Protein AF-A0AAW4L154-F1 (afdb_monomer)

Mean predicted aligned error: 5.09 Å

Foldseek 3Di:
DQDLLFDDFDPVLLVVLLVVCCVDPNVVVLVLLVVLQVLLVVLLVCCLPVHCVVRKQADPLQLDFLLLLLLLLLLLLLLLLLVLLLCCCPPPNVLCLLCNLVSLVLSLLSLVLSVLSVCSSDNCNVCPCCCVVPPDPVQLVNQLVVLSVVLSVLSVVQSSCSQQVNRDPVSSVVNNVSSLSNQLSVQVNQCVPPLFLLSPDPLRSVLSNLSSNLLNLLVSLLSQLVVCVVVVHDLVRNSVSSLVSNLVSLVSQQVSLVVSLVVLCVDDDVNSCLSVVCVCVSPVLVNVQLRVVLVVLSVVDRHSVSSNVSSVSNSVSSSVVSRCSSRSRSQAGSDDDPPDDRGDDTDTGPSSVSSSSNSVSSSSNCSSSCVSSCSSPRPPPDPPD

Structure (mmCIF, N/CA/C/O backbone):
data_AF-A0AAW4L154-F1
#
_entry.id   AF-A0AAW4L154-F1
#
loop_
_atom_site.group_PDB
_atom_site.id
_atom_site.type_symbol
_atom_site.label_atom_id
_atom_site.label_alt_id
_atom_site.label_comp_id
_atom_site.label_asym_id
_atom_site.label_entity_id
_atom_site.label_seq_id
_atom_site.pdbx_PDB_ins_code
_atom_site.Cartn_x
_atom_site.Cartn_y
_atom_site.Cartn_z
_atom_site.occupancy
_atom_site.B_iso_or_equiv
_atom_site.auth_seq_id
_atom_site.auth_comp_id
_atom_site.auth_asym_id
_atom_site.auth_atom_id
_atom_site.pdbx_PDB_model_num
ATOM 1 N N . MET A 1 1 ? -26.096 -14.786 10.405 1.00 63.97 1 MET A N 1
ATOM 2 C CA . MET A 1 1 ? -25.602 -16.180 10.359 1.00 63.97 1 MET A CA 1
ATOM 3 C C . MET A 1 1 ? -24.229 -16.214 11.006 1.00 63.97 1 MET A C 1
ATOM 5 O O . MET A 1 1 ? -23.419 -15.352 10.694 1.00 63.97 1 MET A O 1
ATOM 9 N N . GLU A 1 2 ? -23.967 -17.142 11.922 1.00 69.56 2 GLU A N 1
ATOM 10 C CA . GLU A 1 2 ? -22.637 -17.284 12.522 1.00 69.56 2 GLU A CA 1
ATOM 11 C C . GLU A 1 2 ? -21.849 -18.335 11.735 1.00 69.56 2 GLU A C 1
ATOM 13 O O . GLU A 1 2 ? -22.252 -19.493 11.669 1.00 69.56 2 GLU A O 1
ATOM 18 N N . LEU A 1 3 ? -20.755 -17.926 11.088 1.00 72.31 3 LEU A N 1
ATOM 19 C CA . LEU A 1 3 ? -19.876 -18.833 10.353 1.00 72.31 3 LEU A CA 1
ATOM 20 C C . LEU A 1 3 ? -18.519 -18.838 11.043 1.00 72.31 3 LEU A C 1
ATOM 22 O O . LEU A 1 3 ? -17.826 -17.823 11.064 1.00 72.31 3 LEU A O 1
ATOM 26 N N . ILE A 1 4 ? -18.145 -19.975 11.635 1.00 74.56 4 ILE A N 1
ATOM 27 C CA . ILE A 1 4 ? -16.842 -20.146 12.296 1.00 74.56 4 ILE A CA 1
ATOM 28 C C . ILE A 1 4 ? -16.632 -19.049 13.375 1.00 74.56 4 ILE A C 1
ATOM 30 O O . ILE A 1 4 ? -15.514 -18.627 13.637 1.00 74.56 4 ILE A O 1
ATOM 34 N N . GLY A 1 5 ? -17.681 -18.614 14.081 1.00 68.19 5 GLY A N 1
ATOM 35 C CA . GLY A 1 5 ? -17.586 -17.597 15.144 1.00 68.19 5 GLY A CA 1
ATOM 36 C C . GLY A 1 5 ? -17.543 -16.142 14.659 1.00 68.19 5 GLY A C 1
ATOM 37 O O . GLY A 1 5 ? -17.386 -15.234 15.472 1.00 68.19 5 GLY A O 1
ATOM 38 N N . VAL A 1 6 ? -17.686 -15.908 13.350 1.00 76.94 6 VAL A N 1
ATOM 39 C CA . VAL A 1 6 ? -17.841 -14.576 12.754 1.00 76.94 6 VAL A CA 1
ATOM 40 C C . VAL A 1 6 ? -19.325 -14.312 12.508 1.00 76.94 6 VAL A C 1
ATOM 42 O O . VAL A 1 6 ? -20.007 -15.117 11.866 1.00 76.94 6 VAL A O 1
ATOM 45 N N . ILE A 1 7 ? -19.825 -13.165 12.979 1.00 76.44 7 ILE A N 1
ATOM 46 C CA . ILE A 1 7 ? -21.171 -12.695 12.639 1.00 76.44 7 ILE A CA 1
ATOM 47 C C . ILE A 1 7 ? -21.165 -12.237 11.183 1.00 76.44 7 ILE A C 1
ATOM 49 O O . ILE A 1 7 ? -20.707 -11.140 10.861 1.00 76.44 7 ILE A O 1
ATOM 53 N N . LEU A 1 8 ? -21.710 -13.064 10.299 1.00 79.62 8 LEU A N 1
ATOM 54 C CA . LEU A 1 8 ? -22.008 -12.648 8.940 1.00 79.62 8 LEU A CA 1
ATOM 55 C C . LEU A 1 8 ? -23.444 -12.118 8.879 1.00 79.62 8 LEU A C 1
ATOM 57 O O . LEU A 1 8 ? -24.370 -12.759 9.403 1.00 79.62 8 LEU A O 1
ATOM 61 N N . PRO A 1 9 ? -23.659 -10.949 8.255 1.00 79.62 9 PRO A N 1
ATOM 62 C CA . PRO A 1 9 ? -24.995 -10.417 8.090 1.00 79.62 9 PRO A CA 1
ATOM 63 C C . PRO A 1 9 ? -25.770 -11.338 7.150 1.00 79.62 9 PRO A C 1
ATOM 65 O O . PRO A 1 9 ? -25.256 -11.770 6.119 1.00 79.62 9 PRO A O 1
ATOM 68 N N . ASP A 1 10 ? -27.002 -11.674 7.522 1.00 83.00 10 ASP A N 1
ATOM 69 C CA . ASP A 1 10 ? -27.893 -12.359 6.594 1.00 83.00 10 ASP A CA 1
ATOM 70 C C . ASP A 1 10 ? -28.309 -11.420 5.447 1.00 83.00 10 ASP A C 1
ATOM 72 O O . ASP A 1 10 ? -28.053 -10.209 5.451 1.00 83.00 10 ASP A O 1
ATOM 76 N N . LYS A 1 11 ? -28.960 -12.001 4.436 1.00 82.94 11 LYS A N 1
ATOM 77 C CA . LYS A 1 11 ? -29.405 -11.274 3.245 1.00 82.94 11 LYS A CA 1
ATOM 78 C C . LYS A 1 11 ? -30.327 -10.099 3.603 1.00 82.94 11 LYS A C 1
ATOM 80 O O . LYS A 1 11 ? -30.184 -9.030 3.018 1.00 82.94 11 LYS A O 1
ATOM 85 N N . GLN A 1 12 ? -31.232 -10.264 4.571 1.00 83.88 12 GLN A N 1
ATOM 86 C CA . GLN A 1 12 ? -32.176 -9.215 4.976 1.00 83.88 12 GLN A CA 1
ATOM 87 C C . GLN A 1 12 ? -31.456 -8.049 5.663 1.00 83.88 12 GLN A C 1
ATOM 89 O O . GLN A 1 12 ? -31.706 -6.891 5.332 1.00 83.88 12 GLN A O 1
ATOM 94 N N . ARG A 1 13 ? -30.504 -8.349 6.550 1.00 83.88 13 ARG A N 1
ATOM 95 C CA . ARG A 1 13 ? -29.653 -7.370 7.228 1.00 83.88 13 ARG A CA 1
ATOM 96 C C . ARG A 1 13 ? -28.759 -6.615 6.251 1.00 83.88 13 ARG A C 1
ATOM 98 O O . ARG A 1 13 ? -28.552 -5.421 6.422 1.00 83.88 13 ARG A O 1
ATOM 105 N N . LEU A 1 14 ? -28.235 -7.275 5.219 1.00 85.00 14 LEU A N 1
ATOM 106 C CA . LEU A 1 14 ? -27.482 -6.590 4.164 1.00 85.00 14 LEU A CA 1
ATOM 107 C C . LEU A 1 14 ? -28.358 -5.580 3.415 1.00 85.00 14 LEU A C 1
ATOM 109 O O . LEU A 1 14 ? -27.953 -4.429 3.258 1.00 85.00 14 LEU A O 1
ATOM 113 N N . PHE A 1 15 ? -29.566 -5.976 3.003 1.00 86.31 15 PHE A N 1
ATOM 114 C CA . PHE A 1 15 ? -30.490 -5.062 2.327 1.00 86.31 15 PHE A CA 1
ATOM 115 C C . PHE A 1 15 ? -30.916 -3.896 3.216 1.00 86.31 15 PHE A C 1
ATOM 117 O O . PHE A 1 15 ? -30.928 -2.757 2.747 1.00 86.31 15 PHE A O 1
ATOM 124 N N . SER A 1 16 ? -31.218 -4.151 4.492 1.00 85.62 16 SER A N 1
ATOM 125 C CA . SER A 1 16 ? -31.591 -3.084 5.421 1.00 85.62 16 SER A CA 1
ATOM 126 C C . SER A 1 16 ? -30.438 -2.106 5.638 1.00 85.62 16 SER A C 1
ATOM 128 O O . SER A 1 16 ? -30.652 -0.903 5.547 1.00 85.62 16 SER A O 1
ATOM 130 N N . VAL A 1 17 ? -29.206 -2.598 5.806 1.00 85.56 17 VAL A N 1
ATOM 131 C CA . VAL A 1 17 ? -28.001 -1.765 5.932 1.00 85.56 17 VAL A CA 1
ATOM 132 C C . VAL A 1 17 ? -27.782 -0.900 4.694 1.00 85.56 17 VAL A C 1
ATOM 134 O O . VAL A 1 17 ? -27.492 0.287 4.833 1.00 85.56 17 VAL A O 1
ATOM 137 N N . ILE A 1 18 ? -27.930 -1.459 3.490 1.00 85.50 18 ILE A N 1
ATOM 138 C CA . ILE A 1 18 ? -27.798 -0.696 2.242 1.00 85.50 18 ILE A CA 1
ATOM 139 C C . ILE A 1 18 ? -28.872 0.394 2.172 1.00 85.50 18 ILE A C 1
ATOM 141 O O . ILE A 1 18 ? -28.542 1.552 1.915 1.00 85.50 18 ILE A O 1
ATOM 145 N N . ALA A 1 19 ? -30.131 0.063 2.468 1.00 85.31 19 ALA A N 1
ATOM 146 C CA . ALA A 1 19 ? -31.219 1.037 2.499 1.00 85.31 19 ALA A CA 1
ATOM 147 C C . ALA A 1 19 ? -30.961 2.164 3.519 1.00 85.31 19 ALA A C 1
ATOM 149 O O . ALA A 1 19 ? -31.204 3.335 3.227 1.00 85.31 19 ALA A O 1
ATOM 150 N N . ASP A 1 20 ? -30.406 1.835 4.684 1.00 85.19 20 ASP A N 1
ATOM 151 C CA . ASP A 1 20 ? -30.045 2.802 5.724 1.00 85.19 20 ASP A CA 1
ATOM 152 C C . ASP A 1 20 ? -28.867 3.701 5.321 1.00 85.19 20 ASP A C 1
ATOM 154 O O . ASP A 1 20 ? -28.814 4.888 5.654 1.00 85.19 20 ASP A O 1
ATOM 158 N N . ILE A 1 21 ? -27.896 3.156 4.582 1.00 83.44 21 ILE A N 1
ATOM 159 C CA . ILE A 1 21 ? -26.811 3.949 3.996 1.00 83.44 21 ILE A CA 1
ATOM 160 C C . ILE A 1 21 ? -27.380 4.957 3.010 1.00 83.44 21 ILE A C 1
ATOM 162 O O . ILE A 1 21 ? -27.045 6.136 3.120 1.00 83.44 21 ILE A O 1
ATOM 166 N N . LEU A 1 22 ? -28.255 4.503 2.112 1.00 85.50 22 LEU A N 1
ATOM 167 C CA . LEU A 1 22 ? -28.876 5.319 1.073 1.00 85.50 22 LEU A CA 1
ATOM 168 C C . LEU A 1 22 ? -29.713 6.471 1.638 1.00 85.50 22 LEU A C 1
ATOM 170 O O . LEU A 1 22 ? -29.672 7.567 1.089 1.00 85.50 22 LEU A O 1
ATOM 174 N N . LYS A 1 23 ? -30.429 6.249 2.747 1.00 83.69 23 LYS A N 1
ATOM 175 C CA . LYS A 1 23 ? -31.244 7.285 3.407 1.00 83.69 23 LYS A CA 1
ATOM 176 C C . LYS A 1 23 ? -30.419 8.348 4.143 1.00 83.69 23 LYS A C 1
ATOM 178 O O . LYS A 1 23 ? -30.916 9.444 4.385 1.00 83.69 23 LYS A O 1
ATOM 183 N N . GLY A 1 24 ? -29.184 8.038 4.537 1.00 81.44 24 GLY A N 1
ATOM 184 C CA . GLY A 1 24 ? -28.325 8.949 5.298 1.00 81.44 24 GLY A CA 1
ATOM 185 C C . GLY A 1 24 ? -27.279 9.680 4.452 1.00 81.44 24 GLY A C 1
ATOM 186 O O . GLY A 1 24 ? -27.108 9.434 3.262 1.00 81.44 24 GLY A O 1
ATOM 187 N N . LYS A 1 25 ? -26.442 10.501 5.108 1.00 73.94 25 LYS A N 1
ATOM 188 C CA . LYS A 1 25 ? -25.265 11.153 4.480 1.00 73.94 25 LYS A CA 1
ATOM 189 C C . LYS A 1 25 ? -24.244 10.162 3.888 1.00 73.94 25 LYS A C 1
ATOM 191 O O . LYS A 1 25 ? -23.377 10.552 3.117 1.00 73.94 25 LYS A O 1
ATOM 196 N N . GLY A 1 26 ? -24.343 8.877 4.244 1.00 77.19 26 GLY A N 1
ATOM 197 C CA . GLY A 1 26 ? -23.524 7.805 3.673 1.00 77.19 26 GLY A CA 1
ATOM 198 C C . GLY A 1 26 ? -23.898 7.426 2.238 1.00 77.19 26 GLY A C 1
ATOM 199 O O . GLY A 1 26 ? -23.074 6.814 1.564 1.00 77.19 26 GLY A O 1
ATOM 200 N N . GLY A 1 27 ? -25.094 7.798 1.766 1.00 80.56 27 GLY A N 1
ATOM 201 C CA . GLY A 1 27 ? -25.592 7.441 0.439 1.00 80.56 27 GLY A CA 1
ATOM 202 C C . GLY A 1 27 ? -24.721 8.003 -0.677 1.00 80.56 27 GLY A C 1
ATOM 203 O O . GLY A 1 27 ? -24.372 7.274 -1.597 1.00 80.56 27 GLY A O 1
ATOM 204 N N . ILE A 1 28 ? -24.268 9.255 -0.547 1.00 86.38 28 ILE A N 1
ATOM 205 C CA . ILE A 1 28 ? -23.373 9.897 -1.525 1.00 86.38 28 ILE A CA 1
ATOM 206 C C . ILE A 1 28 ? -22.068 9.105 -1.667 1.00 86.38 28 ILE A C 1
ATOM 208 O O . ILE A 1 28 ? -21.640 8.811 -2.780 1.00 86.38 28 ILE A O 1
ATOM 212 N N . HIS A 1 29 ? -21.454 8.713 -0.546 1.00 87.88 29 HIS A N 1
ATOM 213 C CA . HIS A 1 29 ? -20.230 7.911 -0.562 1.00 87.88 29 HIS A CA 1
ATOM 214 C C . HIS A 1 29 ? -20.468 6.524 -1.168 1.00 87.88 29 HIS A C 1
ATOM 216 O O . HIS A 1 29 ? -19.655 6.060 -1.959 1.00 87.88 29 HIS A O 1
ATOM 222 N N . LEU A 1 30 ? -21.594 5.881 -0.843 1.00 88.81 30 LEU A N 1
ATOM 223 C CA . LEU A 1 30 ? -21.961 4.591 -1.423 1.00 88.81 30 LEU A CA 1
ATOM 224 C C . LEU A 1 30 ? -22.112 4.685 -2.946 1.00 88.81 30 LEU A C 1
ATOM 226 O O . LEU A 1 30 ? -21.516 3.880 -3.654 1.00 88.81 30 LEU A O 1
ATOM 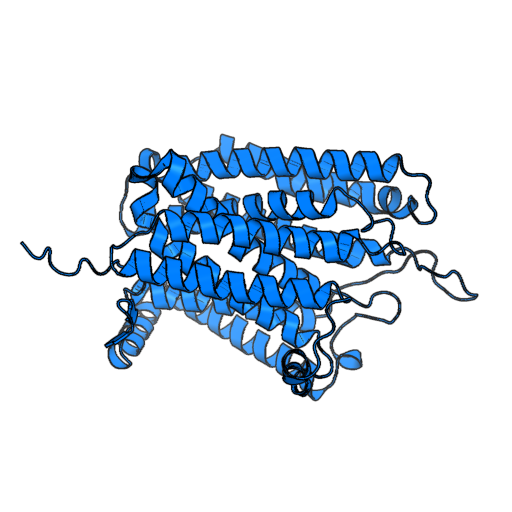230 N N . TYR A 1 31 ? -22.849 5.679 -3.451 1.00 89.69 31 TYR A N 1
ATOM 231 C CA . TYR A 1 31 ? -23.003 5.900 -4.890 1.00 89.69 31 TYR A CA 1
ATOM 232 C C . TYR A 1 31 ? -21.668 6.193 -5.569 1.00 89.69 31 TYR A C 1
ATOM 234 O O . TYR A 1 31 ? -21.379 5.599 -6.601 1.00 89.69 31 TYR A O 1
ATOM 242 N N . LEU A 1 32 ? -20.828 7.046 -4.974 1.00 92.31 32 LEU A N 1
ATOM 243 C CA . LEU A 1 32 ? -19.503 7.358 -5.509 1.00 92.31 32 LEU A CA 1
ATOM 244 C C . LEU A 1 32 ? -18.649 6.095 -5.674 1.00 92.31 32 LEU A C 1
ATOM 246 O O . LEU A 1 32 ? -18.075 5.879 -6.739 1.00 92.31 32 LEU A O 1
ATOM 250 N N . PHE A 1 33 ? -18.584 5.243 -4.647 1.00 93.94 33 PHE A N 1
ATOM 251 C CA . PHE A 1 33 ? -17.797 4.015 -4.733 1.00 93.94 33 PHE A CA 1
ATOM 252 C C . PHE A 1 33 ? -18.456 2.955 -5.624 1.00 93.94 33 PHE A C 1
ATOM 254 O O . PHE A 1 33 ? -17.747 2.209 -6.286 1.00 93.94 33 PHE A O 1
ATOM 261 N N . LEU A 1 34 ? -19.788 2.895 -5.719 1.00 93.75 34 LEU A N 1
ATOM 262 C CA . LEU A 1 34 ? -20.461 2.030 -6.697 1.00 93.75 34 LEU A CA 1
ATOM 263 C C . LEU A 1 34 ? -20.141 2.455 -8.133 1.00 93.75 34 LEU A C 1
ATOM 265 O O . LEU A 1 34 ? -19.800 1.604 -8.949 1.00 93.75 34 LEU A O 1
ATOM 269 N N . ILE A 1 35 ? -20.186 3.755 -8.431 1.00 94.25 35 ILE A N 1
ATOM 270 C CA . ILE A 1 35 ? -19.805 4.300 -9.740 1.00 94.25 35 ILE A CA 1
ATOM 271 C C . ILE A 1 35 ? -18.338 3.979 -10.034 1.00 94.25 35 ILE A C 1
ATOM 273 O O . ILE A 1 35 ? -18.030 3.478 -11.112 1.00 94.25 35 ILE A O 1
ATOM 277 N N . GLY A 1 36 ? -17.442 4.201 -9.067 1.00 94.19 36 GLY A N 1
ATOM 278 C CA . GLY A 1 36 ? -16.024 3.864 -9.199 1.00 94.19 36 GLY A CA 1
ATOM 279 C C . GLY A 1 36 ? -15.784 2.370 -9.433 1.00 94.19 36 GLY A C 1
ATOM 280 O O . GLY A 1 36 ? -14.950 2.006 -10.259 1.00 94.19 36 GLY A O 1
ATOM 281 N N . LEU A 1 37 ? -16.551 1.499 -8.771 1.00 94.38 37 LEU A N 1
ATOM 282 C CA . LEU A 1 37 ? -16.472 0.052 -8.957 1.00 94.38 37 LEU A CA 1
ATOM 283 C C . LEU A 1 37 ? -16.986 -0.372 -10.342 1.00 94.38 37 LEU A C 1
ATOM 285 O O . LEU A 1 37 ? -16.332 -1.169 -11.004 1.00 94.38 37 LEU A O 1
ATOM 289 N N . VAL A 1 38 ? -18.115 0.174 -10.804 1.00 95.44 38 VAL A N 1
ATOM 290 C CA . VAL A 1 38 ? -18.675 -0.114 -12.139 1.00 95.44 38 VAL A CA 1
ATOM 291 C C . VAL A 1 38 ? -17.740 0.376 -13.244 1.00 95.44 38 VAL A C 1
ATOM 293 O O . VAL A 1 38 ? -17.429 -0.384 -14.159 1.00 95.44 38 VAL A O 1
ATOM 296 N N . ALA A 1 39 ? -17.237 1.609 -13.142 1.00 94.81 39 ALA A N 1
ATOM 297 C CA . ALA A 1 39 ? -16.254 2.147 -14.081 1.00 94.81 39 ALA A CA 1
ATOM 298 C C . ALA A 1 39 ? -14.955 1.324 -14.063 1.00 94.81 39 ALA A C 1
ATOM 300 O O . ALA A 1 39 ? -14.381 1.023 -15.108 1.00 94.81 39 ALA A O 1
ATOM 301 N N . GLY A 1 40 ? -14.524 0.901 -12.875 1.00 93.25 40 GLY A N 1
ATOM 302 C CA . GLY A 1 40 ? -13.384 0.017 -12.691 1.00 93.25 40 GLY A CA 1
ATOM 303 C C . GLY A 1 40 ? -13.554 -1.343 -13.368 1.00 93.25 40 GLY A C 1
ATOM 304 O O . GLY A 1 40 ? -12.684 -1.773 -14.122 1.00 93.25 40 GLY A O 1
ATOM 305 N N . PHE A 1 41 ? -14.699 -2.000 -13.165 1.00 92.81 41 PHE A N 1
ATOM 306 C CA . PHE A 1 41 ? -15.024 -3.264 -13.828 1.00 92.81 41 PHE A CA 1
ATOM 307 C C . PHE A 1 41 ? -15.142 -3.122 -15.341 1.00 92.81 41 PHE A C 1
ATOM 309 O O . PHE A 1 41 ? -14.707 -4.022 -16.053 1.00 92.81 41 PHE A O 1
ATOM 316 N N . TYR A 1 42 ? -15.670 -2.001 -15.838 1.00 94.94 42 TYR A N 1
ATOM 317 C CA . TYR A 1 42 ? -15.639 -1.699 -17.266 1.00 94.94 42 TYR A CA 1
ATOM 318 C C . TYR A 1 42 ? -14.197 -1.663 -17.786 1.00 94.94 42 TYR A C 1
ATOM 320 O O . TYR A 1 42 ? -13.893 -2.302 -18.791 1.00 94.94 42 TYR A O 1
ATOM 328 N N . GLY A 1 43 ? -13.292 -0.986 -17.071 1.00 93.62 43 GLY A N 1
ATOM 329 C CA . GLY A 1 43 ? -11.888 -0.926 -17.465 1.00 93.62 43 GLY A CA 1
ATOM 330 C C . GLY A 1 43 ? -11.216 -2.301 -17.485 1.00 93.62 43 GLY A C 1
ATOM 331 O O . GLY A 1 43 ? -10.496 -2.633 -18.421 1.00 93.62 43 GLY A O 1
ATOM 332 N N . ILE A 1 44 ? -11.520 -3.137 -16.496 1.00 92.88 44 ILE A N 1
ATOM 333 C CA . ILE A 1 44 ? -11.005 -4.507 -16.402 1.00 92.88 44 ILE A CA 1
ATOM 334 C C . ILE A 1 44 ? -11.566 -5.401 -17.505 1.00 92.88 44 ILE A C 1
ATOM 336 O O . ILE A 1 44 ? -10.817 -6.151 -18.128 1.00 92.88 44 ILE A O 1
ATOM 340 N N . ALA A 1 45 ? -12.866 -5.307 -17.781 1.00 93.25 45 ALA A N 1
ATOM 341 C CA . ALA A 1 45 ? -13.488 -6.027 -18.883 1.00 93.25 45 ALA A CA 1
ATOM 342 C C . ALA A 1 45 ? -12.859 -5.623 -20.223 1.00 93.25 45 ALA A C 1
ATOM 344 O O . ALA A 1 45 ? -12.552 -6.492 -21.034 1.00 93.25 45 ALA A O 1
ATOM 345 N N . ALA A 1 46 ? -12.593 -4.330 -20.431 1.00 94.75 46 ALA A N 1
ATOM 346 C CA . ALA A 1 46 ? -11.899 -3.858 -21.621 1.00 94.75 46 ALA A CA 1
ATOM 347 C C . ALA A 1 46 ? -10.493 -4.465 -21.743 1.00 94.75 46 ALA A C 1
ATOM 349 O O . ALA A 1 46 ? -10.162 -4.948 -22.820 1.00 94.75 46 ALA A O 1
ATOM 350 N N . ILE A 1 47 ? -9.706 -4.526 -20.659 1.00 94.31 47 ILE A N 1
ATOM 351 C CA . ILE A 1 47 ? -8.368 -5.152 -20.670 1.00 94.31 47 ILE A CA 1
ATOM 352 C C . ILE A 1 47 ? -8.451 -6.621 -21.107 1.00 94.31 47 ILE A C 1
ATOM 354 O O . ILE A 1 47 ? -7.680 -7.052 -21.961 1.00 94.31 47 ILE A O 1
ATOM 358 N N . PHE A 1 48 ? -9.403 -7.394 -20.574 1.00 92.81 48 PHE A N 1
ATOM 359 C CA . PHE A 1 48 ? -9.531 -8.814 -20.923 1.00 92.81 48 PHE A CA 1
ATOM 360 C C . PHE A 1 48 ? -10.115 -9.069 -22.317 1.00 92.81 48 PHE A C 1
ATOM 362 O O . PHE A 1 48 ? -9.786 -10.082 -22.928 1.00 92.81 48 PHE A O 1
ATOM 369 N N . ILE A 1 49 ? -10.983 -8.186 -22.817 1.00 93.94 49 ILE A N 1
ATOM 370 C CA . ILE A 1 49 ? -11.665 -8.365 -24.109 1.00 93.94 49 ILE A CA 1
ATOM 371 C C . ILE A 1 49 ? -10.838 -7.787 -25.263 1.00 93.94 49 ILE A C 1
ATOM 373 O O . ILE A 1 49 ? -10.720 -8.419 -26.308 1.00 93.94 49 ILE A O 1
ATOM 377 N N . GLN A 1 50 ? -10.287 -6.585 -25.090 1.00 94.62 50 GLN A N 1
ATOM 378 C CA . GLN A 1 50 ? -9.535 -5.866 -26.125 1.00 94.62 50 GLN A CA 1
ATOM 379 C C . GLN A 1 50 ? -8.031 -6.165 -26.059 1.00 94.62 50 GLN A C 1
ATOM 381 O O . GLN A 1 50 ? -7.332 -5.995 -27.054 1.00 94.62 50 GLN A O 1
ATOM 386 N N . GLY A 1 51 ? -7.535 -6.645 -24.916 1.00 92.44 51 GLY A N 1
ATOM 387 C CA . GLY A 1 51 ? -6.133 -6.991 -24.705 1.00 92.44 51 GLY A CA 1
ATOM 388 C C . GLY A 1 51 ? -5.252 -5.799 -24.326 1.00 92.44 51 GLY A C 1
ATOM 389 O O . GLY A 1 51 ? -5.542 -4.643 -24.641 1.00 92.44 51 GLY A O 1
ATOM 390 N N . HIS A 1 52 ? -4.120 -6.100 -23.680 1.00 93.19 52 HIS A N 1
ATOM 391 C CA . HIS A 1 52 ? -3.194 -5.111 -23.115 1.00 93.19 52 HIS A CA 1
ATOM 392 C C . HIS A 1 52 ? -2.740 -4.052 -24.131 1.00 93.19 52 HIS A C 1
ATOM 394 O O . HIS A 1 52 ? -2.724 -2.871 -23.801 1.00 93.19 52 HIS A O 1
ATOM 400 N N . ALA A 1 53 ? -2.464 -4.442 -25.380 1.00 90.81 53 ALA A N 1
ATOM 401 C CA . ALA A 1 53 ? -1.962 -3.538 -26.420 1.00 90.81 53 ALA A CA 1
ATOM 402 C C . ALA A 1 53 ? -2.908 -2.371 -26.772 1.00 90.81 53 ALA A C 1
ATOM 404 O O . ALA A 1 53 ? -2.446 -1.343 -27.259 1.00 90.81 53 ALA A O 1
ATOM 405 N N . HIS A 1 54 ? -4.218 -2.520 -26.543 1.00 92.44 54 HIS A N 1
ATOM 406 C CA . HIS A 1 54 ? -5.218 -1.494 -26.858 1.00 92.44 54 HIS A CA 1
ATOM 407 C C . HIS A 1 54 ? -5.681 -0.697 -25.636 1.00 92.44 54 HIS A C 1
ATOM 409 O O . HIS A 1 54 ? -6.292 0.360 -25.788 1.00 92.44 54 HIS A O 1
ATOM 415 N N . THR A 1 55 ? -5.414 -1.198 -24.429 1.00 94.00 55 THR A N 1
ATOM 416 C CA . THR A 1 55 ? -5.973 -0.630 -23.200 1.00 94.00 55 THR A CA 1
ATOM 417 C C . THR A 1 55 ? -4.934 -0.022 -22.281 1.00 94.00 55 THR A C 1
ATOM 419 O O . THR A 1 55 ? -5.246 0.950 -21.606 1.00 94.00 55 THR A O 1
ATOM 422 N N . ILE A 1 56 ? -3.722 -0.571 -22.213 1.00 94.00 56 ILE A N 1
ATOM 423 C CA . ILE A 1 56 ? -2.703 -0.106 -21.269 1.00 94.00 56 ILE A CA 1
ATOM 424 C C . ILE A 1 56 ? -1.486 0.445 -22.002 1.00 94.00 56 ILE A C 1
ATOM 426 O O . ILE A 1 56 ? -1.198 0.054 -23.127 1.00 94.00 56 ILE A O 1
ATOM 430 N N . ASN A 1 57 ? -0.760 1.350 -21.348 1.00 95.06 57 ASN A N 1
ATOM 431 C CA . ASN A 1 57 ? 0.391 2.023 -21.954 1.00 95.06 57 ASN A CA 1
ATOM 432 C C . ASN A 1 57 ? 1.732 1.346 -21.617 1.00 95.06 57 ASN A C 1
ATOM 434 O O . ASN A 1 57 ? 2.791 1.965 -21.747 1.00 95.06 57 ASN A O 1
ATOM 438 N N . THR A 1 58 ? 1.710 0.094 -21.151 1.00 94.00 58 THR A N 1
ATOM 439 C CA . THR A 1 58 ? 2.935 -0.702 -21.014 1.00 94.00 58 THR A CA 1
ATOM 440 C C . THR A 1 58 ? 3.490 -1.065 -22.391 1.00 94.00 58 THR A C 1
ATOM 442 O O . THR A 1 58 ? 2.813 -1.000 -23.416 1.00 94.00 58 THR A O 1
ATOM 445 N N . SER A 1 59 ? 4.774 -1.402 -22.436 1.00 91.44 59 SER A N 1
ATOM 446 C CA . SER A 1 59 ? 5.476 -1.738 -23.674 1.00 91.44 59 SER A CA 1
ATOM 447 C C . SER A 1 59 ? 6.584 -2.748 -23.403 1.00 91.44 59 SER A C 1
ATOM 449 O O . SER A 1 59 ? 6.888 -3.067 -22.255 1.00 91.44 59 SER A O 1
ATOM 451 N N . ASN A 1 60 ? 7.266 -3.198 -24.455 1.00 89.44 60 ASN A N 1
ATOM 452 C CA . ASN A 1 60 ? 8.448 -4.050 -24.305 1.00 89.44 60 ASN A CA 1
ATOM 453 C C . ASN A 1 60 ? 9.569 -3.378 -23.483 1.00 89.44 60 ASN A C 1
ATOM 455 O O . ASN A 1 60 ? 10.371 -4.071 -22.861 1.00 89.44 60 ASN A O 1
ATOM 459 N N . LEU A 1 61 ? 9.625 -2.039 -23.456 1.00 90.81 61 LEU A N 1
ATOM 460 C CA . LEU A 1 61 ? 10.596 -1.287 -22.652 1.00 90.81 61 LEU A CA 1
ATOM 461 C C . LEU A 1 61 ? 10.111 -1.055 -21.214 1.00 90.81 61 LEU A C 1
ATOM 463 O O . LEU A 1 61 ? 10.929 -1.054 -20.292 1.00 90.81 61 LEU A O 1
ATOM 467 N N . VAL A 1 62 ? 8.796 -0.897 -21.026 1.00 93.62 62 VAL A N 1
ATOM 468 C CA . VAL A 1 62 ? 8.135 -0.694 -19.726 1.00 93.62 62 VAL A CA 1
ATOM 469 C C . VAL A 1 62 ? 7.103 -1.805 -19.509 1.00 93.62 62 VAL A C 1
ATOM 471 O O . VAL A 1 62 ? 5.914 -1.581 -19.736 1.00 93.62 62 VAL A O 1
ATOM 474 N N . PRO A 1 63 ? 7.537 -3.013 -19.105 1.00 92.19 63 PRO A N 1
ATOM 475 C CA . PRO A 1 63 ? 6.650 -4.166 -18.985 1.00 92.19 63 PRO A CA 1
ATOM 476 C C . PRO A 1 63 ? 5.730 -4.098 -17.763 1.00 92.19 63 PRO A C 1
ATOM 478 O O . PRO A 1 63 ? 4.718 -4.783 -17.758 1.00 92.19 63 PRO A O 1
ATOM 481 N N . TRP A 1 64 ? 6.071 -3.300 -16.742 1.00 94.19 64 TRP A N 1
ATOM 482 C CA . TRP A 1 64 ? 5.243 -3.106 -15.548 1.00 94.19 64 TRP A CA 1
ATOM 483 C C . TRP A 1 64 ? 4.844 -1.644 -15.395 1.00 94.19 64 TRP A C 1
ATOM 485 O O . TRP A 1 64 ? 5.700 -0.759 -15.317 1.00 94.19 64 TRP A O 1
ATOM 495 N N . GLY A 1 65 ? 3.535 -1.419 -15.310 1.00 94.44 65 GLY A N 1
ATOM 496 C CA . GLY A 1 65 ? 2.935 -0.097 -15.166 1.00 94.44 65 GLY A CA 1
ATOM 497 C C . GLY A 1 65 ? 2.178 0.098 -13.850 1.00 94.44 65 GLY A C 1
ATOM 498 O O . GLY A 1 65 ? 2.545 -0.389 -12.770 1.00 94.44 65 GLY A O 1
ATOM 499 N N . MET A 1 66 ? 1.077 0.835 -13.940 1.00 96.00 66 MET A N 1
ATOM 500 C CA . MET A 1 66 ? 0.244 1.222 -12.807 1.00 96.00 66 MET A CA 1
ATOM 501 C C . MET A 1 66 ? -0.447 0.018 -12.152 1.00 96.00 66 MET A C 1
ATOM 503 O O . MET A 1 66 ? -0.694 0.045 -10.948 1.00 96.00 66 MET A O 1
ATOM 507 N N . GLN A 1 67 ? -0.724 -1.062 -12.887 1.00 95.25 67 GLN A N 1
ATOM 508 C CA . GLN A 1 67 ? -1.368 -2.264 -12.337 1.00 95.25 67 GLN A CA 1
ATOM 509 C C . GLN A 1 67 ? -0.479 -2.968 -11.303 1.00 95.25 67 GLN A C 1
ATOM 511 O O . GLN A 1 67 ? -0.938 -3.274 -10.198 1.00 95.25 67 GLN A O 1
ATOM 516 N N . ILE A 1 68 ? 0.814 -3.148 -11.599 1.00 95.75 68 ILE A N 1
ATOM 517 C CA . ILE A 1 68 ? 1.789 -3.665 -10.624 1.00 95.75 68 ILE A CA 1
ATOM 518 C C . ILE A 1 68 ? 1.972 -2.683 -9.466 1.00 95.75 68 ILE A C 1
ATOM 520 O O . ILE A 1 68 ? 2.009 -3.096 -8.307 1.00 95.75 68 ILE A O 1
ATOM 524 N N . SER A 1 69 ? 2.010 -1.380 -9.750 1.00 97.06 69 SER A N 1
ATOM 525 C CA . SER A 1 69 ? 2.104 -0.335 -8.720 1.00 97.06 69 SER A CA 1
ATOM 526 C C . SER A 1 69 ? 0.929 -0.376 -7.741 1.00 97.06 69 SER A C 1
ATOM 528 O O . SER A 1 69 ? 1.117 -0.255 -6.530 1.00 97.06 69 SER A O 1
ATOM 530 N N . THR A 1 70 ? -0.274 -0.610 -8.262 1.00 97.44 70 THR A N 1
ATOM 531 C CA . THR A 1 70 ? -1.523 -0.739 -7.505 1.00 97.44 70 THR A CA 1
ATOM 532 C C . THR A 1 70 ? -1.540 -2.024 -6.685 1.00 97.44 70 THR A C 1
ATOM 534 O O . THR A 1 70 ? -1.856 -1.985 -5.497 1.00 97.44 70 THR A O 1
ATOM 537 N N . TYR A 1 71 ? -1.122 -3.152 -7.266 1.00 96.88 71 TYR A N 1
ATOM 538 C CA . TYR A 1 71 ? -0.934 -4.407 -6.534 1.00 96.88 71 TYR A CA 1
ATOM 539 C C . TYR A 1 71 ? 0.020 -4.222 -5.347 1.00 96.88 71 TYR A C 1
ATOM 541 O O . TYR A 1 71 ? -0.343 -4.527 -4.210 1.00 96.88 71 TYR A O 1
ATOM 549 N N . VAL A 1 72 ? 1.210 -3.662 -5.592 1.00 96.94 72 VAL A N 1
ATOM 550 C CA . VAL A 1 72 ? 2.207 -3.404 -4.548 1.00 96.94 72 VAL A CA 1
ATOM 551 C C . VAL A 1 72 ? 1.623 -2.494 -3.471 1.00 96.94 72 VAL A C 1
ATOM 553 O O . VAL A 1 72 ? 1.787 -2.760 -2.284 1.00 96.94 72 VAL A O 1
ATOM 556 N N . TYR A 1 73 ? 0.912 -1.441 -3.866 1.00 97.81 73 TYR A N 1
ATOM 557 C CA . TYR A 1 73 ? 0.285 -0.506 -2.941 1.00 97.81 73 TYR A CA 1
ATOM 558 C C . TYR A 1 73 ? -0.727 -1.182 -2.004 1.00 97.81 73 TYR A C 1
ATOM 560 O O . TYR A 1 73 ? -0.627 -1.037 -0.787 1.00 97.81 73 TYR A O 1
ATOM 568 N N . PHE A 1 74 ? -1.665 -1.965 -2.538 1.00 98.06 74 PHE A N 1
ATOM 569 C CA . PHE A 1 74 ? -2.660 -2.664 -1.720 1.00 98.06 74 PHE A CA 1
ATOM 570 C C . PHE A 1 74 ? -2.056 -3.798 -0.881 1.00 98.06 74 PHE A C 1
ATOM 572 O O . PHE A 1 74 ? -2.480 -4.004 0.257 1.00 98.06 74 PHE A O 1
ATOM 579 N N . ALA A 1 75 ? -1.027 -4.483 -1.388 1.00 97.50 75 ALA A N 1
ATOM 580 C CA . ALA A 1 75 ? -0.274 -5.463 -0.612 1.00 97.50 75 ALA A CA 1
ATOM 581 C C . ALA A 1 75 ? 0.387 -4.817 0.620 1.00 97.50 75 ALA A C 1
ATOM 583 O O . ALA A 1 75 ? 0.272 -5.360 1.721 1.00 97.50 75 ALA A O 1
ATOM 584 N N . LEU A 1 76 ? 0.996 -3.636 0.445 1.00 97.19 76 LEU A N 1
ATOM 585 C CA . LEU A 1 76 ? 1.626 -2.860 1.519 1.00 97.19 76 LEU A CA 1
ATOM 586 C C . LEU A 1 76 ? 0.621 -2.388 2.569 1.00 97.19 76 LEU A C 1
ATOM 588 O O . LEU A 1 76 ? 0.909 -2.461 3.761 1.00 97.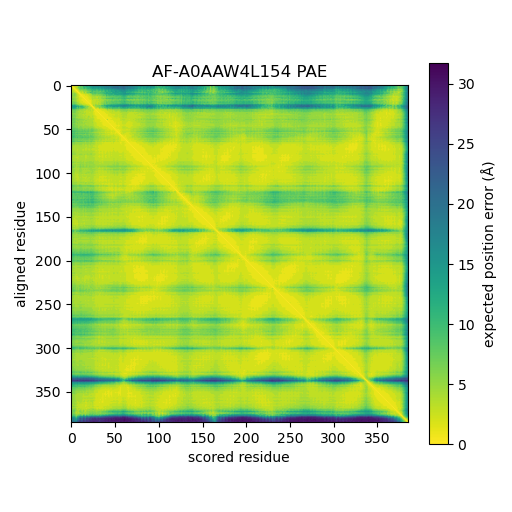19 76 LEU A O 1
ATOM 592 N N . LEU A 1 77 ? -0.565 -1.943 2.143 1.00 97.94 77 LEU A N 1
ATOM 593 C CA . LEU A 1 77 ? -1.633 -1.567 3.073 1.00 97.94 77 LEU A CA 1
ATOM 594 C C . LEU A 1 77 ? -2.052 -2.744 3.952 1.00 97.94 77 LEU A C 1
ATOM 596 O O . LEU A 1 77 ? -2.228 -2.574 5.157 1.00 97.94 77 LEU A O 1
ATOM 600 N N . SER A 1 78 ? -2.168 -3.929 3.354 1.00 98.00 78 SER A N 1
ATOM 601 C CA . SER A 1 78 ? -2.582 -5.137 4.054 1.00 98.00 78 SER A CA 1
ATOM 602 C C . SER A 1 78 ? -1.607 -5.526 5.167 1.00 98.00 78 SER A C 1
ATOM 604 O O . SER A 1 78 ? -1.983 -5.554 6.343 1.00 98.00 78 SER A O 1
ATOM 606 N N . THR A 1 79 ? -0.327 -5.726 4.842 1.00 97.38 79 THR A N 1
ATOM 607 C CA . THR A 1 79 ? 0.681 -6.065 5.865 1.00 97.38 79 THR A CA 1
ATOM 608 C C . THR A 1 79 ? 0.961 -4.927 6.820 1.00 97.38 79 THR A C 1
ATOM 610 O O . THR A 1 79 ? 1.209 -5.171 8.000 1.00 97.38 79 THR A O 1
ATOM 613 N N . GLY A 1 80 ? 0.843 -3.686 6.356 1.00 98.00 80 GLY A N 1
ATOM 614 C CA . GLY A 1 80 ? 0.856 -2.513 7.207 1.00 98.00 80 GLY A CA 1
ATOM 615 C C . GLY A 1 80 ? -0.213 -2.578 8.302 1.00 98.00 80 GLY A C 1
ATOM 616 O O . GLY A 1 80 ? 0.091 -2.298 9.463 1.00 98.00 80 GLY A O 1
ATOM 617 N N . CYS A 1 81 ? -1.442 -3.000 7.979 1.00 98.31 81 CYS A N 1
ATOM 618 C CA . CYS A 1 81 ? -2.484 -3.244 8.980 1.00 98.31 81 CYS A CA 1
ATOM 619 C C . CYS A 1 81 ? -2.072 -4.330 9.986 1.00 98.31 81 CYS A C 1
ATOM 621 O O . CYS A 1 81 ? -2.303 -4.147 11.179 1.00 98.31 81 CYS A O 1
ATOM 623 N N . THR A 1 82 ? -1.416 -5.409 9.546 1.00 98.12 82 THR A N 1
ATOM 624 C CA . THR A 1 82 ? -0.891 -6.455 10.446 1.00 98.12 82 THR A CA 1
ATOM 625 C C . THR A 1 82 ? 0.210 -5.929 11.370 1.00 98.12 82 THR A C 1
ATOM 627 O O . THR A 1 82 ? 0.191 -6.223 12.563 1.00 98.12 82 THR A O 1
ATOM 630 N N . PHE A 1 83 ? 1.136 -5.102 10.875 1.00 98.44 83 PHE A N 1
ATOM 631 C CA . PHE A 1 83 ? 2.163 -4.482 11.720 1.00 98.44 83 PHE A CA 1
ATOM 632 C C . PHE A 1 83 ? 1.557 -3.545 12.762 1.00 98.44 83 PHE A C 1
ATOM 634 O O . PHE A 1 83 ? 1.932 -3.600 13.932 1.00 98.44 83 PHE A O 1
ATOM 641 N N . VAL A 1 84 ? 0.586 -2.716 12.369 1.00 98.19 84 VAL A N 1
ATOM 642 C CA . VAL A 1 84 ? -0.120 -1.849 13.320 1.00 98.19 84 VAL A CA 1
ATOM 643 C C . VAL A 1 84 ? -0.938 -2.667 14.317 1.00 98.19 84 VAL A C 1
ATOM 645 O O . VAL A 1 84 ? -0.979 -2.291 15.483 1.00 98.19 84 VAL A O 1
ATOM 648 N N . ASN A 1 85 ? -1.549 -3.783 13.905 1.00 96.75 85 ASN A N 1
ATOM 649 C CA . ASN A 1 85 ? -2.241 -4.687 14.825 1.00 96.75 85 ASN A CA 1
ATOM 650 C C . ASN A 1 85 ? -1.293 -5.255 15.878 1.00 96.75 85 ASN A C 1
ATOM 652 O O . ASN A 1 85 ? -1.561 -5.135 17.070 1.00 96.75 85 ASN A O 1
ATOM 656 N N . PHE A 1 86 ? -0.150 -5.778 15.440 1.00 97.56 86 PHE A N 1
ATOM 657 C CA . PHE A 1 86 ? 0.873 -6.311 16.327 1.00 97.56 86 PHE A CA 1
ATOM 658 C C . PHE A 1 86 ? 1.375 -5.254 17.323 1.00 97.56 86 PHE A C 1
ATOM 660 O O . PHE A 1 86 ? 1.274 -5.441 18.533 1.00 97.56 86 PHE A O 1
ATOM 667 N N . PHE A 1 87 ? 1.864 -4.106 16.842 1.00 98.12 87 PHE A N 1
ATOM 668 C CA . PHE A 1 87 ? 2.401 -3.063 17.722 1.00 98.12 87 PHE A CA 1
ATOM 669 C C . PHE A 1 87 ? 1.323 -2.385 18.575 1.00 98.12 87 PHE A C 1
ATOM 671 O O . PHE A 1 87 ? 1.593 -1.993 19.709 1.00 98.12 87 PHE A O 1
ATOM 678 N N . GLY A 1 88 ? 0.102 -2.263 18.051 1.00 96.62 88 GLY A N 1
ATOM 679 C CA . GLY A 1 88 ? -1.057 -1.758 18.776 1.00 96.62 88 GLY A CA 1
ATOM 680 C C . GLY A 1 88 ? -1.420 -2.651 19.958 1.00 96.62 88 GLY A C 1
ATOM 681 O O . GLY A 1 88 ? -1.588 -2.143 21.062 1.00 96.62 88 GLY A O 1
ATOM 682 N N . HIS A 1 89 ? -1.464 -3.969 19.761 1.00 94.50 89 HIS A N 1
ATOM 683 C CA . HIS A 1 89 ? -1.703 -4.921 20.844 1.00 94.50 89 HIS A CA 1
ATOM 684 C C . HIS A 1 89 ? -0.539 -5.004 21.833 1.00 94.50 89 HIS A C 1
ATOM 686 O O . HIS A 1 89 ? -0.778 -5.009 23.032 1.00 94.50 89 HIS A O 1
ATOM 692 N N . VAL A 1 90 ? 0.711 -5.036 21.364 1.00 96.25 90 VAL A N 1
ATOM 693 C CA . VAL A 1 90 ? 1.878 -5.227 22.242 1.00 96.25 90 VAL A CA 1
ATOM 694 C C . VAL A 1 90 ? 2.176 -3.996 23.102 1.00 96.25 90 VAL A C 1
ATOM 696 O O . VAL A 1 90 ? 2.515 -4.142 24.272 1.00 96.25 90 VAL A O 1
ATOM 699 N N . PHE A 1 91 ? 2.064 -2.786 22.546 1.00 97.12 91 PHE A N 1
ATOM 700 C CA . PHE A 1 91 ? 2.462 -1.558 23.248 1.00 97.12 91 PHE A CA 1
ATOM 701 C C . PHE A 1 91 ? 1.287 -0.712 23.751 1.00 97.12 91 PHE A C 1
ATOM 703 O O . PHE A 1 91 ? 1.484 0.157 24.599 1.00 97.12 91 PHE A O 1
ATOM 710 N N . PHE A 1 92 ? 0.076 -0.915 23.221 1.00 96.56 92 PHE A N 1
ATOM 711 C CA . PHE A 1 92 ? -1.065 -0.023 23.454 1.00 96.56 92 PHE A CA 1
ATOM 712 C C . PHE A 1 92 ? -2.397 -0.769 23.610 1.00 96.56 92 PHE A C 1
ATOM 714 O O . PHE A 1 92 ? -3.436 -0.236 23.213 1.00 96.56 92 PHE A O 1
ATOM 721 N N . GLU A 1 93 ? -2.379 -1.981 24.173 1.00 92.69 93 GLU A N 1
ATOM 722 C CA . GLU A 1 93 ? -3.509 -2.918 24.165 1.00 92.69 93 GLU A CA 1
ATOM 723 C C . GLU A 1 93 ? -4.860 -2.266 24.503 1.00 92.69 93 GLU A C 1
ATOM 725 O O . GLU A 1 93 ? -5.786 -2.319 23.694 1.00 92.69 93 GLU A O 1
ATOM 730 N N . GLU A 1 94 ? -4.962 -1.580 25.646 1.00 93.38 94 GLU A N 1
ATOM 731 C CA . GLU A 1 94 ? -6.204 -0.944 26.112 1.00 93.38 94 GLU A CA 1
ATOM 732 C C . GLU A 1 94 ? -6.744 0.099 25.124 1.00 93.38 94 GLU A C 1
ATOM 734 O O . GLU A 1 94 ? -7.930 0.115 24.786 1.00 93.38 94 GLU A O 1
ATOM 739 N N . LYS A 1 95 ? -5.852 0.953 24.609 1.00 95.06 95 LYS A N 1
ATOM 740 C CA . LYS A 1 95 ? -6.196 2.023 23.666 1.00 95.06 95 LYS A CA 1
ATOM 741 C C . LYS A 1 95 ? -6.568 1.460 22.297 1.00 95.06 95 LYS A C 1
ATOM 743 O O . LYS A 1 95 ? -7.417 2.043 21.623 1.00 95.06 95 LYS A O 1
ATOM 748 N N . TYR A 1 96 ? -5.933 0.358 21.892 1.00 94.94 96 TYR A N 1
ATOM 749 C CA . TYR A 1 96 ? -6.022 -0.234 20.559 1.00 94.94 96 TYR A CA 1
ATOM 750 C C . TYR A 1 96 ? -7.174 -1.237 20.395 1.00 94.94 96 TYR A C 1
ATOM 752 O O . TYR A 1 96 ? -7.784 -1.308 19.324 1.00 94.94 96 TYR A O 1
ATOM 760 N N . ARG A 1 97 ? -7.516 -1.986 21.451 1.00 91.75 97 ARG A N 1
ATOM 761 C CA . ARG A 1 97 ? -8.506 -3.079 21.438 1.00 91.75 97 ARG A CA 1
ATOM 762 C C . ARG A 1 97 ? -9.819 -2.758 20.700 1.00 91.75 97 ARG A C 1
ATOM 764 O O . ARG A 1 97 ? -10.278 -3.623 19.952 1.00 91.75 97 ARG A O 1
ATOM 771 N N . PRO A 1 98 ? -10.420 -1.551 20.801 1.00 92.19 98 PRO A N 1
ATOM 772 C CA . PRO A 1 98 ? -11.660 -1.230 20.083 1.00 92.19 98 PRO A CA 1
ATOM 773 C C . PRO A 1 98 ? -11.551 -1.232 18.547 1.00 92.19 98 PRO A C 1
ATOM 775 O O . PRO A 1 98 ? -12.580 -1.234 17.859 1.00 92.19 98 PRO A O 1
ATOM 778 N N . PHE A 1 99 ? -10.331 -1.194 18.001 1.00 94.81 99 PHE A N 1
ATOM 779 C CA . PHE A 1 99 ? -10.047 -1.064 16.569 1.00 94.81 99 PHE A CA 1
ATOM 780 C C . PHE A 1 99 ? -9.545 -2.360 15.918 1.00 94.81 99 PHE A C 1
ATOM 782 O O . PHE A 1 99 ? -9.667 -2.482 14.699 1.00 94.81 99 PHE A O 1
ATOM 789 N N . ALA A 1 100 ? -9.050 -3.325 16.701 1.00 93.38 100 ALA A N 1
ATOM 790 C CA . ALA A 1 100 ? -8.381 -4.541 16.221 1.00 93.38 100 ALA A CA 1
ATOM 791 C C . ALA A 1 100 ? -9.166 -5.291 15.125 1.00 93.38 100 ALA A C 1
ATOM 793 O O . ALA A 1 100 ? -8.667 -5.483 14.016 1.00 93.38 100 ALA A O 1
ATOM 794 N N . SER A 1 101 ? -10.442 -5.614 15.386 1.00 93.12 101 SER A N 1
ATOM 795 C CA . SER A 1 101 ? -11.310 -6.323 14.427 1.00 93.12 101 SER A CA 1
ATOM 796 C C . SER A 1 101 ? -11.458 -5.568 13.098 1.00 93.12 101 SER A C 1
ATOM 798 O O . SER A 1 101 ? -11.352 -6.162 12.025 1.00 93.12 101 SER A O 1
ATOM 800 N N . ARG A 1 102 ? -11.613 -4.234 13.147 1.00 94.75 102 ARG A N 1
ATOM 801 C CA . ARG A 1 102 ? -11.718 -3.388 11.942 1.00 94.75 102 ARG A CA 1
ATOM 802 C C . ARG A 1 102 ? -10.423 -3.396 11.142 1.00 94.75 102 ARG A C 1
ATOM 804 O O . ARG A 1 102 ? -10.463 -3.490 9.921 1.00 94.75 102 ARG A O 1
ATOM 811 N N . ILE A 1 103 ? -9.290 -3.258 11.824 1.00 96.12 103 ILE A N 1
ATOM 812 C CA . ILE A 1 103 ? -7.980 -3.103 11.188 1.00 96.12 103 ILE A CA 1
ATOM 813 C C . ILE A 1 103 ? -7.556 -4.394 10.496 1.00 96.12 103 ILE A C 1
ATOM 815 O O . ILE A 1 103 ? -7.192 -4.347 9.323 1.00 96.12 103 ILE A O 1
ATOM 819 N N . ILE A 1 104 ? -7.664 -5.540 11.173 1.00 95.56 104 ILE A N 1
ATOM 820 C CA . ILE A 1 104 ? -7.338 -6.830 10.557 1.00 95.56 104 ILE A CA 1
ATOM 821 C C . ILE A 1 104 ? -8.279 -7.131 9.388 1.00 95.56 104 ILE A C 1
ATOM 823 O O . ILE A 1 104 ? -7.818 -7.554 8.329 1.00 95.56 104 ILE A O 1
ATOM 827 N N . PHE A 1 105 ? -9.579 -6.848 9.522 1.00 95.50 105 PHE A N 1
ATOM 828 C CA . PHE A 1 105 ? -10.512 -7.039 8.414 1.00 95.50 105 PHE A CA 1
ATOM 829 C C . PHE A 1 105 ? -10.167 -6.163 7.202 1.00 95.50 105 PHE A C 1
ATOM 831 O O . PHE A 1 105 ? -10.197 -6.635 6.064 1.00 95.50 105 PHE A O 1
ATOM 838 N N . VAL A 1 106 ? -9.810 -4.892 7.427 1.00 96.69 106 VAL A N 1
ATOM 839 C CA . VAL A 1 106 ? -9.353 -4.015 6.340 1.00 96.69 106 VAL A CA 1
ATOM 840 C C . VAL A 1 106 ? -8.056 -4.543 5.711 1.00 96.69 106 VAL A C 1
ATOM 842 O O . VAL A 1 106 ? -7.897 -4.486 4.490 1.00 96.69 106 VAL A O 1
ATOM 845 N N . GLY A 1 107 ? -7.166 -5.131 6.512 1.00 97.25 107 GLY A N 1
ATOM 846 C CA . GLY A 1 107 ? -6.006 -5.872 6.022 1.00 97.25 107 GLY A CA 1
ATOM 847 C C . GLY A 1 107 ? -6.390 -6.995 5.050 1.00 97.25 107 GLY A C 1
ATOM 848 O O . GLY A 1 107 ? -5.827 -7.088 3.962 1.00 97.25 107 GLY A O 1
ATOM 849 N N . ILE A 1 108 ? -7.408 -7.796 5.371 1.00 96.62 108 ILE A N 1
ATOM 850 C CA . ILE A 1 108 ? -7.887 -8.882 4.498 1.00 96.62 108 ILE A CA 1
ATOM 851 C C . ILE A 1 108 ? -8.433 -8.338 3.170 1.00 96.62 108 ILE A C 1
ATOM 853 O O . ILE A 1 108 ? -8.026 -8.790 2.102 1.00 96.62 108 ILE A O 1
ATOM 857 N N . ILE A 1 109 ? -9.333 -7.350 3.200 1.00 96.25 109 ILE A N 1
ATOM 858 C CA . ILE A 1 109 ? -9.941 -6.831 1.959 1.00 96.25 109 ILE A CA 1
ATOM 859 C C . ILE A 1 109 ? -8.927 -6.088 1.081 1.00 96.25 109 ILE A C 1
ATOM 861 O O . ILE A 1 109 ? -9.033 -6.146 -0.142 1.00 96.25 109 ILE A O 1
ATOM 865 N N . THR A 1 110 ? -7.928 -5.422 1.672 1.00 97.44 110 THR A N 1
ATOM 866 C CA . THR A 1 110 ? -6.835 -4.808 0.902 1.00 97.44 110 THR A CA 1
ATOM 867 C C . THR A 1 110 ? -5.933 -5.870 0.281 1.00 97.44 110 THR A C 1
ATOM 869 O O . THR A 1 110 ? -5.523 -5.692 -0.863 1.00 97.44 110 THR A O 1
ATOM 872 N N . ALA A 1 111 ? -5.716 -7.014 0.943 1.00 96.25 111 ALA A N 1
ATOM 873 C CA . ALA A 1 111 ? -5.002 -8.133 0.330 1.00 96.25 111 ALA A CA 1
ATOM 874 C C . ALA A 1 111 ? -5.725 -8.664 -0.918 1.00 96.25 111 ALA A C 1
ATOM 876 O O . ALA A 1 111 ? -5.128 -8.876 -1.973 1.00 96.25 111 ALA A O 1
ATOM 877 N N . VAL A 1 112 ? -7.046 -8.823 -0.821 1.00 93.38 112 VAL A N 1
ATOM 878 C CA . VAL A 1 112 ? -7.885 -9.249 -1.950 1.00 93.38 112 VAL A CA 1
ATOM 879 C C . VAL A 1 112 ? -7.857 -8.212 -3.080 1.00 93.38 112 VAL A C 1
ATOM 881 O O . VAL A 1 112 ? -7.716 -8.572 -4.248 1.00 93.38 112 VAL A O 1
ATOM 884 N N . ALA A 1 113 ? -7.923 -6.918 -2.753 1.00 95.25 113 ALA A N 1
ATOM 885 C CA . ALA A 1 113 ? -7.839 -5.840 -3.738 1.00 95.25 113 ALA A CA 1
ATOM 886 C C . ALA A 1 113 ? -6.475 -5.778 -4.457 1.00 95.25 113 ALA A C 1
ATOM 888 O O . ALA A 1 113 ? -6.419 -5.388 -5.627 1.00 95.25 113 ALA A O 1
ATOM 889 N N . ALA A 1 114 ? -5.391 -6.195 -3.791 1.00 95.25 114 ALA A N 1
ATOM 890 C CA . ALA A 1 114 ? -4.073 -6.331 -4.406 1.00 95.25 114 ALA A CA 1
ATOM 891 C C . ALA A 1 114 ? -4.075 -7.411 -5.497 1.00 95.25 114 ALA A C 1
ATOM 893 O O . ALA A 1 114 ? -3.617 -7.159 -6.613 1.00 95.25 114 ALA A O 1
ATOM 894 N N . PHE A 1 115 ? -4.643 -8.586 -5.204 1.00 88.12 115 PHE A N 1
ATOM 895 C CA . PHE A 1 115 ? -4.788 -9.665 -6.187 1.00 88.12 115 PHE A CA 1
ATOM 896 C C . PHE A 1 115 ? -5.671 -9.278 -7.362 1.00 88.12 115 PHE A C 1
ATOM 898 O O . PHE A 1 115 ? -5.380 -9.657 -8.492 1.00 88.12 115 PHE A O 1
ATOM 905 N N . PHE A 1 116 ? -6.723 -8.505 -7.105 1.00 85.88 116 PHE A N 1
ATOM 906 C CA . PHE A 1 116 ? -7.602 -8.022 -8.158 1.00 85.88 116 PHE A CA 1
ATOM 907 C C . PHE A 1 116 ? -6.836 -7.180 -9.187 1.00 85.88 116 PHE A C 1
ATOM 909 O O . PHE A 1 116 ? -6.951 -7.423 -10.383 1.00 85.88 116 PHE A O 1
ATOM 916 N N . SER A 1 117 ? -5.966 -6.276 -8.726 1.00 92.56 117 SER A N 1
ATOM 917 C CA . SER A 1 117 ? -5.078 -5.511 -9.609 1.00 92.56 117 SER A CA 1
ATOM 918 C C . SER A 1 117 ? -4.058 -6.404 -10.322 1.00 92.56 117 SER A C 1
ATOM 920 O O . SER A 1 117 ? -3.871 -6.279 -11.531 1.00 92.56 117 SER A O 1
ATOM 922 N N . LEU A 1 118 ? -3.429 -7.341 -9.603 1.00 92.56 118 LEU A N 1
ATOM 923 C CA . LEU A 1 118 ? -2.451 -8.272 -10.178 1.00 92.56 118 LEU A CA 1
ATOM 924 C C . LEU A 1 118 ? -3.061 -9.151 -11.282 1.00 92.56 118 LEU A C 1
ATOM 926 O O . LEU A 1 118 ? -2.404 -9.424 -12.283 1.00 92.56 118 LEU A O 1
ATOM 930 N N . ALA A 1 119 ? -4.322 -9.561 -11.129 1.00 90.94 119 ALA A N 1
ATOM 931 C CA . ALA A 1 119 ? -5.038 -10.349 -12.126 1.00 90.94 119 ALA A CA 1
ATOM 932 C C . ALA A 1 119 ? -5.130 -9.637 -13.478 1.00 90.94 119 ALA A C 1
ATOM 934 O O . ALA A 1 119 ? -4.989 -10.280 -14.511 1.00 90.94 119 ALA A O 1
ATOM 935 N N . THR A 1 120 ? -5.296 -8.313 -13.478 1.00 92.31 120 THR A N 1
ATOM 936 C CA . THR A 1 120 ? -5.393 -7.519 -14.714 1.00 92.31 120 THR A CA 1
ATOM 937 C C . THR A 1 120 ? -4.066 -7.401 -15.463 1.00 92.31 120 THR A C 1
ATOM 939 O O . THR A 1 120 ? -4.061 -7.118 -16.657 1.00 92.31 120 THR A O 1
ATOM 942 N N . GLU A 1 121 ? -2.936 -7.633 -14.791 1.00 91.88 121 GLU A N 1
ATOM 943 C CA . GLU A 1 121 ? -1.619 -7.626 -15.438 1.00 91.88 121 GLU A CA 1
ATOM 944 C C . GLU A 1 121 ? -1.340 -8.941 -16.175 1.00 91.88 121 GLU A C 1
ATOM 946 O O . GLU A 1 121 ? -0.594 -8.988 -17.150 1.00 91.88 121 GLU A O 1
ATOM 951 N N . MET A 1 122 ? -1.952 -10.040 -15.734 1.00 88.00 122 MET A N 1
ATOM 952 C CA . MET A 1 122 ? -1.706 -11.349 -16.324 1.00 88.00 122 MET A CA 1
ATOM 953 C C . MET A 1 122 ? -2.409 -11.485 -17.677 1.00 88.00 122 MET A C 1
ATOM 955 O O . MET A 1 122 ? -3.632 -11.450 -17.762 1.00 88.00 122 MET A O 1
ATOM 959 N N . GLY A 1 123 ? -1.638 -11.751 -18.734 1.00 84.12 123 GLY A N 1
ATOM 960 C CA . GLY A 1 123 ? -2.194 -11.992 -20.072 1.00 84.12 123 GLY A CA 1
ATOM 961 C C . GLY A 1 123 ? -3.051 -13.262 -20.182 1.00 84.12 123 GLY A C 1
ATOM 962 O O . GLY A 1 123 ? -3.902 -13.348 -21.059 1.00 84.12 123 GLY A O 1
ATOM 963 N N . ARG A 1 124 ? -2.845 -14.255 -19.302 1.00 86.88 124 ARG A N 1
ATOM 964 C CA . ARG A 1 124 ? -3.623 -15.509 -19.254 1.00 86.88 124 ARG A CA 1
ATOM 965 C C . ARG A 1 124 ? -3.936 -15.947 -17.829 1.00 86.88 124 ARG A C 1
ATOM 967 O O . ARG A 1 124 ? -3.308 -16.855 -17.281 1.00 86.88 124 ARG A O 1
ATOM 974 N N . VAL A 1 125 ? -4.917 -15.271 -17.233 1.00 87.19 125 VAL A N 1
ATOM 975 C CA . VAL A 1 125 ? -5.446 -15.569 -15.889 1.00 87.19 125 VAL A CA 1
ATOM 976 C C . VAL A 1 125 ? -6.048 -16.976 -15.814 1.00 87.19 125 VAL A C 1
ATOM 978 O O . VAL A 1 125 ? -5.951 -17.638 -14.784 1.00 87.19 125 VAL A O 1
ATOM 981 N N . ASP A 1 126 ? -6.588 -17.486 -16.923 1.00 88.12 126 ASP A N 1
ATOM 982 C CA . ASP A 1 126 ? -7.127 -18.844 -17.047 1.00 88.12 126 ASP A CA 1
ATOM 983 C C . ASP A 1 126 ? -6.107 -19.931 -16.674 1.00 88.12 126 ASP A C 1
ATOM 985 O O . ASP A 1 126 ? -6.494 -21.005 -16.222 1.00 88.12 126 ASP A O 1
ATOM 989 N N . ARG A 1 127 ? -4.802 -19.653 -16.800 1.00 90.75 127 ARG A N 1
ATOM 990 C CA . ARG A 1 127 ? -3.721 -20.606 -16.504 1.00 90.75 127 ARG A CA 1
ATOM 991 C C . ARG A 1 127 ? -3.147 -20.495 -15.099 1.00 90.75 127 ARG A C 1
ATOM 993 O O . ARG A 1 127 ? -2.187 -21.199 -14.793 1.00 90.75 127 ARG A O 1
ATOM 1000 N N . MET A 1 128 ? -3.719 -19.670 -14.222 1.00 86.69 128 MET A N 1
ATOM 1001 C CA . MET A 1 128 ? -3.218 -19.517 -12.849 1.00 86.69 128 MET A CA 1
ATOM 1002 C C . MET A 1 128 ? -3.164 -20.840 -12.076 1.00 86.69 128 MET A C 1
ATOM 1004 O O . MET A 1 128 ? -2.275 -21.023 -11.250 1.00 86.69 128 MET A O 1
ATOM 1008 N N . TYR A 1 129 ? -4.052 -21.794 -12.374 1.00 88.06 129 TYR A N 1
ATOM 1009 C CA . TYR A 1 129 ? -4.039 -23.116 -11.740 1.00 88.06 129 TYR A CA 1
ATOM 1010 C C . TYR A 1 129 ? -2.736 -23.897 -11.993 1.00 88.06 129 TYR A C 1
ATOM 1012 O O . TYR A 1 129 ? -2.379 -24.758 -11.190 1.00 88.06 129 TYR A O 1
ATOM 1020 N N . MET A 1 130 ? -1.985 -23.583 -13.060 1.00 89.81 130 MET A N 1
ATOM 1021 C CA . MET A 1 130 ? -0.685 -24.209 -13.342 1.00 89.81 130 MET A CA 1
ATOM 1022 C C . MET A 1 130 ? 0.329 -23.952 -12.229 1.00 89.81 130 MET A C 1
ATOM 1024 O O . MET A 1 130 ? 1.211 -24.777 -12.016 1.00 89.81 130 MET A O 1
ATOM 1028 N N . PHE A 1 131 ? 0.162 -22.863 -11.474 1.00 86.19 131 PHE A N 1
ATOM 1029 C CA . PHE A 1 131 ? 0.958 -22.582 -10.286 1.00 86.19 131 PHE A CA 1
ATOM 1030 C C . PHE A 1 131 ? 0.909 -23.721 -9.255 1.00 86.19 131 PHE A C 1
ATOM 1032 O O . PHE A 1 131 ? 1.906 -23.995 -8.591 1.00 86.19 131 PHE A O 1
ATOM 1039 N N . LEU A 1 132 ? -0.242 -24.392 -9.138 1.00 87.56 132 LEU A N 1
ATOM 1040 C CA . LEU A 1 132 ? -0.463 -25.486 -8.191 1.00 87.56 132 LEU A CA 1
ATOM 1041 C C . LEU A 1 132 ? 0.015 -26.838 -8.736 1.00 87.56 132 LEU A C 1
ATOM 1043 O O . LEU A 1 132 ? 0.447 -27.685 -7.962 1.00 87.56 132 LEU A O 1
ATOM 1047 N N . ILE A 1 133 ? -0.071 -27.045 -10.053 1.00 93.31 133 ILE A N 1
ATOM 1048 C CA . ILE A 1 133 ? 0.197 -28.347 -10.689 1.00 93.31 133 ILE A CA 1
ATOM 1049 C C . ILE A 1 133 ? 1.663 -28.485 -11.128 1.00 93.31 133 ILE A C 1
ATOM 1051 O O . ILE A 1 133 ? 2.216 -29.579 -11.088 1.00 93.31 133 ILE A O 1
ATOM 1055 N N . SER A 1 134 ? 2.307 -27.389 -11.534 1.00 93.06 134 SER A N 1
ATOM 1056 C CA . SER A 1 134 ? 3.692 -27.371 -12.018 1.00 93.06 134 SER A CA 1
ATOM 1057 C C . SER A 1 134 ? 4.487 -26.225 -11.370 1.00 93.06 134 SER A C 1
ATOM 1059 O O . SER A 1 134 ? 4.864 -25.268 -12.058 1.00 93.06 134 SER A O 1
ATOM 1061 N N . PRO A 1 135 ? 4.734 -26.278 -10.047 1.00 92.94 135 PRO A N 1
ATOM 1062 C CA . PRO A 1 135 ? 5.440 -25.219 -9.334 1.00 92.94 135 PRO A CA 1
ATOM 1063 C C . PRO A 1 135 ? 6.914 -25.128 -9.756 1.00 92.94 135 PRO A C 1
ATOM 1065 O O . PRO A 1 135 ? 7.568 -26.141 -9.994 1.00 92.94 135 PRO A O 1
ATOM 1068 N N . ASN A 1 136 ? 7.465 -23.908 -9.780 1.00 93.94 136 ASN A N 1
ATOM 1069 C CA . ASN A 1 136 ? 8.897 -23.674 -9.981 1.00 93.94 136 ASN A CA 1
ATOM 1070 C C . ASN A 1 136 ? 9.515 -22.933 -8.776 1.00 93.94 136 ASN A C 1
ATOM 1072 O O . ASN A 1 136 ? 9.517 -21.697 -8.762 1.00 93.94 136 ASN A O 1
ATOM 1076 N N . PRO A 1 137 ? 10.095 -23.655 -7.797 1.00 93.62 137 PRO A N 1
ATOM 1077 C CA . PRO A 1 137 ? 10.711 -23.060 -6.608 1.00 93.62 137 PRO A CA 1
ATOM 1078 C C . PRO A 1 137 ? 11.948 -22.192 -6.871 1.00 93.62 137 PRO A C 1
ATOM 1080 O O . PRO A 1 137 ? 12.380 -21.470 -5.977 1.00 93.62 137 PRO A O 1
ATOM 1083 N N . THR A 1 138 ? 12.528 -22.233 -8.074 1.00 92.00 138 THR A N 1
ATOM 1084 C CA . THR A 1 138 ? 13.648 -21.342 -8.432 1.00 92.00 138 THR A CA 1
ATOM 1085 C C . THR A 1 138 ? 13.184 -19.917 -8.746 1.00 92.00 138 THR A C 1
ATOM 1087 O O . THR A 1 138 ? 13.984 -18.987 -8.714 1.00 92.00 138 THR A O 1
ATOM 1090 N N . SER A 1 139 ? 11.887 -19.720 -9.016 1.00 89.81 139 SER A N 1
ATOM 1091 C CA . SER A 1 139 ? 11.320 -18.407 -9.320 1.00 89.81 139 SER A CA 1
ATOM 1092 C C . SER A 1 139 ? 11.024 -17.605 -8.044 1.00 89.81 139 SER A C 1
ATOM 1094 O O . SER A 1 139 ? 10.274 -18.081 -7.187 1.00 89.81 139 SER A O 1
ATOM 1096 N N . PRO A 1 140 ? 11.485 -16.345 -7.923 1.00 89.06 140 PRO A N 1
ATOM 1097 C CA . PRO A 1 140 ? 11.087 -15.462 -6.823 1.00 89.06 140 PRO A CA 1
ATOM 1098 C C . PRO A 1 140 ? 9.568 -15.244 -6.729 1.00 89.06 140 PRO A C 1
ATOM 1100 O O . PRO A 1 140 ? 9.023 -15.098 -5.634 1.00 89.06 140 PRO A O 1
ATOM 1103 N N . MET A 1 141 ? 8.857 -15.275 -7.865 1.00 89.94 141 MET A N 1
ATOM 1104 C CA . MET A 1 141 ? 7.393 -15.154 -7.892 1.00 89.94 141 MET A CA 1
ATOM 1105 C C . MET A 1 141 ? 6.697 -16.328 -7.197 1.00 89.94 141 MET A C 1
ATOM 1107 O O . MET A 1 141 ? 5.633 -16.134 -6.609 1.00 89.94 141 MET A O 1
ATOM 1111 N N . PHE A 1 142 ? 7.295 -17.525 -7.222 1.00 92.44 142 PHE A N 1
ATOM 1112 C CA . PHE A 1 142 ? 6.745 -18.688 -6.530 1.00 92.44 142 PHE A CA 1
ATOM 1113 C C . PHE A 1 142 ? 6.702 -18.479 -5.021 1.00 92.44 142 PHE A C 1
ATOM 1115 O O . PHE A 1 142 ? 5.650 -18.629 -4.399 1.00 92.44 142 PHE A O 1
ATOM 1122 N N . TRP A 1 143 ? 7.822 -18.046 -4.446 1.00 93.31 143 TRP A N 1
ATOM 1123 C CA . TRP A 1 143 ? 7.907 -17.751 -3.020 1.00 93.31 143 TRP A CA 1
ATOM 1124 C C . TRP A 1 143 ? 6.980 -16.614 -2.612 1.00 93.31 143 TRP A C 1
ATOM 1126 O O . TRP A 1 143 ? 6.338 -16.703 -1.569 1.00 93.31 143 TRP A O 1
ATOM 1136 N N . MET A 1 144 ? 6.856 -15.580 -3.448 1.00 92.88 144 MET A N 1
ATOM 1137 C CA . MET A 1 144 ? 5.921 -14.489 -3.184 1.00 92.88 144 MET A CA 1
ATOM 1138 C C .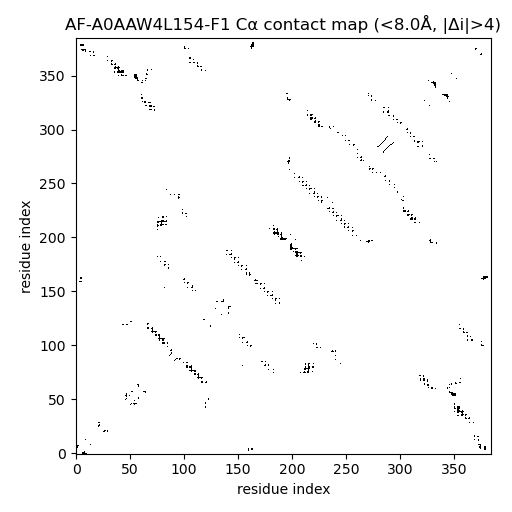 MET A 1 144 ? 4.477 -14.998 -3.084 1.00 92.88 144 MET A C 1
ATOM 1140 O O . MET A 1 144 ? 3.793 -14.707 -2.106 1.00 92.88 144 MET A O 1
ATOM 1144 N N . ALA A 1 145 ? 4.019 -15.795 -4.053 1.00 91.12 145 ALA A N 1
ATOM 1145 C CA . ALA A 1 145 ? 2.665 -16.345 -4.047 1.00 91.12 145 ALA A CA 1
ATOM 1146 C C . ALA A 1 145 ? 2.417 -17.296 -2.860 1.00 91.12 145 ALA A C 1
ATOM 1148 O O . ALA A 1 145 ? 1.355 -17.226 -2.234 1.00 91.12 145 ALA A O 1
ATOM 1149 N N . LEU A 1 146 ? 3.399 -18.133 -2.503 1.00 94.00 146 LEU A N 1
ATOM 1150 C CA . LEU A 1 146 ? 3.325 -19.018 -1.337 1.00 94.00 146 LEU A CA 1
ATOM 1151 C C . LEU A 1 146 ? 3.183 -18.219 -0.034 1.00 94.00 146 LEU A C 1
ATOM 1153 O O . LEU A 1 146 ? 2.221 -18.416 0.710 1.00 94.00 146 LEU A O 1
ATOM 1157 N N . TRP A 1 147 ? 4.108 -17.292 0.229 1.00 95.69 147 TRP A N 1
ATOM 1158 C CA . TRP A 1 147 ? 4.104 -16.510 1.465 1.00 95.69 147 TRP A CA 1
ATOM 1159 C C . TRP A 1 147 ? 2.876 -15.619 1.578 1.00 95.69 147 TRP A C 1
ATOM 1161 O O . TRP A 1 147 ? 2.277 -15.549 2.648 1.00 95.69 147 TRP A O 1
ATOM 1171 N N . TYR A 1 148 ? 2.435 -15.024 0.471 1.00 93.94 148 TYR A N 1
ATOM 1172 C CA . TYR A 1 148 ? 1.220 -14.221 0.459 1.00 93.94 148 TYR A CA 1
ATOM 1173 C C . TYR A 1 148 ? -0.037 -15.055 0.743 1.00 93.94 148 TYR A C 1
ATOM 1175 O O . TYR A 1 148 ? -0.922 -14.610 1.472 1.00 93.94 148 TYR A O 1
ATOM 1183 N N . SER A 1 149 ? -0.108 -16.288 0.235 1.00 93.81 149 SER A N 1
ATOM 1184 C CA . SER A 1 149 ? -1.215 -17.205 0.540 1.00 93.81 149 SER A CA 1
ATOM 1185 C C . SER A 1 149 ? -1.226 -17.591 2.022 1.00 93.81 149 SER A C 1
ATOM 1187 O O . SER A 1 149 ? -2.267 -17.501 2.677 1.00 93.81 149 SER A O 1
ATOM 1189 N N . CYS A 1 150 ? -0.061 -17.940 2.581 1.00 96.44 150 CYS A N 1
ATOM 119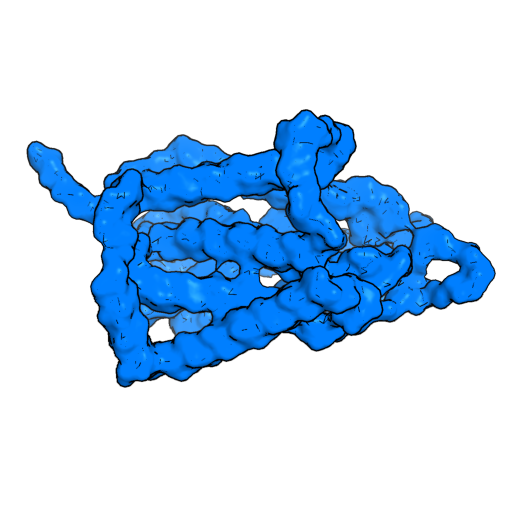0 C CA . CYS A 1 150 ? 0.104 -18.186 4.016 1.00 96.44 150 CYS A CA 1
ATOM 1191 C C . CYS A 1 150 ? -0.293 -16.959 4.849 1.00 96.44 150 CYS A C 1
ATOM 1193 O O . CYS A 1 150 ? -0.971 -17.097 5.867 1.00 96.44 150 CYS A O 1
ATOM 1195 N N . TYR A 1 151 ? 0.090 -15.764 4.396 1.00 97.44 151 TYR A N 1
ATOM 1196 C CA . TYR A 1 151 ? -0.238 -14.493 5.027 1.00 97.44 151 TYR A CA 1
ATOM 1197 C C . TYR A 1 151 ? -1.748 -14.252 5.083 1.00 97.44 151 TYR A C 1
ATOM 1199 O O . TYR A 1 151 ? -2.282 -14.046 6.170 1.00 97.44 151 TYR A O 1
ATOM 1207 N N . VAL A 1 152 ? -2.457 -14.360 3.955 1.00 96.50 152 VAL A N 1
ATOM 1208 C CA . VAL A 1 152 ? -3.920 -14.196 3.914 1.00 96.50 152 VAL A CA 1
ATOM 1209 C C . VAL A 1 152 ? -4.619 -15.222 4.813 1.00 96.50 152 VAL A C 1
ATOM 1211 O O . VAL A 1 152 ? -5.560 -14.877 5.533 1.00 96.50 152 VAL A O 1
ATOM 1214 N N . CYS A 1 153 ? -4.139 -16.469 4.833 1.00 96.50 153 CYS A N 1
ATOM 1215 C CA . CYS A 1 153 ? -4.686 -17.501 5.711 1.00 96.50 153 CYS A CA 1
ATOM 1216 C C . CYS A 1 153 ? -4.515 -17.133 7.191 1.00 96.50 153 CYS A C 1
ATOM 1218 O O . CYS A 1 153 ? -5.488 -17.173 7.945 1.00 96.50 153 CYS A O 1
ATOM 1220 N N . ILE A 1 154 ? -3.309 -16.741 7.618 1.00 96.56 154 ILE A N 1
ATOM 1221 C CA . ILE A 1 154 ? -3.055 -16.480 9.038 1.00 96.56 154 ILE A CA 1
ATOM 1222 C C . ILE A 1 154 ? -3.763 -15.222 9.546 1.00 96.56 154 ILE A C 1
ATOM 1224 O O . ILE A 1 154 ? -4.310 -15.266 10.645 1.00 96.56 154 ILE A O 1
ATOM 1228 N N . ILE A 1 155 ? -3.861 -14.150 8.750 1.00 95.88 155 ILE A N 1
ATOM 1229 C CA . ILE A 1 155 ? -4.637 -12.962 9.154 1.00 95.88 155 ILE A CA 1
ATOM 1230 C C . ILE A 1 155 ? -6.141 -13.258 9.206 1.00 95.88 155 ILE A C 1
ATOM 1232 O O . ILE A 1 155 ? -6.858 -12.678 10.016 1.00 95.88 155 ILE A O 1
ATOM 1236 N N . THR A 1 156 ? -6.630 -14.198 8.389 1.00 95.38 156 THR A N 1
ATOM 1237 C CA . THR A 1 156 ? -8.025 -14.659 8.456 1.00 95.38 156 THR A CA 1
ATOM 1238 C C . THR A 1 156 ? -8.269 -15.451 9.740 1.00 95.38 156 THR A C 1
ATOM 1240 O O . THR A 1 156 ? -9.274 -15.238 10.418 1.00 95.38 156 THR A O 1
ATOM 1243 N N . VAL A 1 157 ? -7.333 -16.322 10.129 1.00 94.12 157 VAL A N 1
ATOM 1244 C CA . VAL A 1 157 ? -7.381 -17.032 11.418 1.00 94.12 157 VAL A CA 1
ATOM 1245 C C . VAL A 1 157 ? -7.295 -16.050 12.592 1.00 94.12 157 VAL A C 1
ATOM 1247 O O . VAL A 1 157 ? -8.048 -16.180 13.557 1.00 94.12 157 VAL A O 1
ATOM 1250 N N . GLU A 1 158 ? -6.419 -15.048 12.515 1.00 93.31 158 GLU A N 1
ATOM 1251 C CA . GLU A 1 158 ? -6.298 -13.982 13.514 1.00 93.31 158 GLU A CA 1
ATOM 1252 C C . GLU A 1 158 ? -7.610 -13.203 13.660 1.00 93.31 158 GLU A C 1
ATOM 1254 O O . GLU A 1 158 ? -8.109 -13.046 14.775 1.00 93.31 158 GLU A O 1
ATOM 1259 N N . TYR A 1 159 ? -8.230 -12.810 12.545 1.00 93.44 159 TYR A N 1
ATOM 1260 C CA . TYR A 1 159 ? -9.539 -12.161 12.532 1.00 93.44 159 TYR A CA 1
ATOM 1261 C C . TYR A 1 159 ? -10.611 -13.010 13.223 1.00 93.44 159 TYR A C 1
ATOM 1263 O O . TYR A 1 159 ? -11.329 -12.519 14.093 1.00 93.44 159 TYR A O 1
ATOM 1271 N N . ILE A 1 160 ? -10.694 -14.301 12.887 1.00 91.50 160 ILE A N 1
ATOM 1272 C CA . ILE A 1 160 ? -11.637 -15.240 13.509 1.00 91.50 160 ILE A CA 1
ATOM 1273 C C . ILE A 1 160 ? -11.401 -15.332 15.025 1.00 91.50 160 ILE A C 1
ATOM 1275 O O . ILE A 1 160 ? -12.356 -15.330 15.803 1.00 91.50 160 ILE A O 1
ATOM 1279 N N . ASN A 1 161 ? -10.142 -15.384 15.466 1.00 90.50 161 ASN A N 1
ATOM 1280 C CA . ASN A 1 161 ? -9.792 -15.434 16.886 1.00 90.50 161 ASN A CA 1
ATOM 1281 C C . ASN A 1 161 ? -10.189 -14.154 17.630 1.00 90.50 161 ASN A C 1
ATOM 1283 O O . ASN A 1 161 ? -10.740 -14.247 18.729 1.00 90.50 161 ASN A O 1
ATOM 1287 N N . ILE A 1 162 ? -9.965 -12.982 17.024 1.00 89.50 162 ILE A N 1
ATOM 1288 C CA . ILE A 1 162 ? -10.429 -11.691 17.552 1.00 89.50 162 ILE A CA 1
ATOM 1289 C C . ILE A 1 162 ? -11.953 -11.707 17.696 1.00 89.50 162 ILE A C 1
ATOM 1291 O O . ILE A 1 162 ? -12.467 -11.365 18.758 1.00 89.50 162 ILE A O 1
ATOM 1295 N N . GLN A 1 163 ? -12.673 -12.159 16.665 1.00 87.00 163 GLN A N 1
ATOM 1296 C CA . GLN A 1 163 ? -14.137 -12.196 16.667 1.00 87.00 163 GLN A CA 1
ATOM 1297 C C . GLN A 1 163 ? -14.710 -13.132 17.731 1.00 87.00 163 GLN A C 1
ATOM 1299 O O . GLN A 1 163 ? -15.738 -12.811 18.315 1.00 87.00 163 GLN A O 1
ATOM 1304 N N . ARG A 1 164 ? -14.028 -14.239 18.035 1.00 85.06 164 ARG A N 1
ATOM 1305 C CA . ARG A 1 164 ? -14.412 -15.191 19.091 1.00 85.06 164 ARG A CA 1
ATOM 1306 C C . ARG A 1 164 ? -14.014 -14.755 20.506 1.00 85.06 164 ARG A C 1
ATOM 1308 O O . ARG A 1 164 ? -14.198 -15.536 21.436 1.00 85.06 164 ARG A O 1
ATOM 1315 N N . GLY A 1 165 ? -13.368 -13.598 20.670 1.00 82.75 165 GLY A N 1
ATOM 1316 C CA . GLY A 1 165 ? -12.777 -13.182 21.947 1.00 82.75 165 GLY A CA 1
ATOM 1317 C C . GLY A 1 165 ? -11.605 -14.060 22.414 1.00 82.75 165 GLY A C 1
ATOM 1318 O O . GLY A 1 165 ? -11.140 -13.915 23.539 1.00 82.75 165 GLY A O 1
ATOM 1319 N N . LYS A 1 166 ? -11.099 -14.959 21.559 1.00 82.25 166 LYS A N 1
ATOM 1320 C CA . LYS A 1 166 ? -10.006 -15.903 21.847 1.00 82.25 166 LYS A CA 1
ATOM 1321 C C . LYS A 1 166 ? -8.708 -15.418 21.212 1.00 82.25 166 LYS A C 1
ATOM 1323 O O . LYS A 1 166 ? -8.078 -16.143 20.442 1.00 82.25 166 LYS A O 1
ATOM 1328 N N . HIS A 1 167 ? -8.336 -14.167 21.485 1.00 80.00 167 HIS A N 1
ATOM 1329 C CA . HIS A 1 167 ? -7.130 -13.580 20.911 1.00 80.00 167 HIS A CA 1
ATOM 1330 C C . HIS A 1 167 ? -5.900 -14.413 21.301 1.00 80.00 167 HIS A C 1
ATOM 1332 O O . HIS A 1 167 ? -5.572 -14.559 22.477 1.00 80.00 167 HIS A O 1
ATOM 1338 N N . SER A 1 168 ? -5.241 -15.001 20.304 1.00 86.56 168 SER A N 1
ATOM 1339 C CA . SER A 1 168 ? -4.106 -15.894 20.517 1.00 86.56 168 SER A CA 1
ATOM 1340 C C . SER A 1 168 ? -2.813 -15.153 20.235 1.00 86.56 168 SER A C 1
ATOM 1342 O O . SER A 1 168 ? -2.502 -14.852 19.082 1.00 86.56 168 SER A O 1
ATOM 1344 N N . VAL A 1 169 ? -2.021 -14.935 21.286 1.00 89.12 169 VAL A N 1
ATOM 1345 C CA . VAL A 1 169 ? -0.684 -14.330 21.188 1.00 89.12 169 VAL A CA 1
ATOM 1346 C C . VAL A 1 169 ? 0.182 -15.084 20.171 1.00 89.12 169 VAL A C 1
ATOM 1348 O O . VAL A 1 169 ? 0.874 -14.462 19.373 1.00 89.12 169 VAL A O 1
ATOM 1351 N N . ARG A 1 170 ? 0.087 -16.421 20.118 1.00 92.75 170 ARG A N 1
ATOM 1352 C CA . ARG A 1 170 ? 0.838 -17.245 19.153 1.00 92.75 170 ARG A CA 1
ATOM 1353 C C . ARG A 1 170 ? 0.461 -16.938 17.703 1.00 92.75 170 ARG A C 1
ATOM 1355 O O . ARG A 1 170 ? 1.344 -16.843 16.857 1.00 92.75 170 ARG A O 1
ATOM 1362 N N . VAL A 1 171 ? -0.833 -16.779 17.420 1.00 93.44 171 VAL A N 1
ATOM 1363 C CA . VAL A 1 171 ? -1.316 -16.464 16.066 1.00 93.44 171 VAL A CA 1
ATOM 1364 C C . VAL A 1 171 ? -0.926 -15.043 15.677 1.00 93.44 171 VAL A C 1
ATOM 1366 O O . VAL A 1 171 ? -0.456 -14.853 14.563 1.00 93.44 171 VAL A O 1
ATOM 1369 N N . MET A 1 172 ? -1.029 -14.082 16.598 1.00 93.31 172 MET A N 1
ATOM 1370 C CA . MET A 1 172 ? -0.599 -12.697 16.374 1.00 93.31 172 MET A CA 1
ATOM 1371 C C . MET A 1 172 ? 0.897 -12.616 16.018 1.00 93.31 172 MET A C 1
ATOM 1373 O O . MET A 1 172 ? 1.274 -11.988 15.030 1.00 93.31 172 MET A O 1
ATOM 1377 N N . TRP A 1 173 ? 1.765 -13.300 16.774 1.00 96.44 173 TRP A N 1
ATOM 1378 C CA . TRP A 1 173 ? 3.195 -13.382 16.448 1.00 96.44 173 TRP A CA 1
ATOM 1379 C C . TRP A 1 173 ? 3.452 -14.100 15.121 1.00 96.44 173 TRP A C 1
ATOM 1381 O O . TRP A 1 173 ? 4.270 -13.644 14.324 1.00 96.44 173 TRP A O 1
ATOM 1391 N N . GLY A 1 174 ? 2.738 -15.196 14.852 1.00 96.88 174 GLY A N 1
ATOM 1392 C CA . GLY A 1 174 ? 2.816 -15.889 13.567 1.00 96.88 174 GLY A CA 1
ATOM 1393 C C . GLY A 1 174 ? 2.445 -14.975 12.397 1.00 96.88 174 GLY A C 1
ATOM 1394 O O . GLY A 1 174 ? 3.170 -14.931 11.405 1.00 96.88 174 GLY A O 1
ATOM 1395 N N . ALA A 1 175 ? 1.358 -14.207 12.526 1.00 96.62 175 ALA A N 1
ATOM 1396 C CA . ALA A 1 175 ? 0.905 -13.258 11.515 1.00 96.62 175 ALA A CA 1
ATOM 1397 C C . ALA A 1 175 ? 1.942 -12.155 11.285 1.00 96.62 175 ALA A C 1
ATOM 1399 O O . ALA A 1 175 ? 2.248 -11.831 10.138 1.00 96.62 175 ALA A O 1
ATOM 1400 N N . PHE A 1 176 ? 2.545 -11.640 12.359 1.00 97.62 176 PHE A N 1
ATOM 1401 C CA . PHE A 1 176 ? 3.616 -10.650 12.289 1.00 97.62 176 PHE A CA 1
ATOM 1402 C C . PHE A 1 176 ? 4.847 -11.166 11.527 1.00 97.62 176 PHE A C 1
ATOM 1404 O O . PHE A 1 176 ? 5.300 -10.519 10.581 1.00 97.62 176 PHE A O 1
ATOM 1411 N N . PHE A 1 177 ? 5.363 -12.351 11.867 1.00 97.94 177 PHE A N 1
ATOM 1412 C CA . PHE A 1 177 ? 6.531 -12.913 11.180 1.00 97.94 177 PHE A CA 1
ATOM 1413 C C . PHE A 1 177 ? 6.232 -13.308 9.733 1.00 97.94 177 PHE A C 1
ATOM 1415 O O . PHE A 1 177 ? 7.041 -13.031 8.847 1.00 97.94 177 PHE A O 1
ATOM 1422 N N . ILE A 1 178 ? 5.062 -13.889 9.459 1.00 97.88 178 ILE A N 1
ATOM 1423 C CA . ILE A 1 178 ? 4.653 -14.193 8.084 1.00 97.88 178 ILE A CA 1
ATOM 1424 C C . ILE A 1 178 ? 4.491 -12.902 7.271 1.00 97.88 178 ILE A C 1
ATOM 1426 O O . ILE A 1 178 ? 4.899 -12.873 6.110 1.00 97.88 178 ILE A O 1
ATOM 1430 N N . ALA A 1 179 ? 3.976 -11.815 7.856 1.00 97.69 179 ALA A N 1
ATOM 1431 C CA . ALA A 1 179 ? 3.919 -10.512 7.193 1.00 97.69 179 ALA A CA 1
ATOM 1432 C C . ALA A 1 179 ? 5.325 -9.983 6.852 1.00 97.69 179 ALA A C 1
ATOM 1434 O O . ALA A 1 179 ? 5.540 -9.537 5.722 1.00 97.69 179 ALA A O 1
ATOM 1435 N N . ILE A 1 180 ? 6.298 -10.104 7.770 1.00 98.19 180 ILE A N 1
ATOM 1436 C CA . ILE A 1 180 ? 7.707 -9.752 7.516 1.00 98.19 180 ILE A CA 1
ATOM 1437 C C . ILE A 1 180 ? 8.271 -10.568 6.351 1.00 98.19 180 ILE A C 1
ATOM 1439 O O . ILE A 1 180 ? 8.852 -9.999 5.426 1.00 98.19 180 ILE A O 1
ATOM 1443 N N . ILE A 1 181 ? 8.095 -11.890 6.358 1.00 97.50 181 ILE A N 1
ATOM 1444 C CA . ILE A 1 181 ? 8.623 -12.764 5.302 1.00 97.50 181 ILE A CA 1
ATOM 1445 C C . ILE A 1 181 ? 7.961 -12.437 3.960 1.00 97.50 181 ILE A C 1
ATOM 1447 O O . ILE A 1 181 ? 8.650 -12.246 2.960 1.00 97.50 181 ILE A O 1
ATOM 1451 N N . THR A 1 182 ? 6.638 -12.287 3.938 1.00 96.44 182 THR A N 1
ATOM 1452 C CA . THR A 1 182 ? 5.870 -11.986 2.721 1.00 96.44 182 THR A CA 1
ATOM 1453 C C . THR A 1 182 ? 6.334 -10.684 2.080 1.00 96.44 182 THR A C 1
ATOM 1455 O O . THR A 1 182 ? 6.592 -10.629 0.880 1.00 96.44 182 THR A O 1
ATOM 1458 N N . HIS A 1 183 ? 6.480 -9.621 2.870 1.00 94.56 183 HIS A N 1
ATOM 1459 C CA . HIS A 1 183 ? 6.827 -8.311 2.324 1.00 94.56 183 HIS A CA 1
ATOM 1460 C C . HIS A 1 183 ? 8.312 -8.114 2.064 1.00 94.56 183 HIS A C 1
ATOM 1462 O O . HIS A 1 183 ? 8.671 -7.442 1.096 1.00 94.56 183 HIS A O 1
ATOM 1468 N N . SER A 1 184 ? 9.179 -8.737 2.858 1.00 95.69 184 SER A N 1
ATOM 1469 C CA . SER A 1 184 ? 10.599 -8.792 2.517 1.00 95.69 184 SER A CA 1
ATOM 1470 C C . SER A 1 184 ? 10.821 -9.598 1.230 1.00 95.69 184 SER A C 1
ATOM 1472 O O . SER A 1 184 ? 11.633 -9.183 0.407 1.00 95.69 184 SER A O 1
ATOM 1474 N N . THR A 1 185 ? 10.032 -10.654 0.977 1.00 96.19 185 THR A N 1
ATOM 1475 C CA . THR A 1 185 ? 10.026 -11.391 -0.301 1.00 96.19 185 THR A CA 1
ATOM 1476 C C . THR A 1 185 ? 9.561 -10.511 -1.461 1.00 96.19 185 THR A C 1
ATOM 1478 O O . THR A 1 185 ? 10.221 -10.500 -2.496 1.00 96.19 185 THR A O 1
ATOM 1481 N N . LEU A 1 186 ? 8.496 -9.713 -1.296 1.00 94.69 186 LEU A N 1
ATOM 1482 C CA . LEU A 1 186 ? 8.064 -8.750 -2.321 1.00 94.69 186 LEU A CA 1
ATOM 1483 C C . LEU A 1 186 ? 9.163 -7.729 -2.653 1.00 94.69 186 LEU A C 1
ATOM 1485 O O . LEU A 1 186 ? 9.434 -7.467 -3.823 1.00 94.69 186 LEU A O 1
ATOM 1489 N N . GLY A 1 187 ? 9.823 -7.175 -1.632 1.00 95.38 187 GLY A N 1
ATOM 1490 C CA . GLY A 1 187 ? 10.955 -6.272 -1.837 1.00 95.38 187 GLY A CA 1
ATOM 1491 C C . GLY A 1 187 ? 12.149 -6.972 -2.490 1.00 95.38 187 GLY A C 1
ATOM 1492 O O . GLY A 1 187 ? 12.774 -6.408 -3.382 1.00 95.38 187 GLY A O 1
ATOM 1493 N N . SER A 1 188 ? 12.435 -8.218 -2.107 1.00 94.62 188 SER A N 1
ATOM 1494 C CA . SER A 1 188 ? 13.497 -9.047 -2.694 1.00 94.62 188 SER A CA 1
ATOM 1495 C C . SER A 1 188 ? 13.234 -9.383 -4.164 1.00 94.62 188 SER A C 1
ATOM 1497 O O . SER A 1 188 ? 14.156 -9.374 -4.976 1.00 94.62 188 SER A O 1
ATOM 1499 N N . LEU A 1 189 ? 11.971 -9.599 -4.542 1.00 93.88 189 LEU A N 1
ATOM 1500 C CA . LEU A 1 189 ? 11.572 -9.855 -5.926 1.00 93.88 189 LEU A CA 1
ATOM 1501 C C . LEU A 1 189 ? 11.994 -8.715 -6.859 1.00 93.88 189 LEU A C 1
ATOM 1503 O O . LEU A 1 189 ? 12.441 -8.987 -7.966 1.00 93.88 189 LEU A O 1
ATOM 1507 N N . LEU A 1 190 ? 11.921 -7.459 -6.406 1.00 92.50 190 LEU A N 1
ATOM 1508 C CA . LEU A 1 190 ? 12.523 -6.335 -7.130 1.00 92.50 190 LEU A CA 1
ATOM 1509 C C . LEU A 1 190 ? 14.041 -6.274 -6.896 1.00 92.50 190 LEU A C 1
ATOM 1511 O O . LEU A 1 190 ? 14.814 -6.172 -7.842 1.00 92.50 190 LEU A O 1
ATOM 1515 N N . GLY A 1 191 ? 14.482 -6.386 -5.641 1.00 93.38 191 GLY A N 1
ATOM 1516 C CA . GLY A 1 191 ? 15.881 -6.247 -5.223 1.00 93.38 191 GLY A CA 1
ATOM 1517 C C . GLY A 1 191 ? 16.874 -7.218 -5.867 1.00 93.38 191 GLY A C 1
ATOM 1518 O O . GLY A 1 191 ? 18.067 -6.934 -5.881 1.00 93.38 191 GLY A O 1
ATOM 1519 N N . THR A 1 192 ? 16.396 -8.335 -6.412 1.00 91.62 192 THR A N 1
ATOM 1520 C CA . THR A 1 192 ? 17.198 -9.367 -7.089 1.00 91.62 192 THR A CA 1
ATOM 1521 C C . THR A 1 192 ? 17.321 -9.159 -8.600 1.00 91.62 192 THR A C 1
ATOM 1523 O O . THR A 1 192 ? 18.094 -9.865 -9.246 1.00 91.62 192 THR A O 1
ATOM 1526 N N . VAL A 1 193 ? 16.620 -8.175 -9.178 1.00 91.06 193 VAL A N 1
ATOM 1527 C CA . VAL A 1 193 ? 16.669 -7.871 -10.617 1.00 91.06 193 VAL A CA 1
ATOM 1528 C C . VAL A 1 193 ? 17.972 -7.142 -10.955 1.00 91.06 193 VAL A C 1
ATOM 1530 O O . VAL A 1 193 ? 18.008 -5.919 -11.082 1.00 91.06 193 VAL A O 1
ATOM 1533 N N . SER A 1 194 ? 19.059 -7.900 -11.104 1.00 88.44 194 SER A N 1
ATOM 1534 C CA . SER A 1 194 ? 20.415 -7.381 -11.348 1.00 88.44 194 SER A CA 1
ATOM 1535 C C . SER A 1 194 ? 20.556 -6.560 -12.629 1.00 88.44 194 SER A C 1
ATOM 1537 O O . SER A 1 194 ? 21.396 -5.669 -12.692 1.00 88.44 194 SER A O 1
ATOM 1539 N N . SER A 1 195 ? 19.697 -6.794 -13.623 1.00 88.50 195 SER A N 1
ATOM 1540 C CA . SER A 1 195 ? 19.658 -6.020 -14.868 1.00 88.50 195 SER A CA 1
ATOM 1541 C C . SER A 1 195 ? 19.094 -4.604 -14.704 1.00 88.50 195 SER A C 1
ATOM 1543 O O . SER A 1 195 ? 19.138 -3.816 -15.646 1.00 88.50 195 SER A O 1
ATOM 1545 N N . ARG A 1 196 ? 18.534 -4.261 -13.535 1.00 92.00 196 ARG A N 1
ATOM 1546 C CA . ARG A 1 196 ? 17.905 -2.963 -13.262 1.00 92.00 196 ARG A CA 1
ATOM 1547 C C . ARG A 1 196 ? 18.472 -2.357 -11.981 1.00 92.00 196 ARG A C 1
ATOM 1549 O O . ARG A 1 196 ? 17.958 -2.595 -10.891 1.00 92.00 196 ARG A O 1
ATOM 1556 N N . VAL A 1 197 ? 19.482 -1.495 -12.114 1.00 92.00 197 VAL A N 1
ATOM 1557 C CA . VAL A 1 197 ? 20.188 -0.862 -10.976 1.00 92.00 197 VAL A CA 1
ATOM 1558 C C . VAL A 1 197 ? 19.256 -0.092 -10.029 1.00 92.00 197 VAL A C 1
ATOM 1560 O O . VAL A 1 197 ? 19.489 -0.063 -8.825 1.00 92.00 197 VAL A O 1
ATOM 1563 N N . TYR A 1 198 ? 18.152 0.480 -10.525 1.00 93.69 198 TYR A N 1
ATOM 1564 C CA . TYR A 1 198 ? 17.168 1.160 -9.666 1.00 93.69 198 TYR A CA 1
ATOM 1565 C C . TYR A 1 198 ? 16.469 0.229 -8.660 1.00 93.69 198 TYR A C 1
ATOM 1567 O O . TYR A 1 198 ? 16.003 0.682 -7.603 1.00 93.69 198 TYR A O 1
ATOM 1575 N N . TYR A 1 199 ? 16.372 -1.059 -9.007 1.00 94.12 199 TYR A N 1
ATOM 1576 C CA . TYR A 1 199 ? 15.834 -2.105 -8.151 1.00 94.12 199 TYR A CA 1
ATOM 1577 C C . TYR A 1 199 ? 16.921 -2.843 -7.381 1.00 94.12 199 TYR A C 1
ATOM 1579 O O . TYR A 1 199 ? 16.756 -3.047 -6.180 1.00 94.12 199 TYR A O 1
ATOM 1587 N N . TYR A 1 200 ? 18.006 -3.227 -8.054 1.00 93.25 200 TYR A N 1
ATOM 1588 C CA . TYR A 1 200 ? 19.028 -4.114 -7.513 1.00 93.25 200 TYR A CA 1
ATOM 1589 C C . TYR A 1 200 ? 19.690 -3.545 -6.252 1.00 93.25 200 TYR A C 1
ATOM 1591 O O . TYR A 1 200 ? 20.547 -2.663 -6.312 1.00 93.25 200 TYR A O 1
ATOM 1599 N N . SER A 1 201 ? 19.262 -4.024 -5.083 1.00 92.25 201 SER A N 1
ATOM 1600 C CA . SER A 1 201 ? 19.749 -3.533 -3.798 1.00 92.25 201 SER A CA 1
ATOM 1601 C C . SER A 1 201 ? 19.342 -4.447 -2.648 1.00 92.25 201 SER A C 1
ATOM 1603 O O . SER A 1 201 ? 18.170 -4.797 -2.496 1.00 92.25 201 SER A O 1
ATOM 1605 N N . ALA A 1 202 ? 20.290 -4.712 -1.747 1.00 93.12 202 ALA A N 1
ATOM 1606 C CA . ALA A 1 202 ? 20.020 -5.362 -0.465 1.00 93.12 202 ALA A CA 1
ATOM 1607 C C . ALA A 1 202 ? 19.091 -4.532 0.449 1.00 93.12 202 ALA A C 1
ATOM 1609 O O . ALA A 1 202 ? 18.503 -5.071 1.383 1.00 93.12 202 ALA A O 1
ATOM 1610 N N . LEU A 1 203 ? 18.917 -3.231 0.174 1.00 95.50 203 LEU A N 1
ATOM 1611 C CA . LEU A 1 203 ? 17.995 -2.372 0.919 1.00 95.50 203 LEU A CA 1
ATOM 1612 C C . LEU A 1 203 ? 16.528 -2.575 0.513 1.00 95.50 203 LEU A C 1
ATOM 1614 O O . LEU A 1 203 ? 15.652 -2.165 1.269 1.00 95.50 203 LEU A O 1
ATOM 1618 N N . MET A 1 204 ? 16.224 -3.192 -0.638 1.00 95.75 204 MET A N 1
ATOM 1619 C CA . MET A 1 204 ? 14.838 -3.300 -1.119 1.00 95.75 204 MET A CA 1
ATOM 1620 C C . MET A 1 204 ? 13.905 -4.104 -0.202 1.00 95.75 204 MET A C 1
ATOM 1622 O O . MET A 1 204 ? 12.818 -3.604 0.093 1.00 95.75 204 MET A O 1
ATOM 1626 N N . PRO A 1 205 ? 14.283 -5.288 0.318 1.00 96.62 205 PRO A N 1
ATOM 1627 C CA . PRO A 1 205 ? 13.461 -5.997 1.299 1.00 96.62 205 PRO A CA 1
ATOM 1628 C C . PRO A 1 205 ? 13.114 -5.132 2.520 1.00 96.62 205 PRO A C 1
ATOM 1630 O O . PRO A 1 205 ? 11.964 -5.095 2.951 1.00 96.62 205 PRO A O 1
ATOM 1633 N N . ILE A 1 206 ? 14.088 -4.375 3.036 1.00 97.00 206 ILE A N 1
ATOM 1634 C CA . ILE A 1 206 ? 13.928 -3.503 4.211 1.00 97.00 206 ILE A CA 1
ATOM 1635 C C . ILE A 1 206 ? 13.064 -2.281 3.871 1.00 97.00 206 ILE A C 1
ATOM 1637 O O . ILE A 1 206 ? 12.174 -1.904 4.633 1.00 97.00 206 ILE A O 1
ATOM 1641 N N . TYR A 1 207 ? 13.282 -1.691 2.695 1.00 96.94 207 TYR A N 1
ATOM 1642 C CA . TYR A 1 207 ? 12.488 -0.587 2.166 1.00 96.94 207 TYR A CA 1
ATOM 1643 C C . TYR A 1 207 ? 11.005 -0.941 2.119 1.00 96.94 207 TYR A C 1
ATOM 1645 O O . TYR A 1 207 ? 10.176 -0.184 2.622 1.00 96.94 207 TYR A O 1
ATOM 1653 N N . PHE A 1 208 ? 10.660 -2.115 1.591 1.00 97.50 208 PHE A N 1
ATOM 1654 C CA . PHE A 1 208 ? 9.268 -2.554 1.534 1.00 97.50 208 PHE A CA 1
ATOM 1655 C C . PHE A 1 208 ? 8.650 -2.737 2.921 1.00 97.50 208 PHE A C 1
ATOM 1657 O O . PHE A 1 208 ? 7.506 -2.336 3.105 1.00 97.50 208 PHE A O 1
ATOM 1664 N N . LEU A 1 209 ? 9.391 -3.244 3.913 1.00 97.69 209 LEU A N 1
ATOM 1665 C CA . LEU A 1 209 ? 8.888 -3.372 5.287 1.00 97.69 209 LEU A CA 1
ATOM 1666 C C . LEU A 1 209 ? 8.552 -2.014 5.917 1.00 97.69 209 LEU A C 1
ATOM 1668 O O . LEU A 1 209 ? 7.481 -1.846 6.499 1.00 97.69 209 LEU A O 1
ATOM 1672 N N . PHE A 1 210 ? 9.436 -1.023 5.782 1.00 98.00 210 PHE A N 1
ATOM 1673 C CA . PHE A 1 210 ? 9.215 0.296 6.386 1.00 98.00 210 PHE A CA 1
ATOM 1674 C C . PHE A 1 210 ? 8.110 1.080 5.677 1.00 98.00 210 PHE A C 1
ATOM 1676 O O . PHE A 1 210 ? 7.307 1.744 6.334 1.00 98.00 210 PHE A O 1
ATOM 1683 N N . ILE A 1 211 ? 8.014 0.969 4.349 1.00 97.69 211 ILE A N 1
ATOM 1684 C CA . ILE A 1 211 ? 6.918 1.589 3.599 1.00 97.69 211 ILE A CA 1
ATOM 1685 C C . ILE A 1 211 ? 5.583 0.873 3.864 1.00 97.69 211 ILE A C 1
ATOM 1687 O O . ILE A 1 211 ? 4.556 1.547 3.978 1.00 97.69 211 ILE A O 1
ATOM 1691 N N . ALA A 1 212 ? 5.574 -0.455 4.035 1.00 98.06 212 ALA A N 1
ATOM 1692 C CA . ALA A 1 212 ? 4.386 -1.200 4.467 1.00 98.06 212 ALA A CA 1
ATOM 1693 C C . ALA A 1 212 ? 3.888 -0.667 5.810 1.00 98.06 212 ALA A C 1
ATOM 1695 O O . ALA A 1 212 ? 2.720 -0.321 5.963 1.00 98.06 212 ALA A O 1
ATOM 1696 N N . PHE A 1 213 ? 4.800 -0.511 6.771 1.00 98.56 213 PHE A N 1
ATOM 1697 C CA . PHE A 1 213 ? 4.456 0.022 8.080 1.00 98.56 213 PHE A CA 1
ATOM 1698 C C . PHE A 1 213 ? 3.893 1.449 7.995 1.00 98.56 213 PHE A C 1
ATOM 1700 O O . PHE A 1 213 ? 2.835 1.711 8.559 1.00 98.56 213 PHE A O 1
ATOM 1707 N N . LEU A 1 214 ? 4.520 2.356 7.235 1.00 98.50 214 LEU A N 1
ATOM 1708 C CA . LEU A 1 214 ? 4.011 3.722 7.044 1.00 98.50 214 LEU A CA 1
ATOM 1709 C C . LEU A 1 214 ? 2.611 3.750 6.404 1.00 98.50 214 LEU A C 1
ATOM 1711 O O . LEU A 1 214 ? 1.719 4.445 6.893 1.00 98.50 214 LEU A O 1
ATOM 1715 N N . THR A 1 215 ? 2.408 3.005 5.316 1.00 97.81 215 THR A N 1
ATOM 1716 C CA . THR A 1 215 ? 1.111 2.950 4.615 1.00 97.81 215 THR A CA 1
ATOM 1717 C C . THR A 1 215 ? 0.020 2.328 5.491 1.00 97.81 215 THR A C 1
ATOM 1719 O O . THR A 1 215 ? -1.087 2.866 5.563 1.00 97.81 215 THR A O 1
ATOM 1722 N N . GLY A 1 216 ? 0.353 1.284 6.254 1.00 97.69 216 GLY A N 1
ATOM 1723 C CA . GLY A 1 216 ? -0.496 0.713 7.297 1.00 97.69 216 GLY A CA 1
ATOM 1724 C C . GLY A 1 216 ? -0.870 1.710 8.386 1.00 97.69 216 GLY A C 1
ATOM 1725 O O . GLY A 1 216 ? -2.049 1.864 8.704 1.00 97.69 216 GLY A O 1
ATOM 1726 N N . CYS A 1 217 ? 0.104 2.438 8.936 1.00 98.50 217 CYS A N 1
ATOM 1727 C CA . CYS A 1 217 ? -0.142 3.488 9.924 1.00 98.50 217 CYS A CA 1
ATOM 1728 C C . CYS A 1 217 ? -1.091 4.561 9.382 1.00 98.50 217 CYS A C 1
ATOM 1730 O O . CYS A 1 217 ? -1.994 4.992 10.096 1.00 98.50 217 CYS A O 1
ATOM 1732 N N . ALA A 1 218 ? -0.933 4.977 8.122 1.00 98.44 218 ALA A N 1
ATOM 1733 C CA . ALA A 1 218 ? -1.809 5.971 7.508 1.00 98.44 218 ALA A CA 1
ATOM 1734 C C . ALA A 1 218 ? -3.256 5.464 7.401 1.00 98.44 218 ALA A C 1
ATOM 1736 O O . ALA A 1 218 ? -4.173 6.122 7.893 1.00 98.44 218 ALA A O 1
ATOM 1737 N N . LEU A 1 219 ? -3.462 4.268 6.840 1.00 98.44 219 LEU A N 1
ATOM 1738 C CA . LEU A 1 219 ? -4.795 3.680 6.677 1.00 98.44 219 LEU A CA 1
ATOM 1739 C C . LEU A 1 219 ? -5.480 3.413 8.023 1.00 98.44 219 LEU A C 1
ATOM 1741 O O . LEU A 1 219 ? -6.641 3.767 8.228 1.00 98.44 219 LEU A O 1
ATOM 1745 N N . THR A 1 220 ? -4.756 2.830 8.974 1.00 98.31 220 THR A N 1
ATOM 1746 C CA . THR A 1 220 ? -5.293 2.542 10.310 1.00 98.31 220 THR A CA 1
ATOM 1747 C C . THR A 1 220 ? -5.591 3.807 11.109 1.00 98.31 220 THR A C 1
ATOM 1749 O O . THR A 1 220 ? -6.582 3.825 11.833 1.00 98.31 220 THR A O 1
ATOM 1752 N N . THR A 1 221 ? -4.833 4.892 10.915 1.00 98.44 221 THR A N 1
ATOM 1753 C CA . THR A 1 221 ? -5.151 6.210 11.492 1.00 98.44 221 THR A CA 1
ATOM 1754 C C . THR A 1 221 ? -6.485 6.742 10.965 1.00 98.44 221 THR A C 1
ATOM 1756 O O . THR A 1 221 ? -7.296 7.228 11.753 1.00 98.44 221 THR A O 1
ATOM 1759 N N . ILE A 1 222 ? -6.764 6.602 9.661 1.00 97.88 222 ILE A N 1
ATOM 1760 C CA . ILE A 1 222 ? -8.063 6.986 9.075 1.00 97.88 222 ILE A CA 1
ATOM 1761 C C . ILE A 1 222 ? -9.194 6.172 9.716 1.00 97.88 222 ILE A C 1
ATOM 1763 O O . ILE A 1 222 ? -10.208 6.734 10.135 1.00 97.88 222 ILE A O 1
ATOM 1767 N N . ILE A 1 223 ? -9.016 4.850 9.822 1.00 96.69 223 ILE A N 1
ATOM 1768 C CA . ILE A 1 223 ? -10.008 3.938 10.413 1.00 96.69 223 ILE A CA 1
ATOM 1769 C C . ILE A 1 223 ? -10.251 4.278 11.885 1.00 96.69 223 ILE A C 1
ATOM 1771 O O . ILE A 1 223 ? -11.406 4.339 12.318 1.00 96.69 223 ILE A O 1
ATOM 1775 N N . ALA A 1 224 ? -9.186 4.514 12.651 1.00 97.38 224 ALA A N 1
ATOM 1776 C CA . ALA A 1 224 ? -9.256 4.860 14.063 1.00 97.38 224 ALA A CA 1
ATOM 1777 C C . ALA A 1 224 ? -9.974 6.194 14.269 1.00 97.38 224 ALA A C 1
ATOM 1779 O O . ALA A 1 224 ? -10.955 6.244 15.005 1.00 97.38 224 ALA A O 1
ATOM 1780 N N . ALA A 1 225 ? -9.574 7.243 13.547 1.00 97.25 225 ALA A N 1
ATOM 1781 C CA . ALA A 1 225 ? -10.202 8.559 13.609 1.00 97.25 225 ALA A CA 1
ATOM 1782 C C . ALA A 1 225 ? -11.694 8.511 13.247 1.00 97.25 225 ALA A C 1
ATOM 1784 O O . ALA A 1 225 ? -12.535 9.034 13.981 1.00 97.25 225 ALA A O 1
ATOM 1785 N N . HIS A 1 226 ? -12.052 7.803 12.173 1.00 94.62 226 HIS A N 1
ATOM 1786 C CA . HIS A 1 226 ? -13.453 7.589 11.814 1.00 94.62 226 HIS A CA 1
ATOM 1787 C C . HIS A 1 226 ? -14.216 6.833 12.918 1.00 94.62 226 HIS A C 1
ATOM 1789 O O . HIS A 1 226 ? -15.360 7.160 13.240 1.00 94.62 226 HIS A O 1
ATOM 1795 N N . THR A 1 227 ? -13.606 5.796 13.494 1.00 93.62 227 THR A N 1
ATOM 1796 C CA . THR A 1 227 ? -14.232 4.962 14.529 1.00 93.62 227 THR A CA 1
ATOM 1797 C C . THR A 1 227 ? -14.443 5.735 15.825 1.00 93.62 227 THR A C 1
ATOM 1799 O O . THR A 1 227 ? -15.527 5.641 16.395 1.00 93.62 227 THR A O 1
ATOM 1802 N N . VAL A 1 228 ? -13.460 6.530 16.253 1.00 95.50 228 VAL A N 1
ATOM 1803 C CA . VAL A 1 228 ? -13.551 7.391 17.437 1.00 95.50 228 VAL A CA 1
ATOM 1804 C C . VAL A 1 228 ? -14.718 8.363 17.306 1.00 95.50 228 VAL A C 1
ATOM 1806 O O . VAL A 1 228 ? -15.555 8.414 18.200 1.00 95.50 228 VAL A O 1
ATOM 1809 N N . LYS A 1 229 ? -14.865 9.034 16.156 1.00 93.19 229 LYS A N 1
ATOM 1810 C CA . LYS A 1 229 ? -16.014 9.923 15.920 1.00 93.19 229 LYS A CA 1
ATOM 1811 C C . LYS A 1 229 ? -17.347 9.186 15.929 1.00 93.19 229 LYS A C 1
ATOM 1813 O O . LYS A 1 229 ? -18.312 9.667 16.512 1.00 93.19 229 LYS A O 1
ATOM 1818 N N . LYS A 1 230 ? -17.420 8.028 15.265 1.00 89.00 230 LYS A N 1
ATOM 1819 C CA . LYS A 1 230 ? -18.667 7.257 15.154 1.00 89.00 230 LYS A CA 1
ATOM 1820 C C . LYS A 1 230 ? -19.115 6.696 16.505 1.00 89.00 230 LYS A C 1
ATOM 1822 O O . LYS A 1 230 ? -20.309 6.680 16.775 1.00 89.00 230 LYS A O 1
ATOM 1827 N N . LYS A 1 231 ? -18.174 6.216 17.320 1.00 89.69 231 LYS A N 1
ATOM 1828 C CA . LYS A 1 231 ? -18.438 5.648 18.649 1.00 89.69 231 LYS A CA 1
ATOM 1829 C C . LYS A 1 231 ? -18.361 6.678 19.784 1.00 89.69 231 LYS A C 1
ATOM 1831 O O . LYS A 1 231 ? -18.538 6.284 20.926 1.00 89.69 231 LYS A O 1
ATOM 1836 N N . GLN A 1 232 ? -18.104 7.953 19.472 1.00 92.12 232 GLN A N 1
ATOM 1837 C CA . GLN A 1 232 ? -17.921 9.037 20.448 1.00 92.12 232 GLN A CA 1
ATOM 1838 C C . GLN A 1 232 ? -16.894 8.690 21.541 1.00 92.12 232 GLN A C 1
ATOM 1840 O O . GLN A 1 232 ? -17.111 8.931 22.723 1.00 92.12 232 GLN A O 1
ATOM 1845 N N . LEU A 1 233 ? -15.779 8.078 21.133 1.00 93.38 233 LEU A N 1
ATOM 1846 C CA . LEU A 1 233 ? -14.676 7.757 22.039 1.00 93.38 233 LEU A CA 1
ATOM 1847 C C . LEU A 1 233 ? -13.813 9.002 22.298 1.00 93.38 233 LEU A C 1
ATOM 1849 O O . LEU A 1 233 ? -13.851 9.964 21.532 1.00 93.38 233 LEU A O 1
ATOM 1853 N N . ASP A 1 234 ? -12.982 8.957 23.337 1.00 95.00 234 ASP A N 1
ATOM 1854 C CA . ASP A 1 234 ? -11.997 10.007 23.609 1.00 95.00 234 ASP A CA 1
ATOM 1855 C C . ASP A 1 234 ? -10.912 10.042 22.510 1.00 95.00 234 ASP A C 1
ATOM 1857 O O . ASP A 1 234 ? -10.110 9.112 22.364 1.00 95.00 234 ASP A O 1
ATOM 1861 N N . GLU A 1 235 ? -10.889 11.133 21.732 1.00 94.88 235 GLU A N 1
ATOM 1862 C CA . GLU A 1 235 ? -9.902 11.381 20.675 1.00 94.88 235 GLU A CA 1
ATOM 1863 C C . GLU A 1 235 ? -8.465 11.412 21.203 1.00 94.88 235 GLU A C 1
ATOM 1865 O O . GLU A 1 235 ? -7.579 10.796 20.604 1.00 94.88 235 GLU A O 1
ATOM 1870 N N . ALA A 1 236 ? -8.218 12.091 22.324 1.00 93.88 236 ALA A N 1
ATOM 1871 C CA . ALA A 1 236 ? -6.879 12.246 22.877 1.00 93.88 236 ALA A CA 1
ATOM 1872 C C . ALA A 1 236 ? -6.340 10.906 23.392 1.00 93.88 236 ALA A C 1
ATOM 1874 O O . ALA A 1 236 ? -5.173 10.573 23.163 1.00 93.88 236 ALA A O 1
ATOM 1875 N N . TYR A 1 237 ? -7.192 10.104 24.029 1.00 95.69 237 TYR A N 1
ATOM 1876 C CA . TYR A 1 237 ? -6.797 8.799 24.547 1.00 95.69 237 TYR A CA 1
ATOM 1877 C C . TYR A 1 237 ? -6.598 7.765 23.425 1.00 95.69 237 TYR A C 1
ATOM 1879 O O . TYR A 1 237 ? -5.517 7.175 23.314 1.00 95.69 237 TYR A O 1
ATOM 1887 N N . HIS A 1 238 ? -7.594 7.573 22.552 1.00 96.44 238 HIS A N 1
ATOM 1888 C CA . HIS A 1 238 ? -7.600 6.464 21.591 1.00 96.44 238 HIS A CA 1
ATOM 1889 C C . HIS A 1 238 ? -6.797 6.707 20.308 1.00 96.44 238 HIS A C 1
ATOM 1891 O O . HIS A 1 238 ? -6.373 5.737 19.680 1.00 96.44 238 HIS A O 1
ATOM 1897 N N . LEU A 1 239 ? -6.551 7.958 19.898 1.00 97.19 239 LEU A N 1
ATOM 1898 C CA . LEU A 1 239 ? -5.760 8.242 18.687 1.00 97.19 239 LEU A CA 1
ATOM 1899 C C . LEU A 1 239 ? -4.255 8.299 18.959 1.00 97.19 239 LEU A C 1
ATOM 1901 O O . LEU A 1 239 ? -3.457 8.226 18.023 1.00 97.19 239 LEU A O 1
ATOM 1905 N N . THR A 1 240 ? -3.850 8.366 20.230 1.00 96.56 240 THR A N 1
ATOM 1906 C CA . THR A 1 240 ? -2.439 8.426 20.632 1.00 96.56 240 THR A CA 1
ATOM 1907 C C . THR A 1 240 ? -1.579 7.299 20.031 1.00 96.56 240 THR A C 1
ATOM 1909 O O . THR A 1 240 ? -0.546 7.630 19.443 1.00 96.56 240 THR A O 1
ATOM 1912 N N . PRO A 1 241 ? -1.967 6.004 20.086 1.00 97.62 241 PRO A N 1
ATOM 1913 C CA . PRO A 1 241 ? -1.171 4.921 19.498 1.00 97.62 241 PRO A CA 1
ATOM 1914 C C . PRO A 1 241 ? -0.926 5.116 18.000 1.00 97.62 241 PRO A C 1
ATOM 1916 O O . PRO A 1 241 ? 0.202 5.005 17.531 1.00 97.62 241 PRO A O 1
ATOM 1919 N N . PHE A 1 242 ? -1.969 5.484 17.254 1.00 98.25 242 PHE A N 1
ATOM 1920 C CA . PHE A 1 242 ? -1.902 5.668 15.804 1.00 98.25 242 PHE A CA 1
ATOM 1921 C C . PHE A 1 242 ? -1.002 6.842 15.418 1.00 98.25 242 PHE A C 1
ATOM 1923 O O . PHE A 1 242 ? -0.176 6.713 14.519 1.00 98.25 242 PHE A O 1
ATOM 1930 N N . VAL A 1 243 ? -1.078 7.960 16.148 1.00 98.06 243 VAL A N 1
ATOM 1931 C CA . VAL A 1 243 ? -0.188 9.112 15.930 1.00 98.06 243 VAL A CA 1
ATOM 1932 C C . VAL A 1 243 ? 1.271 8.759 16.232 1.00 98.06 243 VAL A C 1
ATOM 1934 O O . VAL A 1 243 ? 2.160 9.188 15.495 1.00 98.06 243 VAL A O 1
ATOM 1937 N N . ILE A 1 244 ? 1.539 7.991 17.295 1.00 98.19 244 ILE A N 1
ATOM 1938 C CA . ILE A 1 244 ? 2.900 7.550 17.640 1.00 98.19 244 ILE A CA 1
ATOM 1939 C C . ILE A 1 244 ? 3.446 6.625 16.548 1.00 98.19 244 ILE A C 1
ATOM 1941 O O . ILE A 1 244 ? 4.506 6.909 15.989 1.00 98.19 244 ILE A O 1
ATOM 1945 N N . LEU A 1 245 ? 2.712 5.566 16.200 1.00 98.44 245 LEU A N 1
ATOM 1946 C CA . LEU A 1 245 ? 3.130 4.599 15.183 1.00 98.44 245 LEU A CA 1
ATOM 1947 C C . LEU A 1 245 ? 3.304 5.258 13.808 1.00 98.44 245 LEU A C 1
ATOM 1949 O O . LEU A 1 245 ? 4.259 4.946 13.100 1.00 98.44 245 LEU A O 1
ATOM 1953 N N . LEU A 1 246 ? 2.453 6.223 13.444 1.00 98.44 246 LEU A N 1
ATOM 1954 C CA . LEU A 1 246 ? 2.585 6.976 12.196 1.00 98.44 246 LEU A CA 1
ATOM 1955 C C . LEU A 1 246 ? 3.854 7.836 12.164 1.00 98.44 246 LEU A C 1
ATOM 1957 O O . LEU A 1 246 ? 4.545 7.858 11.148 1.00 98.44 246 LEU A O 1
ATOM 1961 N N . LYS A 1 247 ? 4.214 8.499 13.273 1.00 98.31 247 LYS A N 1
ATOM 1962 C CA . LYS A 1 247 ? 5.483 9.244 13.377 1.00 98.31 247 LYS A CA 1
ATOM 1963 C C . LYS A 1 247 ? 6.697 8.326 13.262 1.00 98.31 247 LYS A C 1
ATOM 1965 O O . LYS A 1 247 ? 7.642 8.674 12.559 1.00 98.31 247 LYS A O 1
ATOM 1970 N N . VAL A 1 248 ? 6.660 7.162 13.914 1.00 98.56 248 VAL A N 1
ATOM 1971 C CA . VAL A 1 248 ? 7.717 6.147 13.785 1.00 98.56 248 VAL A CA 1
ATOM 1972 C C . VAL A 1 248 ? 7.811 5.667 12.335 1.00 98.56 248 VAL A C 1
ATOM 1974 O O . VAL A 1 248 ? 8.901 5.656 11.773 1.00 98.56 248 VAL A O 1
ATOM 1977 N N . GLY A 1 249 ? 6.679 5.361 11.695 1.00 98.31 249 GLY A N 1
ATOM 1978 C CA . GLY A 1 249 ? 6.625 4.961 10.288 1.00 98.31 249 GLY A CA 1
ATOM 1979 C C . GLY A 1 249 ? 7.204 6.013 9.342 1.00 98.31 249 GLY A C 1
ATOM 1980 O O . GLY A 1 249 ? 7.984 5.670 8.458 1.00 98.31 249 GLY A O 1
ATOM 1981 N N . LEU A 1 250 ? 6.901 7.297 9.561 1.00 98.44 250 LEU A N 1
ATOM 1982 C CA . LEU A 1 250 ? 7.487 8.406 8.799 1.00 98.44 250 LEU A CA 1
ATOM 1983 C C . LEU A 1 250 ? 9.007 8.497 9.003 1.00 98.44 250 LEU A C 1
ATOM 1985 O O . LEU A 1 250 ? 9.740 8.676 8.034 1.00 98.44 250 LEU A O 1
ATOM 1989 N N . GLY A 1 251 ? 9.492 8.334 10.238 1.00 98.44 251 GLY A N 1
ATOM 1990 C CA . GLY A 1 251 ? 10.926 8.334 10.543 1.00 98.44 251 GLY A CA 1
ATOM 1991 C C . GLY A 1 251 ? 11.680 7.174 9.885 1.00 98.44 251 GLY A C 1
ATOM 1992 O O . GLY A 1 251 ? 12.724 7.384 9.269 1.00 98.44 251 GLY A O 1
ATOM 1993 N N . LEU A 1 252 ? 11.125 5.961 9.947 1.00 98.25 252 LEU A N 1
ATOM 1994 C CA . LEU A 1 252 ? 11.692 4.782 9.287 1.00 98.25 252 LEU A CA 1
ATOM 1995 C C . LEU A 1 252 ? 11.688 4.936 7.760 1.00 98.25 252 LEU A C 1
ATOM 1997 O O . LEU A 1 252 ? 12.700 4.666 7.112 1.00 98.25 252 LEU A O 1
ATOM 2001 N N . ALA A 1 253 ? 10.586 5.430 7.188 1.00 97.62 253 ALA A N 1
ATOM 2002 C CA . ALA A 1 253 ? 10.486 5.719 5.761 1.00 97.62 253 ALA A CA 1
ATOM 2003 C C . ALA A 1 253 ? 11.503 6.780 5.315 1.00 97.62 253 ALA A C 1
ATOM 2005 O O . ALA A 1 253 ? 12.095 6.630 4.244 1.00 97.62 253 ALA A O 1
ATOM 2006 N N . LEU A 1 254 ? 11.741 7.817 6.131 1.00 97.69 254 LEU A N 1
ATOM 2007 C CA . LEU A 1 254 ? 12.750 8.841 5.854 1.00 97.69 254 LEU A CA 1
ATOM 2008 C C . LEU A 1 254 ? 14.133 8.213 5.771 1.00 97.69 254 LEU A C 1
ATOM 2010 O O . LEU A 1 254 ? 14.824 8.396 4.773 1.00 97.69 254 LEU A O 1
ATOM 2014 N N . LEU A 1 255 ? 14.502 7.449 6.802 1.00 97.12 255 LEU A N 1
ATOM 2015 C CA . LEU A 1 255 ? 15.809 6.815 6.910 1.00 97.12 255 LEU A CA 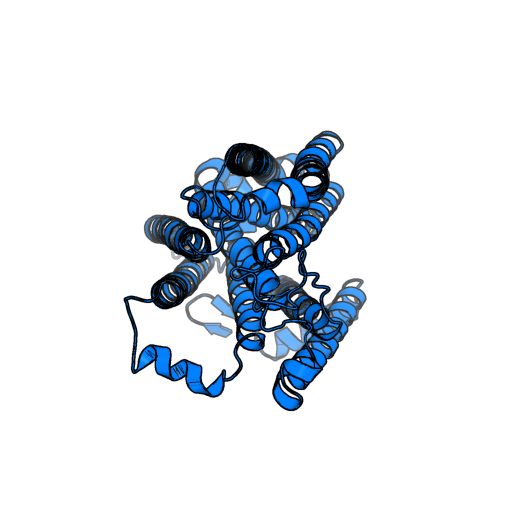1
ATOM 2016 C C . LEU A 1 255 ? 16.101 5.943 5.685 1.00 97.12 255 LEU A C 1
ATOM 2018 O O . LEU A 1 255 ? 17.134 6.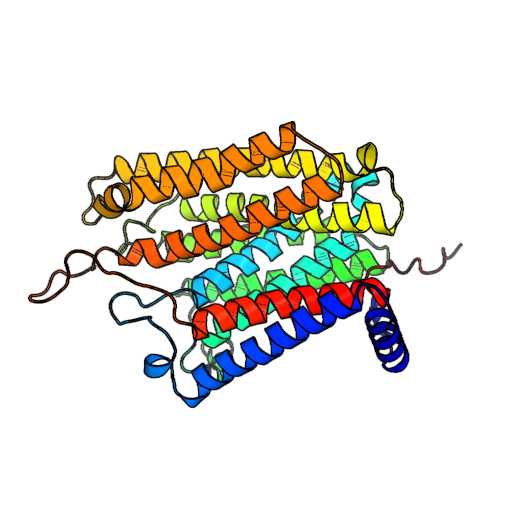108 5.039 1.00 97.12 255 LEU A O 1
ATOM 2022 N N . ILE A 1 256 ? 15.180 5.041 5.334 1.00 96.50 256 ILE A N 1
ATOM 2023 C CA . ILE A 1 256 ? 15.418 4.095 4.241 1.00 96.50 256 ILE A CA 1
ATOM 2024 C C . ILE A 1 256 ? 15.337 4.754 2.862 1.00 96.50 256 ILE A C 1
ATOM 2026 O O . ILE A 1 256 ? 16.095 4.384 1.968 1.00 96.50 256 ILE A O 1
ATOM 2030 N N . THR A 1 257 ? 14.471 5.757 2.678 1.00 95.12 257 THR A N 1
ATOM 2031 C CA . THR A 1 257 ? 14.369 6.500 1.409 1.00 95.12 257 THR A CA 1
ATOM 2032 C C . THR A 1 257 ? 15.601 7.370 1.187 1.00 95.12 257 THR A C 1
ATOM 2034 O O . THR A 1 257 ? 16.126 7.414 0.072 1.00 95.12 257 THR A O 1
ATOM 2037 N N . PHE A 1 258 ? 16.099 8.010 2.248 1.00 94.88 258 PHE A N 1
ATOM 2038 C CA . PHE A 1 258 ? 17.333 8.783 2.220 1.00 94.88 258 PHE A CA 1
ATOM 2039 C C . PHE A 1 258 ? 18.521 7.895 1.849 1.00 94.88 258 PHE A C 1
ATOM 2041 O O . PHE A 1 258 ? 19.165 8.145 0.833 1.00 94.88 258 PHE A O 1
ATOM 2048 N N . TRP A 1 259 ? 18.762 6.812 2.597 1.00 95.06 259 TRP A N 1
ATOM 2049 C CA . TRP A 1 259 ? 19.904 5.933 2.335 1.00 95.06 259 TRP A CA 1
ATOM 2050 C C . TRP A 1 259 ? 19.833 5.260 0.972 1.00 95.06 259 TRP A C 1
ATOM 2052 O O . TRP A 1 259 ? 20.832 5.238 0.263 1.00 95.06 259 TRP A O 1
ATOM 2062 N N . ARG A 1 260 ? 18.651 4.806 0.540 1.00 93.38 260 ARG A N 1
ATOM 2063 C CA . ARG A 1 260 ? 18.474 4.283 -0.819 1.00 93.38 260 ARG A CA 1
ATOM 2064 C C . ARG A 1 260 ? 18.880 5.310 -1.881 1.00 93.38 260 ARG A C 1
ATOM 2066 O O . ARG A 1 260 ? 19.560 4.952 -2.837 1.00 93.38 260 ARG A O 1
ATOM 2073 N N . THR A 1 261 ? 18.465 6.567 -1.720 1.00 92.62 261 THR A N 1
ATOM 2074 C CA . THR A 1 261 ? 18.788 7.640 -2.673 1.00 92.62 261 THR A CA 1
ATOM 2075 C C . THR A 1 261 ? 20.285 7.941 -2.664 1.00 92.62 261 THR A C 1
ATOM 2077 O O . THR A 1 261 ? 20.898 7.982 -3.724 1.00 92.62 261 THR A O 1
ATOM 2080 N N . MET A 1 262 ? 20.894 8.073 -1.483 1.00 93.31 262 MET A N 1
ATOM 2081 C CA . MET A 1 262 ? 22.326 8.358 -1.349 1.00 93.31 262 MET A CA 1
ATOM 2082 C C . MET A 1 262 ? 23.200 7.233 -1.908 1.00 93.31 262 MET A C 1
ATOM 2084 O O . MET A 1 262 ? 24.123 7.499 -2.673 1.00 93.31 262 MET A O 1
ATOM 2088 N N . THR A 1 263 ? 22.893 5.975 -1.583 1.00 92.94 263 THR A N 1
ATOM 2089 C CA . THR A 1 263 ? 23.619 4.815 -2.118 1.00 92.94 263 THR A CA 1
ATOM 2090 C C . THR A 1 263 ? 23.453 4.705 -3.632 1.00 92.94 263 THR A C 1
ATOM 2092 O O . THR A 1 263 ? 24.424 4.417 -4.325 1.00 92.94 263 THR A O 1
ATOM 2095 N N . GLY A 1 264 ? 22.254 4.975 -4.157 1.00 92.81 264 GLY A N 1
ATOM 2096 C CA . GLY A 1 264 ? 21.996 4.986 -5.596 1.00 92.81 264 GLY A CA 1
ATOM 2097 C C . GLY A 1 264 ? 22.796 6.058 -6.342 1.00 92.81 264 GLY A C 1
ATOM 2098 O O . GLY A 1 264 ? 23.422 5.751 -7.350 1.00 92.81 264 GLY A O 1
ATOM 2099 N N . LEU A 1 265 ? 22.838 7.289 -5.815 1.00 93.44 265 LEU A N 1
ATOM 2100 C CA . LEU A 1 265 ? 23.622 8.399 -6.381 1.00 93.44 265 LEU A CA 1
ATOM 2101 C C . LEU A 1 265 ? 25.137 8.175 -6.297 1.00 93.44 265 LEU A C 1
ATOM 2103 O O . LEU A 1 265 ? 25.875 8.622 -7.169 1.00 93.44 265 LEU A O 1
ATOM 2107 N N . ALA A 1 266 ? 25.609 7.500 -5.248 1.00 93.69 266 ALA A N 1
ATOM 2108 C CA . ALA A 1 266 ? 27.017 7.139 -5.104 1.00 93.69 266 ALA A CA 1
ATOM 2109 C C . ALA A 1 266 ? 27.426 5.958 -6.009 1.00 93.69 266 ALA A C 1
ATOM 2111 O O . ALA A 1 266 ? 28.618 5.741 -6.240 1.00 93.69 266 ALA A O 1
ATOM 2112 N N . GLY A 1 267 ? 26.453 5.185 -6.502 1.00 89.25 267 GLY A N 1
ATOM 2113 C CA . GLY A 1 267 ? 26.671 4.021 -7.349 1.00 89.25 267 GLY A CA 1
ATOM 2114 C C . GLY A 1 267 ? 27.242 4.387 -8.720 1.00 89.25 267 GLY A C 1
ATOM 2115 O O . GLY A 1 267 ? 26.782 5.316 -9.380 1.00 89.25 267 GLY A O 1
ATOM 2116 N N . ARG A 1 268 ? 28.228 3.609 -9.181 1.00 87.94 268 ARG A N 1
ATOM 2117 C CA . ARG A 1 268 ? 28.904 3.788 -10.483 1.00 87.94 268 ARG A CA 1
ATOM 2118 C C . ARG A 1 268 ? 28.674 2.623 -11.455 1.00 87.94 268 ARG A C 1
ATOM 2120 O O . ARG A 1 268 ? 29.508 2.362 -12.313 1.00 87.94 268 ARG A O 1
ATOM 2127 N N . LEU A 1 269 ? 27.585 1.882 -11.265 1.00 87.75 269 LEU A N 1
ATOM 2128 C CA . LEU A 1 269 ? 27.187 0.793 -12.159 1.00 87.75 269 LEU A CA 1
ATOM 2129 C C . LEU A 1 269 ? 26.517 1.360 -13.415 1.00 87.75 269 LEU A C 1
ATOM 2131 O O . LEU A 1 269 ? 25.912 2.428 -13.359 1.00 87.75 269 LEU A O 1
ATOM 2135 N N . GLU A 1 270 ? 26.578 0.633 -14.527 1.00 87.00 270 GLU A N 1
ATOM 2136 C CA . GLU A 1 270 ? 25.849 1.002 -15.743 1.00 87.00 270 GLU A CA 1
ATOM 2137 C C . GLU A 1 270 ? 24.340 1.106 -15.459 1.00 87.00 270 GLU A C 1
ATOM 2139 O O . GLU A 1 270 ? 23.744 0.194 -14.885 1.00 87.00 270 GLU A O 1
ATOM 2144 N N . GLY A 1 271 ? 23.723 2.237 -15.814 1.00 87.19 271 GLY A N 1
ATOM 2145 C CA . GLY A 1 271 ? 22.326 2.530 -15.496 1.00 87.19 271 GLY A CA 1
ATOM 2146 C C . GLY A 1 271 ? 22.111 3.186 -14.127 1.00 87.19 271 GLY A C 1
ATOM 2147 O O . GLY A 1 271 ? 20.961 3.438 -13.760 1.00 87.19 271 GLY A O 1
ATOM 2148 N N . SER A 1 272 ? 23.166 3.499 -13.359 1.00 90.81 272 SER A N 1
ATOM 2149 C CA . SER A 1 272 ? 23.032 4.274 -12.116 1.00 90.81 272 SER A CA 1
ATOM 2150 C C . SER A 1 272 ? 22.588 5.719 -12.360 1.00 90.81 272 SER A C 1
ATOM 2152 O O . SER A 1 272 ? 22.025 6.338 -11.451 1.00 90.81 272 SER A O 1
ATOM 2154 N N . GLU A 1 273 ? 22.709 6.236 -13.592 1.00 91.31 273 GLU A N 1
ATOM 2155 C CA . GLU A 1 273 ? 22.235 7.575 -13.943 1.00 91.31 273 GLU A CA 1
ATOM 2156 C C . GLU A 1 273 ? 20.719 7.756 -13.728 1.00 91.31 273 GLU A C 1
ATOM 2158 O O . GLU A 1 273 ? 20.241 8.880 -13.570 1.00 91.31 273 GLU A O 1
ATOM 2163 N N . VAL A 1 274 ? 19.964 6.660 -13.570 1.00 93.44 274 VAL A N 1
ATOM 2164 C CA . VAL A 1 274 ? 18.542 6.673 -13.191 1.00 93.44 274 VAL A CA 1
ATOM 2165 C C . VAL A 1 274 ? 18.296 7.404 -11.869 1.00 93.44 274 VAL A C 1
ATOM 2167 O O . VAL A 1 274 ? 17.269 8.069 -11.715 1.00 93.44 274 VAL A O 1
ATOM 2170 N N . PHE A 1 275 ? 19.225 7.329 -10.910 1.00 93.88 275 PHE A N 1
ATOM 2171 C CA . PHE A 1 275 ? 19.094 8.019 -9.625 1.00 93.88 275 PHE A CA 1
ATOM 2172 C C . PHE A 1 275 ? 19.249 9.532 -9.783 1.00 93.88 275 PHE A C 1
ATOM 2174 O O . PHE A 1 275 ? 18.502 10.281 -9.157 1.00 93.88 275 PHE A O 1
ATOM 2181 N N . SER A 1 276 ? 20.122 9.982 -10.687 1.00 93.69 276 SER A N 1
ATOM 2182 C CA . SER A 1 276 ? 20.246 11.396 -11.058 1.00 93.69 276 SER A CA 1
ATOM 2183 C C . SER A 1 276 ? 19.010 11.879 -11.825 1.00 93.69 276 SER A C 1
ATOM 2185 O O . SER A 1 276 ? 18.418 12.896 -11.466 1.00 93.69 276 SER A O 1
ATOM 2187 N N . LEU A 1 277 ? 18.536 11.102 -12.808 1.00 92.94 277 LEU A N 1
ATOM 2188 C CA . LEU A 1 277 ? 17.323 11.398 -13.589 1.00 92.94 277 LEU A CA 1
ATOM 2189 C C . LEU A 1 277 ? 16.050 11.453 -12.732 1.00 92.94 277 LEU A C 1
ATOM 2191 O O . LEU A 1 277 ? 15.068 12.107 -13.087 1.00 92.94 277 LEU A O 1
ATOM 2195 N N . THR A 1 278 ? 16.027 10.730 -11.613 1.00 92.75 278 THR A N 1
ATOM 2196 C CA . THR A 1 278 ? 14.889 10.693 -10.688 1.00 92.75 278 THR A CA 1
ATOM 2197 C C . THR A 1 278 ? 15.112 11.526 -9.432 1.00 92.75 278 THR A C 1
ATOM 2199 O O . THR A 1 278 ? 14.241 11.507 -8.565 1.00 92.75 278 THR A O 1
ATOM 2202 N N . LEU A 1 279 ? 16.208 12.286 -9.321 1.00 92.50 279 LEU A N 1
ATOM 2203 C CA . LEU A 1 279 ? 16.593 12.968 -8.083 1.00 92.50 279 LEU A CA 1
ATOM 2204 C C . LEU A 1 279 ? 15.552 13.985 -7.622 1.00 92.50 279 LEU A C 1
ATOM 2206 O O . LEU A 1 279 ? 15.090 13.911 -6.486 1.00 92.50 279 LEU A O 1
ATOM 2210 N N . ILE A 1 280 ? 15.132 14.893 -8.510 1.00 90.81 280 ILE A N 1
ATOM 2211 C CA . ILE A 1 280 ? 14.118 15.908 -8.184 1.00 90.81 280 ILE A CA 1
ATOM 2212 C C . ILE A 1 280 ? 12.826 15.224 -7.730 1.00 90.81 280 ILE A C 1
ATOM 2214 O O . ILE A 1 280 ? 12.252 15.593 -6.708 1.00 90.81 280 ILE A O 1
ATOM 2218 N N . ASN A 1 281 ? 12.401 14.177 -8.442 1.00 89.50 281 ASN A N 1
ATOM 2219 C CA . ASN A 1 281 ? 11.196 13.432 -8.092 1.00 89.50 281 ASN A CA 1
ATOM 2220 C C . ASN A 1 281 ? 11.343 12.712 -6.737 1.00 89.50 281 ASN A C 1
ATOM 2222 O O . ASN A 1 281 ? 10.465 12.799 -5.885 1.00 89.50 281 ASN A O 1
ATOM 2226 N N . SER A 1 282 ? 12.475 12.048 -6.506 1.00 89.19 282 SER A N 1
ATOM 2227 C CA . SER A 1 282 ? 12.752 11.288 -5.282 1.00 89.19 282 SER A CA 1
ATOM 2228 C C . SER A 1 282 ? 12.908 12.199 -4.065 1.00 89.19 282 SER A C 1
ATOM 2230 O O . SER A 1 282 ? 12.442 11.860 -2.982 1.00 89.19 282 SER A O 1
ATOM 2232 N N . PHE A 1 283 ? 13.505 13.378 -4.232 1.00 91.50 283 PHE A N 1
ATOM 2233 C CA . PHE A 1 283 ? 13.671 14.344 -3.154 1.00 91.50 283 PHE A CA 1
ATOM 2234 C C . PHE A 1 283 ? 12.368 15.096 -2.868 1.00 91.50 283 PHE A C 1
ATOM 2236 O O . PHE A 1 283 ? 11.849 15.034 -1.754 1.00 91.50 283 PHE A O 1
ATOM 2243 N N . VAL A 1 284 ? 11.790 15.762 -3.872 1.00 92.56 284 VAL A N 1
ATOM 2244 C CA . VAL A 1 284 ? 10.580 16.575 -3.688 1.00 92.56 284 VAL A CA 1
ATOM 2245 C C . VAL A 1 284 ? 9.388 15.683 -3.381 1.00 92.56 284 VAL A C 1
ATOM 2247 O O . VAL A 1 284 ? 8.768 15.823 -2.331 1.00 92.56 284 VAL A O 1
ATOM 2250 N N . PHE A 1 285 ? 9.069 14.737 -4.260 1.00 88.88 285 PHE A N 1
ATOM 2251 C CA . PHE A 1 285 ? 7.886 13.909 -4.065 1.00 88.88 285 PHE A CA 1
ATOM 2252 C C . PHE A 1 285 ? 8.147 12.754 -3.103 1.00 88.88 285 PHE A C 1
ATOM 2254 O O . PHE A 1 285 ? 7.280 12.475 -2.288 1.00 88.88 285 PHE A O 1
ATOM 2261 N N . GLY A 1 286 ? 9.327 12.132 -3.114 1.00 87.50 286 GLY A N 1
ATOM 2262 C CA . GLY A 1 286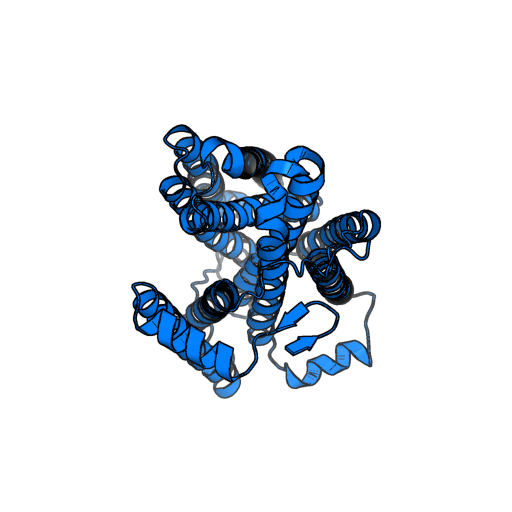 ? 9.627 10.993 -2.236 1.00 87.50 286 GLY A CA 1
ATOM 2263 C C . GLY A 1 286 ? 9.976 11.344 -0.783 1.00 87.50 286 GLY A C 1
ATOM 2264 O O . GLY A 1 286 ? 9.638 10.566 0.107 1.00 87.50 286 GLY A O 1
ATOM 2265 N N . ILE A 1 287 ? 10.610 12.492 -0.513 1.00 93.69 287 ILE A N 1
ATOM 2266 C CA . ILE A 1 287 ? 11.003 12.899 0.851 1.00 93.69 287 ILE A CA 1
ATOM 2267 C C . ILE A 1 287 ? 10.147 14.068 1.343 1.00 93.69 287 ILE A C 1
ATOM 2269 O O . ILE A 1 287 ? 9.493 13.957 2.381 1.00 93.69 287 ILE A O 1
ATOM 2273 N N . VAL A 1 288 ? 10.119 15.190 0.620 1.00 95.94 288 VAL A N 1
ATOM 2274 C CA . VAL A 1 288 ? 9.447 16.405 1.106 1.00 95.94 288 VAL A CA 1
ATOM 2275 C C . VAL A 1 288 ? 7.937 16.187 1.200 1.00 95.94 288 VAL A C 1
ATOM 2277 O O . VAL A 1 288 ? 7.366 16.292 2.284 1.00 95.94 288 VAL A O 1
ATOM 2280 N N . VAL A 1 289 ? 7.291 15.834 0.091 1.00 95.69 289 VAL A N 1
ATOM 2281 C CA . VAL A 1 289 ? 5.832 15.683 0.015 1.00 95.69 289 VAL A CA 1
ATOM 2282 C C . VAL A 1 289 ? 5.363 14.422 0.734 1.00 95.69 289 VAL A C 1
ATOM 2284 O O . VAL A 1 289 ? 4.399 14.487 1.483 1.00 95.69 289 VAL A O 1
ATOM 2287 N N . VAL A 1 290 ? 6.025 13.279 0.544 1.00 93.12 290 VAL A N 1
ATOM 2288 C CA . VAL A 1 290 ? 5.578 12.002 1.130 1.00 93.12 290 VAL A CA 1
ATOM 2289 C C . VAL A 1 290 ? 5.885 11.879 2.629 1.00 93.12 290 VAL A C 1
ATOM 2291 O O . VAL A 1 290 ? 5.200 11.120 3.313 1.00 93.12 290 VAL A O 1
ATOM 2294 N N . ILE A 1 291 ? 6.889 12.590 3.163 1.00 95.62 291 ILE A N 1
ATOM 2295 C CA . ILE A 1 291 ? 7.373 12.357 4.537 1.00 95.62 291 ILE A CA 1
ATOM 2296 C C . ILE A 1 291 ? 7.391 13.629 5.385 1.00 95.62 291 ILE A C 1
ATOM 2298 O O . ILE A 1 291 ? 6.763 13.669 6.447 1.00 95.62 291 ILE A O 1
ATOM 2302 N N . ILE A 1 292 ? 8.080 14.680 4.931 1.00 97.06 292 ILE A N 1
ATOM 2303 C CA . ILE A 1 292 ? 8.253 15.909 5.722 1.00 97.06 292 ILE A CA 1
ATOM 2304 C C . ILE A 1 292 ? 6.917 16.635 5.895 1.00 97.06 292 ILE A C 1
ATOM 2306 O O . ILE A 1 292 ? 6.553 16.981 7.018 1.00 97.06 292 ILE A O 1
ATOM 2310 N N . VAL A 1 293 ? 6.161 16.830 4.812 1.00 97.81 293 VAL A N 1
ATOM 2311 C CA . VAL A 1 293 ? 4.859 17.510 4.853 1.00 97.81 293 VAL A CA 1
ATOM 2312 C C . VAL A 1 293 ? 3.890 16.799 5.811 1.00 97.81 293 VAL A C 1
ATOM 2314 O O . VAL A 1 293 ? 3.408 17.463 6.727 1.00 97.81 293 VAL A O 1
ATOM 2317 N N . PRO A 1 294 ? 3.652 15.473 5.733 1.00 97.25 294 PRO A N 1
ATOM 2318 C CA . PRO A 1 294 ? 2.806 14.777 6.701 1.00 97.25 294 PRO A CA 1
ATOM 2319 C C . PRO A 1 294 ? 3.283 14.912 8.143 1.00 97.25 294 PRO A C 1
ATOM 2321 O O . PRO A 1 294 ? 2.467 15.100 9.043 1.00 97.25 294 PRO A O 1
ATOM 2324 N N . TYR A 1 295 ? 4.597 14.864 8.380 1.00 97.31 295 TYR A N 1
ATOM 2325 C CA . TYR A 1 295 ? 5.146 15.057 9.718 1.00 97.31 295 TYR A CA 1
ATOM 2326 C C . TYR A 1 295 ? 4.841 16.455 10.278 1.00 97.31 295 TYR A C 1
ATOM 2328 O O . TYR A 1 295 ? 4.478 16.584 11.450 1.00 97.31 295 TYR A O 1
ATOM 2336 N N . LEU A 1 296 ? 4.940 17.498 9.446 1.00 97.62 296 LEU A N 1
ATOM 2337 C CA . LEU A 1 296 ? 4.548 18.859 9.819 1.00 97.62 296 LEU A CA 1
ATOM 2338 C C . LEU A 1 296 ? 3.039 18.956 10.068 1.00 97.62 296 LEU A C 1
ATOM 2340 O O . LEU A 1 296 ? 2.633 19.509 11.090 1.00 97.62 296 LEU A O 1
ATOM 2344 N N . LEU A 1 297 ? 2.211 18.345 9.216 1.00 97.56 297 LEU A N 1
ATOM 2345 C CA . LEU A 1 297 ? 0.761 18.316 9.414 1.00 97.56 297 LEU A CA 1
ATOM 2346 C C . LEU A 1 297 ? 0.388 17.660 10.757 1.00 97.56 297 LEU A C 1
ATOM 2348 O O . LEU A 1 297 ? -0.465 18.182 11.470 1.00 97.56 297 LEU A O 1
ATOM 2352 N N . LEU A 1 298 ? 1.069 16.588 11.178 1.00 96.31 298 LEU A N 1
ATOM 2353 C CA . LEU A 1 298 ? 0.851 15.957 12.493 1.00 96.31 298 LEU A CA 1
ATOM 2354 C C . LEU A 1 298 ? 1.226 16.844 13.693 1.00 96.31 298 LEU A C 1
ATOM 2356 O O . LEU A 1 298 ? 0.809 16.559 14.819 1.00 96.31 298 LEU A O 1
ATOM 2360 N N . LYS A 1 299 ? 2.037 17.890 13.494 1.00 94.44 299 LYS A N 1
ATOM 2361 C CA . LYS A 1 299 ? 2.325 18.892 14.533 1.00 94.44 299 LYS A CA 1
ATOM 2362 C C . LYS A 1 299 ? 1.241 19.964 14.618 1.00 94.44 299 LYS A C 1
ATOM 2364 O O . LYS A 1 299 ? 1.018 20.488 15.702 1.00 94.44 299 LYS A O 1
ATOM 2369 N N . MET A 1 300 ? 0.573 20.265 13.505 1.00 94.88 300 MET A N 1
ATOM 2370 C CA . MET A 1 300 ? -0.435 21.327 13.414 1.00 94.88 300 MET A CA 1
ATOM 2371 C C . MET A 1 300 ? -1.775 20.945 14.050 1.00 94.88 300 MET A C 1
ATOM 2373 O O . MET A 1 300 ? -2.496 21.816 14.525 1.00 94.88 300 MET A O 1
ATOM 2377 N N . GLY A 1 301 ? -2.121 19.657 14.073 1.00 91.19 301 GLY A N 1
ATOM 2378 C CA . GLY A 1 301 ? -3.404 19.208 14.600 1.00 91.19 301 GLY A CA 1
ATOM 2379 C C . GLY A 1 301 ? -3.420 17.727 14.953 1.00 91.19 301 GLY A C 1
ATOM 2380 O O . GLY A 1 301 ? -2.653 16.928 14.418 1.00 91.19 301 GLY A O 1
ATOM 2381 N N . LYS A 1 302 ? -4.316 17.364 15.875 1.00 90.56 302 LYS A N 1
ATOM 2382 C CA . LYS A 1 302 ? -4.524 15.977 16.331 1.00 90.56 302 LYS A CA 1
ATOM 2383 C C . LYS A 1 302 ? -5.995 15.561 16.378 1.00 90.56 302 LYS A C 1
ATOM 2385 O O . LYS A 1 302 ? -6.285 14.455 16.816 1.00 90.56 302 LYS A O 1
ATOM 2390 N N . SER A 1 303 ? -6.909 16.432 15.946 1.00 95.81 303 SER A N 1
ATOM 2391 C CA . SER A 1 303 ? -8.330 16.088 15.890 1.00 95.81 303 SER A CA 1
ATOM 2392 C C . SER A 1 303 ? -8.565 14.951 14.901 1.00 95.81 303 SER A C 1
ATOM 2394 O O . SER A 1 303 ? -7.834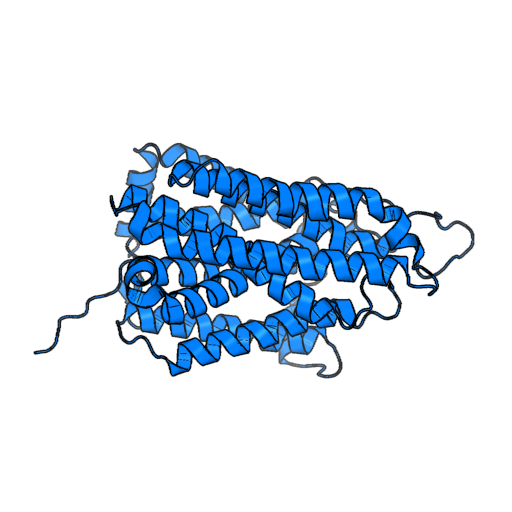 14.809 13.915 1.00 95.81 303 SER A O 1
ATOM 2396 N N . ALA A 1 304 ? -9.612 14.159 15.121 1.00 96.56 304 ALA A N 1
ATOM 2397 C CA . ALA A 1 304 ? -9.923 13.021 14.263 1.00 96.56 304 ALA A CA 1
ATOM 2398 C C . ALA A 1 304 ? -10.050 13.417 12.778 1.00 96.56 304 ALA A C 1
ATOM 2400 O O . ALA A 1 304 ? -9.458 12.775 11.913 1.00 96.56 304 ALA A O 1
ATOM 2401 N N . ASN A 1 305 ? -10.747 14.518 12.467 1.00 96.06 305 ASN A N 1
ATOM 2402 C CA . ASN A 1 305 ? -10.874 15.010 11.087 1.00 96.06 305 ASN A CA 1
ATOM 2403 C C . ASN A 1 305 ? -9.513 15.348 10.460 1.00 96.06 305 ASN A C 1
ATOM 2405 O O . ASN A 1 305 ? -9.275 15.051 9.290 1.00 96.06 305 ASN A O 1
ATOM 2409 N N . TRP A 1 306 ? -8.623 15.966 11.240 1.00 97.50 306 TRP A N 1
ATOM 2410 C CA . TRP A 1 306 ? -7.298 16.341 10.765 1.00 97.50 306 TRP A CA 1
ATOM 2411 C C . TRP A 1 306 ? -6.430 15.111 10.507 1.00 97.50 306 TRP A C 1
ATOM 2413 O O . TRP A 1 306 ? -5.792 15.008 9.464 1.00 97.50 306 TRP A O 1
ATOM 2423 N N . LEU A 1 307 ? -6.463 14.127 11.406 1.00 97.94 307 LEU A N 1
ATOM 2424 C CA . LEU A 1 307 ? -5.736 12.872 11.219 1.00 97.94 307 LEU A CA 1
ATOM 2425 C C . LEU A 1 307 ? -6.262 12.058 10.030 1.00 97.94 307 LEU A C 1
ATOM 2427 O O . LEU A 1 307 ? -5.464 11.441 9.328 1.00 97.94 307 LEU A O 1
ATOM 2431 N N . MET A 1 308 ? -7.571 12.097 9.749 1.00 97.62 308 MET A N 1
ATOM 2432 C CA . MET A 1 308 ? -8.121 11.520 8.516 1.00 97.62 308 MET A CA 1
ATOM 2433 C C . MET A 1 308 ? -7.548 12.207 7.274 1.00 97.62 308 MET A C 1
ATOM 2435 O O . MET A 1 308 ? -7.124 11.518 6.350 1.00 97.62 308 MET A O 1
ATOM 2439 N N . PHE A 1 309 ? -7.495 13.543 7.258 1.00 98.12 309 PHE A N 1
ATOM 2440 C CA . PHE A 1 309 ? -6.897 14.300 6.155 1.00 98.12 309 PHE A CA 1
ATOM 2441 C C . PHE A 1 309 ? -5.422 13.931 5.944 1.00 98.12 309 PHE A C 1
ATOM 2443 O O . PHE A 1 309 ? -5.029 13.604 4.826 1.00 98.12 309 PHE A O 1
ATOM 2450 N N . VAL A 1 310 ? -4.622 13.902 7.017 1.00 98.25 310 VAL A N 1
ATOM 2451 C CA . VAL A 1 310 ? -3.204 13.511 6.948 1.00 98.25 310 VAL A CA 1
ATOM 2452 C C . VAL A 1 310 ? -3.046 12.077 6.444 1.00 98.25 310 VAL A C 1
ATOM 2454 O O . VAL A 1 310 ? -2.210 11.822 5.580 1.00 98.25 310 VAL A O 1
ATOM 2457 N N . GLY A 1 311 ? -3.862 11.144 6.939 1.00 98.00 311 GLY A N 1
ATOM 2458 C CA . GLY A 1 311 ? -3.849 9.759 6.478 1.00 98.00 311 GLY A CA 1
ATOM 2459 C C . GLY A 1 311 ? -4.153 9.643 4.983 1.00 98.00 311 GLY A C 1
ATOM 2460 O O . GLY A 1 311 ? -3.398 8.995 4.262 1.00 98.00 311 GLY A O 1
ATOM 2461 N N . VAL A 1 312 ? -5.205 10.314 4.494 1.00 97.56 312 VAL A N 1
ATOM 2462 C CA . VAL A 1 312 ? -5.564 10.331 3.062 1.00 97.56 312 VAL A CA 1
ATOM 2463 C C . VAL A 1 312 ? -4.437 10.932 2.224 1.00 97.56 312 VAL A C 1
ATOM 2465 O O . VAL A 1 312 ? -4.083 10.382 1.182 1.00 97.56 312 VAL A O 1
ATOM 2468 N N . PHE A 1 313 ? -3.825 12.018 2.695 1.00 98.06 313 PHE A N 1
ATOM 2469 C CA . PHE A 1 313 ? -2.697 12.649 2.020 1.00 98.06 313 PHE A CA 1
ATOM 2470 C C . PHE A 1 313 ? -1.492 11.697 1.893 1.00 98.06 313 PHE A C 1
ATOM 2472 O O . PHE A 1 313 ? -0.934 11.548 0.803 1.00 98.06 313 PHE A O 1
ATOM 2479 N N . ILE A 1 314 ? -1.122 10.985 2.966 1.00 97.94 314 ILE A N 1
ATOM 2480 C CA . ILE A 1 314 ? -0.063 9.961 2.911 1.00 97.94 314 ILE A CA 1
ATOM 2481 C C . ILE A 1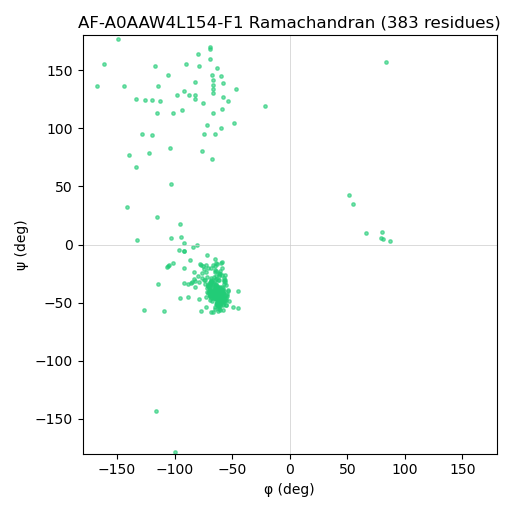 314 ? -0.456 8.840 1.944 1.00 97.94 314 ILE A C 1
ATOM 2483 O O . ILE A 1 314 ? 0.363 8.406 1.142 1.00 97.94 314 ILE A O 1
ATOM 2487 N N . MET A 1 315 ? -1.710 8.388 1.968 1.00 96.94 315 MET A N 1
ATOM 2488 C CA . MET A 1 315 ? -2.176 7.328 1.077 1.00 96.94 315 MET A CA 1
ATOM 2489 C C . MET A 1 315 ? -2.053 7.708 -0.406 1.00 96.94 315 MET A C 1
ATOM 2491 O O . MET A 1 315 ? -1.502 6.921 -1.178 1.00 96.94 315 MET A O 1
ATOM 2495 N N . VAL A 1 316 ? -2.495 8.904 -0.801 1.00 96.44 316 VAL A N 1
ATOM 2496 C CA . VAL A 1 316 ? -2.401 9.388 -2.192 1.00 96.44 316 VAL A CA 1
ATOM 2497 C C . VAL A 1 316 ? -0.944 9.533 -2.631 1.00 96.44 316 VAL A C 1
ATOM 2499 O O . VAL A 1 316 ? -0.556 9.078 -3.708 1.00 96.44 316 VAL A O 1
ATOM 2502 N N . THR A 1 317 ? -0.109 10.132 -1.784 1.00 96.00 317 THR A N 1
ATOM 2503 C CA . THR A 1 317 ? 1.305 10.361 -2.108 1.00 96.00 317 THR A CA 1
ATOM 2504 C C . THR A 1 317 ? 2.101 9.052 -2.167 1.00 96.00 317 THR A C 1
ATOM 2506 O O . THR A 1 317 ? 2.977 8.904 -3.018 1.00 96.00 317 THR A O 1
ATOM 2509 N N . GLN A 1 318 ? 1.748 8.054 -1.352 1.00 96.56 318 GLN A N 1
ATOM 2510 C CA . GLN A 1 318 ? 2.354 6.723 -1.405 1.00 96.56 318 GLN A CA 1
ATOM 2511 C C . GLN A 1 318 ? 1.982 5.943 -2.668 1.00 96.56 318 GLN A C 1
ATOM 2513 O O . GLN A 1 318 ? 2.841 5.242 -3.201 1.00 96.56 318 GLN A O 1
ATOM 2518 N N . LEU A 1 319 ? 0.763 6.097 -3.198 1.00 95.88 319 LEU A N 1
ATOM 2519 C CA . LEU A 1 319 ? 0.393 5.495 -4.483 1.00 95.88 319 LEU A CA 1
ATOM 2520 C C . LEU A 1 319 ? 1.276 6.040 -5.616 1.00 95.88 319 LEU A C 1
ATOM 2522 O O . LEU A 1 319 ? 1.852 5.262 -6.378 1.00 95.88 319 LEU A O 1
ATOM 2526 N N . LYS A 1 320 ? 1.474 7.366 -5.667 1.00 94.81 320 LYS A N 1
ATOM 2527 C CA . LYS A 1 320 ? 2.426 7.990 -6.601 1.00 94.81 320 LYS A CA 1
ATOM 2528 C C . LYS A 1 320 ? 3.838 7.433 -6.403 1.00 94.81 320 LYS A C 1
ATOM 2530 O O . LYS A 1 320 ? 4.469 7.037 -7.377 1.00 94.81 320 LYS A O 1
ATOM 2535 N N . ALA A 1 321 ? 4.313 7.341 -5.159 1.00 95.31 321 ALA A N 1
ATOM 2536 C CA . ALA A 1 321 ? 5.644 6.814 -4.861 1.00 95.31 321 ALA A CA 1
ATOM 2537 C C . ALA A 1 321 ? 5.818 5.343 -5.289 1.00 95.31 321 ALA A C 1
ATOM 2539 O O . ALA A 1 321 ? 6.925 4.941 -5.640 1.00 95.31 321 ALA A O 1
ATOM 2540 N N . ARG A 1 322 ? 4.752 4.525 -5.273 1.00 95.00 322 ARG A N 1
ATOM 2541 C CA . ARG A 1 322 ? 4.787 3.157 -5.823 1.00 95.00 322 ARG A CA 1
ATOM 2542 C C . ARG A 1 322 ? 4.897 3.163 -7.338 1.00 95.00 322 ARG A C 1
ATOM 2544 O O . ARG A 1 322 ? 5.725 2.429 -7.867 1.00 95.00 322 ARG A O 1
ATOM 2551 N N . ASN A 1 323 ? 4.132 4.021 -8.007 1.00 95.00 323 ASN A N 1
ATOM 2552 C CA . ASN A 1 323 ? 4.228 4.175 -9.453 1.00 95.00 323 ASN A CA 1
ATOM 2553 C C . ASN A 1 323 ? 5.618 4.666 -9.883 1.00 95.00 323 ASN A C 1
ATOM 2555 O O . ASN A 1 323 ? 6.217 4.096 -10.788 1.00 95.00 323 ASN A O 1
ATOM 2559 N N . ASP A 1 324 ? 6.183 5.653 -9.180 1.00 94.06 324 ASP A N 1
ATOM 2560 C CA . ASP A 1 324 ? 7.552 6.124 -9.420 1.00 94.06 324 ASP A CA 1
ATOM 2561 C C . ASP A 1 324 ? 8.590 5.015 -9.205 1.00 94.06 324 ASP A C 1
ATOM 2563 O O . ASP A 1 324 ? 9.539 4.908 -9.977 1.00 94.06 324 ASP A O 1
ATOM 2567 N N . LEU A 1 325 ? 8.421 4.195 -8.159 1.00 94.19 325 LEU A N 1
ATOM 2568 C CA . LEU A 1 325 ? 9.319 3.080 -7.880 1.00 94.19 325 LEU A CA 1
ATOM 2569 C C . LEU A 1 325 ? 9.288 2.061 -9.020 1.00 94.19 325 LEU A C 1
ATOM 2571 O O . LEU A 1 325 ? 10.343 1.704 -9.538 1.00 94.19 325 LEU A O 1
ATOM 2575 N N . VAL A 1 326 ? 8.091 1.598 -9.394 1.00 95.00 326 VAL A N 1
ATOM 2576 C CA . VAL A 1 326 ? 7.911 0.554 -10.407 1.00 95.00 326 VAL A CA 1
ATOM 2577 C C . VAL A 1 326 ? 8.394 1.059 -11.764 1.00 95.00 326 VAL A C 1
ATOM 2579 O O . VAL A 1 326 ? 9.310 0.483 -12.341 1.00 95.00 326 VAL A O 1
ATOM 2582 N N . VAL A 1 327 ? 7.868 2.186 -12.236 1.00 94.50 327 VAL A N 1
ATOM 2583 C CA . VAL A 1 327 ? 8.196 2.720 -13.564 1.00 94.50 327 VAL A CA 1
ATOM 2584 C C . VAL A 1 327 ? 9.637 3.233 -13.631 1.00 94.50 327 VAL A C 1
ATOM 2586 O O . VAL A 1 327 ? 10.290 3.134 -14.669 1.00 94.50 327 VAL A O 1
ATOM 2589 N N . GLY A 1 328 ? 10.168 3.759 -12.523 1.00 93.19 328 GLY A N 1
ATOM 2590 C CA . GLY A 1 328 ? 11.494 4.372 -12.461 1.00 93.19 328 GLY A CA 1
ATOM 2591 C C . GLY A 1 328 ? 12.622 3.452 -12.923 1.00 93.19 328 GLY A C 1
ATOM 2592 O O . GLY A 1 328 ? 13.563 3.928 -13.553 1.00 93.19 328 GLY A O 1
ATOM 2593 N N . ALA A 1 329 ? 12.501 2.141 -12.699 1.00 92.56 329 ALA A N 1
ATOM 2594 C CA . ALA A 1 329 ? 13.501 1.167 -13.133 1.00 92.56 329 ALA A CA 1
ATOM 2595 C C . ALA A 1 329 ? 13.591 0.992 -14.653 1.00 92.56 329 ALA A C 1
ATOM 2597 O O . ALA A 1 329 ? 14.611 0.516 -15.150 1.00 92.56 329 ALA A O 1
ATOM 2598 N N . PHE A 1 330 ? 12.550 1.378 -15.390 1.00 93.62 330 PHE A N 1
ATOM 2599 C CA . PHE A 1 330 ? 12.481 1.216 -16.839 1.00 93.62 330 PHE A CA 1
ATOM 2600 C C . PHE A 1 330 ? 12.896 2.466 -17.611 1.00 93.62 330 PHE A C 1
ATOM 2602 O O . PHE A 1 330 ? 13.002 2.399 -18.830 1.00 93.62 330 PHE A O 1
ATOM 2609 N N . LYS A 1 331 ? 13.180 3.584 -16.923 1.00 93.00 331 LYS A N 1
ATOM 2610 C CA . LYS A 1 331 ? 13.590 4.848 -17.559 1.00 93.00 331 LYS A CA 1
ATOM 2611 C C . LYS A 1 331 ? 14.833 4.716 -18.434 1.00 93.00 331 LYS A C 1
ATOM 2613 O O . LYS A 1 331 ? 14.971 5.479 -19.380 1.00 93.00 331 LYS A O 1
ATOM 2618 N N . ILE A 1 332 ? 15.715 3.775 -18.109 1.00 91.44 332 ILE A N 1
ATOM 2619 C CA . ILE A 1 332 ? 16.919 3.476 -18.883 1.00 91.44 332 ILE A CA 1
ATOM 2620 C C . ILE A 1 332 ? 16.748 2.082 -19.485 1.00 91.44 332 ILE A C 1
ATOM 2622 O O . ILE A 1 332 ? 16.510 1.138 -18.725 1.00 91.44 332 ILE A O 1
ATOM 2626 N N . PRO A 1 333 ? 16.839 1.911 -20.814 1.00 88.31 333 PRO A N 1
ATOM 2627 C CA . PRO A 1 333 ? 16.832 0.591 -21.441 1.00 88.31 333 PRO A CA 1
ATOM 2628 C C . PRO A 1 333 ? 17.995 -0.286 -20.948 1.00 88.31 333 PRO A C 1
ATOM 2630 O O . PRO A 1 333 ? 19.088 0.218 -20.712 1.00 88.31 333 PRO A O 1
ATOM 2633 N N . VAL A 1 334 ? 17.782 -1.604 -20.822 1.00 85.25 334 VAL A N 1
ATOM 2634 C CA . VAL A 1 334 ? 18.875 -2.548 -20.469 1.00 85.25 334 VAL A CA 1
ATOM 2635 C C . VAL A 1 334 ? 19.877 -2.675 -21.611 1.00 85.25 334 VAL A C 1
ATOM 2637 O O . VAL A 1 334 ? 21.072 -2.787 -21.380 1.00 85.25 334 VAL A O 1
ATOM 2640 N N . PHE A 1 335 ? 19.377 -2.671 -22.845 1.00 80.62 335 PHE A N 1
ATOM 2641 C CA . PHE A 1 335 ? 20.187 -2.770 -24.048 1.00 80.62 335 PHE A CA 1
ATOM 2642 C C . PHE A 1 335 ? 20.068 -1.467 -24.822 1.00 80.62 335 PHE A C 1
ATOM 2644 O O . PHE A 1 335 ? 18.969 -0.939 -24.972 1.00 80.62 335 PHE A O 1
ATOM 2651 N N . ARG A 1 336 ? 21.191 -0.963 -25.331 1.00 71.44 336 ARG A N 1
ATOM 2652 C CA . ARG A 1 336 ? 21.234 0.188 -26.235 1.00 71.44 336 ARG A CA 1
ATOM 2653 C C . ARG A 1 336 ? 21.494 -0.330 -27.644 1.00 71.44 336 ARG A C 1
ATOM 2655 O O . ARG A 1 336 ? 22.636 -0.415 -28.080 1.00 71.44 336 ARG A O 1
ATOM 2662 N N . VAL A 1 337 ? 20.435 -0.768 -28.317 1.00 74.75 337 VAL A N 1
ATOM 2663 C CA . VAL A 1 337 ? 20.491 -1.119 -29.746 1.00 74.75 337 VAL A CA 1
ATOM 2664 C C . VAL A 1 337 ? 20.165 0.137 -30.564 1.00 74.75 337 VAL A C 1
ATOM 2666 O O . VAL A 1 337 ? 19.517 1.049 -30.046 1.00 74.75 337 VAL A O 1
ATOM 2669 N N . TYR A 1 338 ? 20.629 0.199 -31.818 1.00 60.78 338 TYR A N 1
ATOM 2670 C CA . TYR A 1 338 ? 20.263 1.263 -32.763 1.00 60.78 338 TYR A CA 1
ATOM 2671 C C . TYR A 1 338 ? 18.737 1.495 -32.733 1.00 60.78 338 TYR A C 1
ATOM 2673 O O . TYR A 1 338 ? 17.978 0.530 -32.743 1.00 60.78 338 TYR A O 1
ATOM 2681 N N . GLU A 1 339 ? 18.320 2.766 -32.665 1.00 76.56 339 GLU A N 1
ATOM 2682 C CA . GLU A 1 339 ? 16.922 3.251 -32.599 1.00 76.56 339 GLU A CA 1
ATOM 2683 C C . GLU A 1 339 ? 16.195 3.189 -31.237 1.00 76.56 339 GLU A C 1
ATOM 2685 O O . GLU A 1 339 ? 15.019 3.549 -31.158 1.00 76.56 339 GLU A O 1
ATOM 2690 N N . MET A 1 340 ? 16.856 2.818 -30.132 1.00 82.50 340 MET A N 1
ATOM 2691 C CA . MET A 1 340 ? 16.230 2.917 -28.802 1.00 82.50 340 MET A CA 1
ATOM 2692 C C . MET A 1 340 ? 16.320 4.333 -28.203 1.00 82.50 340 MET A C 1
ATOM 2694 O O . MET A 1 340 ? 17.372 4.968 -28.300 1.00 82.50 340 MET A O 1
ATOM 2698 N N . PRO A 1 341 ? 15.258 4.833 -27.537 1.00 85.38 341 PRO A N 1
ATOM 2699 C CA . PRO A 1 341 ? 15.300 6.133 -26.876 1.00 85.38 341 PRO A CA 1
ATOM 2700 C C . PRO A 1 341 ? 16.270 6.111 -25.690 1.00 85.38 341 PRO A C 1
ATOM 2702 O O . PRO A 1 341 ? 16.304 5.144 -24.928 1.00 85.38 341 PRO A O 1
ATOM 2705 N N . GLU A 1 342 ? 17.011 7.203 -25.489 1.00 85.25 342 GLU A N 1
ATOM 2706 C CA . GLU A 1 342 ? 17.918 7.345 -24.339 1.00 85.25 342 GLU A CA 1
ATOM 2707 C C . GLU A 1 342 ? 17.166 7.292 -23.004 1.00 85.25 342 GLU A C 1
ATOM 2709 O O . GLU A 1 342 ? 17.645 6.711 -22.029 1.00 85.25 342 GLU A O 1
ATOM 2714 N N . ILE A 1 343 ? 15.969 7.884 -22.976 1.00 90.06 343 ILE A N 1
ATOM 2715 C CA . ILE A 1 343 ? 15.085 7.909 -21.816 1.00 90.06 343 ILE A CA 1
ATOM 2716 C C . ILE A 1 343 ? 13.720 7.374 -22.230 1.00 90.06 343 ILE A C 1
ATOM 2718 O O . ILE A 1 343 ? 13.072 7.887 -23.143 1.00 90.06 343 ILE A O 1
ATOM 2722 N N . VAL A 1 344 ? 13.261 6.350 -21.520 1.00 91.94 344 VAL A N 1
ATOM 2723 C CA . VAL A 1 344 ? 11.942 5.757 -21.728 1.00 91.94 344 VAL A CA 1
ATOM 2724 C C . VAL A 1 344 ? 10.911 6.499 -20.889 1.00 91.94 344 VAL A C 1
ATOM 2726 O O . VAL A 1 344 ? 11.059 6.664 -19.673 1.00 91.94 344 VAL A O 1
ATOM 2729 N N . HIS A 1 345 ? 9.835 6.915 -21.546 1.00 91.19 345 HIS A N 1
ATOM 2730 C CA . HIS A 1 345 ? 8.698 7.561 -20.911 1.00 91.19 345 HIS A CA 1
ATOM 2731 C C . HIS A 1 345 ? 7.516 6.600 -20.824 1.00 91.19 345 HIS A C 1
ATOM 2733 O O . HIS A 1 345 ? 7.285 5.782 -21.709 1.00 91.19 345 HIS A O 1
ATOM 2739 N N . TYR A 1 346 ? 6.750 6.731 -19.747 1.00 94.31 346 TYR A N 1
ATOM 2740 C CA . TYR A 1 346 ? 5.515 5.996 -19.534 1.00 94.31 346 TYR A CA 1
ATOM 2741 C C . TYR A 1 346 ? 4.523 6.909 -18.825 1.00 94.31 346 TYR A C 1
ATOM 2743 O O . TYR A 1 346 ? 4.881 7.636 -17.895 1.00 94.31 346 TYR A O 1
ATOM 2751 N N . THR A 1 347 ? 3.278 6.879 -19.284 1.00 94.75 347 THR A N 1
ATOM 2752 C CA . THR A 1 347 ? 2.153 7.576 -18.661 1.00 94.75 347 THR A CA 1
ATOM 2753 C C . THR A 1 347 ? 0.993 6.593 -18.586 1.00 94.75 347 THR A C 1
ATOM 2755 O O . THR A 1 347 ? 0.636 6.050 -19.634 1.00 94.75 347 THR A O 1
ATOM 2758 N N . PRO A 1 348 ? 0.403 6.353 -17.402 1.00 96.31 348 PRO A N 1
ATOM 2759 C CA . PRO A 1 348 ? -0.710 5.423 -17.279 1.00 96.31 348 PRO A CA 1
ATOM 2760 C C . PRO A 1 348 ? -1.882 5.817 -18.179 1.00 96.31 348 PRO A C 1
ATOM 2762 O O . PRO A 1 348 ? -2.239 6.992 -18.288 1.00 96.31 348 PRO A O 1
ATOM 2765 N N . SER A 1 349 ? -2.485 4.818 -18.806 1.00 96.50 349 SER A N 1
ATOM 2766 C CA . SER A 1 349 ? -3.733 4.940 -19.552 1.00 96.50 349 SER A CA 1
ATOM 2767 C C . SER A 1 349 ? -4.930 5.193 -18.626 1.00 96.50 349 SER A C 1
ATOM 2769 O O . SER A 1 349 ? -4.876 4.999 -17.408 1.00 96.50 349 SER A O 1
ATOM 2771 N N . VAL A 1 350 ? -6.069 5.562 -19.215 1.00 96.44 350 VAL A N 1
ATOM 2772 C CA . VAL A 1 350 ? -7.337 5.672 -18.476 1.00 96.44 350 VAL A CA 1
ATOM 2773 C C . VAL A 1 350 ? -7.735 4.325 -17.863 1.00 96.44 350 VAL A C 1
ATOM 2775 O O . VAL A 1 350 ? -8.160 4.289 -16.711 1.00 96.44 350 VAL A O 1
ATOM 2778 N N . TYR A 1 351 ? -7.548 3.214 -18.582 1.00 96.06 351 TYR A N 1
ATOM 2779 C CA . TYR A 1 351 ? -7.885 1.872 -18.099 1.00 96.06 351 TYR A CA 1
ATOM 2780 C C . TYR A 1 351 ? -7.060 1.473 -16.873 1.00 96.06 351 TYR A C 1
ATOM 2782 O O . TYR A 1 351 ? -7.589 0.901 -15.924 1.00 96.06 351 TYR A O 1
ATOM 2790 N N . GLU A 1 352 ? -5.790 1.862 -16.838 1.00 95.88 352 GLU A N 1
ATOM 2791 C CA . GLU A 1 352 ? -4.919 1.670 -15.681 1.00 95.88 352 GLU A CA 1
ATOM 2792 C C . GLU A 1 352 ? -5.406 2.439 -14.441 1.00 95.88 352 GLU A C 1
ATOM 2794 O O . GLU A 1 352 ? -5.415 1.894 -13.335 1.00 95.88 352 GLU A O 1
ATOM 2799 N N . PHE A 1 353 ? -5.896 3.672 -14.608 1.00 96.56 353 PHE A N 1
ATOM 2800 C CA . PHE A 1 353 ? -6.548 4.407 -13.518 1.00 96.56 353 PHE A CA 1
ATOM 2801 C C . PHE A 1 353 ? -7.891 3.791 -13.107 1.00 96.56 353 PHE A C 1
ATOM 2803 O O . PHE A 1 353 ? -8.241 3.825 -11.925 1.00 96.56 353 PHE A O 1
ATOM 2810 N N . LEU A 1 354 ? -8.637 3.194 -14.041 1.00 96.19 354 LEU A N 1
ATOM 2811 C CA . LEU A 1 354 ? -9.870 2.473 -13.722 1.00 96.19 354 LEU A CA 1
ATOM 2812 C C . LEU A 1 354 ? -9.594 1.246 -12.843 1.00 96.19 354 LEU A C 1
ATOM 2814 O O . LEU A 1 354 ? -10.368 0.995 -11.922 1.00 96.19 354 LEU A O 1
ATOM 2818 N N . VAL A 1 355 ? -8.473 0.539 -13.028 1.00 95.38 355 VAL A N 1
ATOM 2819 C CA . VAL A 1 355 ? -8.063 -0.556 -12.123 1.00 95.38 355 VAL A CA 1
ATOM 2820 C C . VAL A 1 355 ? -7.809 -0.036 -10.701 1.00 95.38 355 VAL A C 1
ATOM 2822 O O . VAL A 1 355 ? -8.313 -0.614 -9.736 1.00 95.38 355 VAL A O 1
ATOM 2825 N N . VAL A 1 356 ? -7.113 1.100 -10.553 1.00 96.25 356 VAL A N 1
ATOM 2826 C CA . VAL A 1 356 ? -6.919 1.767 -9.245 1.00 96.25 356 VAL A CA 1
ATOM 2827 C C . VAL A 1 356 ? -8.266 2.107 -8.604 1.00 96.25 356 VAL A C 1
ATOM 2829 O O . VAL A 1 356 ? -8.481 1.850 -7.412 1.00 96.25 356 VAL A O 1
ATOM 2832 N N . ALA A 1 357 ? -9.180 2.685 -9.391 1.00 95.31 357 ALA A N 1
ATOM 2833 C CA . ALA A 1 357 ? -10.516 3.049 -8.942 1.00 95.31 357 ALA A CA 1
ATOM 2834 C C . ALA A 1 357 ? -11.322 1.815 -8.516 1.00 95.31 357 ALA A C 1
ATOM 2836 O O . ALA A 1 357 ? -11.987 1.870 -7.481 1.00 95.31 357 ALA A O 1
ATOM 2837 N N . ALA A 1 358 ? -11.208 0.698 -9.241 1.00 94.62 358 ALA A N 1
ATOM 2838 C CA . ALA A 1 358 ? -11.863 -0.566 -8.919 1.00 94.62 358 ALA A CA 1
ATOM 2839 C C . ALA A 1 358 ? -11.398 -1.104 -7.559 1.00 94.62 358 ALA A C 1
ATOM 2841 O O . ALA A 1 358 ? -12.220 -1.322 -6.668 1.00 94.62 358 ALA A O 1
ATOM 2842 N N . SER A 1 359 ? -10.081 -1.250 -7.366 1.00 95.44 359 SER A N 1
ATOM 2843 C CA . SER A 1 359 ? -9.506 -1.768 -6.119 1.00 95.44 359 SER A CA 1
ATOM 2844 C C . SER A 1 359 ? -9.811 -0.859 -4.924 1.00 95.44 359 SER A C 1
ATOM 2846 O O . SER A 1 359 ? -10.189 -1.342 -3.856 1.00 95.44 359 SER A O 1
ATOM 2848 N N . THR A 1 360 ? -9.729 0.464 -5.102 1.00 95.31 360 THR A N 1
ATOM 2849 C CA . THR A 1 360 ? -10.048 1.437 -4.040 1.00 95.31 360 THR A CA 1
ATOM 2850 C C . THR A 1 360 ? -11.532 1.409 -3.683 1.00 95.31 360 THR A C 1
ATOM 2852 O O . THR A 1 360 ? -11.889 1.371 -2.503 1.00 95.31 360 THR A O 1
ATOM 2855 N N . SER A 1 361 ? -12.402 1.384 -4.694 1.00 95.12 361 SER A N 1
ATOM 2856 C CA . SER A 1 361 ? -13.852 1.350 -4.503 1.00 95.12 361 SER A CA 1
ATOM 2857 C C . SER A 1 361 ? -14.304 0.050 -3.853 1.00 95.12 361 SER A C 1
ATOM 2859 O O . SER A 1 361 ? -15.151 0.090 -2.966 1.00 95.12 361 SER A O 1
ATOM 2861 N N . LEU A 1 362 ? -13.706 -1.088 -4.222 1.00 94.00 362 LEU A N 1
ATOM 2862 C CA . LEU A 1 362 ? -13.974 -2.380 -3.593 1.00 94.00 362 LEU A CA 1
ATOM 2863 C C . LEU A 1 362 ? -13.693 -2.326 -2.087 1.00 94.00 362 LEU A C 1
ATOM 2865 O O . LEU A 1 362 ? -14.568 -2.648 -1.284 1.00 94.00 362 LEU A O 1
ATOM 2869 N N . VAL A 1 363 ? -12.503 -1.861 -1.694 1.00 95.44 363 VAL A N 1
ATOM 2870 C CA . VAL A 1 363 ? -12.123 -1.738 -0.278 1.00 95.44 363 VAL A CA 1
ATOM 2871 C C . VAL A 1 363 ? -13.066 -0.786 0.462 1.00 95.44 363 VAL A C 1
ATOM 2873 O O . VAL A 1 363 ? -13.562 -1.124 1.539 1.00 95.44 363 VAL A O 1
ATOM 2876 N N . ALA A 1 364 ? -13.361 0.380 -0.116 1.00 93.81 364 ALA A N 1
ATOM 2877 C CA . ALA A 1 364 ? -14.227 1.377 0.506 1.00 93.81 364 ALA A CA 1
ATOM 2878 C C . ALA A 1 364 ? -15.683 0.895 0.660 1.00 93.81 364 ALA A C 1
ATOM 2880 O O . ALA A 1 364 ? -16.283 1.093 1.721 1.00 93.81 364 ALA A O 1
ATOM 2881 N N . LEU A 1 365 ? -16.242 0.224 -0.354 1.00 92.75 365 LEU A N 1
ATOM 2882 C CA . LEU A 1 365 ? -17.591 -0.348 -0.316 1.00 92.75 365 LEU A CA 1
ATOM 2883 C C . LEU A 1 365 ? -17.709 -1.427 0.749 1.00 92.75 365 LEU A C 1
ATOM 2885 O O . LEU A 1 365 ? -18.604 -1.354 1.594 1.00 92.75 365 LEU A O 1
ATOM 2889 N N . LEU A 1 366 ? -16.791 -2.399 0.737 1.00 92.50 366 LEU A N 1
ATOM 2890 C CA . LEU A 1 366 ? -16.788 -3.476 1.722 1.00 92.50 366 LEU A CA 1
ATOM 2891 C C . LEU A 1 366 ? -16.642 -2.906 3.134 1.00 92.50 366 LEU A C 1
ATOM 2893 O O . LEU A 1 366 ? -17.390 -3.299 4.026 1.00 92.50 366 LEU A O 1
ATOM 2897 N N . TYR A 1 367 ? -15.765 -1.918 3.335 1.00 91.81 367 TYR A N 1
ATOM 2898 C CA . TYR A 1 367 ? -15.630 -1.257 4.628 1.00 91.81 367 TYR A CA 1
ATOM 2899 C C . TYR A 1 367 ? -16.929 -0.570 5.076 1.00 91.81 367 TYR A C 1
ATOM 2901 O O . TYR A 1 367 ? -17.361 -0.776 6.208 1.00 91.81 367 TYR A O 1
ATOM 2909 N N . ILE A 1 368 ? -17.584 0.225 4.222 1.00 89.94 368 ILE A N 1
ATOM 2910 C CA . ILE A 1 368 ? -18.808 0.954 4.600 1.00 89.94 368 ILE A CA 1
ATOM 2911 C C . ILE A 1 368 ? -19.958 0.000 4.921 1.00 89.94 368 ILE A C 1
ATOM 2913 O O . ILE A 1 368 ? -20.639 0.197 5.934 1.00 89.94 368 ILE A O 1
ATOM 2917 N N . ILE A 1 369 ? -20.163 -1.021 4.085 1.00 89.25 369 ILE A N 1
ATOM 2918 C CA . ILE A 1 369 ? -21.222 -2.017 4.267 1.00 89.25 369 ILE A CA 1
ATOM 2919 C C . ILE A 1 369 ? -20.971 -2.790 5.566 1.00 89.25 369 ILE A C 1
ATOM 2921 O O . ILE A 1 369 ? -21.835 -2.817 6.447 1.00 89.25 369 ILE A O 1
ATOM 2925 N N . PHE A 1 370 ? -19.768 -3.338 5.747 1.00 89.38 370 PHE A N 1
ATOM 2926 C CA . PHE A 1 370 ? -19.461 -4.179 6.904 1.00 89.38 370 PHE A CA 1
ATOM 2927 C C . PHE A 1 370 ? -19.346 -3.410 8.223 1.00 89.38 370 PHE A C 1
ATOM 2929 O O . PHE A 1 370 ? -19.728 -3.923 9.277 1.00 89.38 370 PHE A O 1
ATOM 2936 N N . ASN A 1 371 ? -18.962 -2.131 8.177 1.00 86.62 371 ASN A N 1
ATOM 2937 C CA . ASN A 1 371 ? -18.992 -1.250 9.346 1.00 86.62 371 ASN A CA 1
ATOM 2938 C C . ASN A 1 371 ? -20.408 -0.989 9.878 1.00 86.62 371 ASN A C 1
ATOM 2940 O O . ASN A 1 371 ? -20.567 -0.552 11.020 1.00 86.62 371 ASN A O 1
ATOM 2944 N N . ARG A 1 372 ? -21.441 -1.159 9.049 1.00 83.38 372 ARG A N 1
ATOM 2945 C CA . ARG A 1 372 ? -22.844 -0.982 9.452 1.00 83.38 372 ARG A CA 1
ATOM 2946 C C . ARG A 1 372 ? -23.583 -2.300 9.639 1.00 83.38 372 ARG A C 1
ATOM 2948 O O . ARG A 1 372 ? -24.591 -2.330 10.332 1.00 83.38 372 ARG A O 1
ATOM 2955 N N . SER A 1 373 ? -23.060 -3.392 9.094 1.00 82.69 373 SER A N 1
ATOM 2956 C CA . SER A 1 373 ? -23.654 -4.717 9.243 1.00 82.69 373 SER A CA 1
ATOM 2957 C C . SER A 1 373 ? -23.252 -5.442 10.532 1.00 82.69 373 SER A C 1
ATOM 2959 O O . SER A 1 373 ? -23.737 -6.544 10.764 1.00 82.69 373 SER A O 1
ATOM 2961 N N . GLY A 1 374 ? -22.393 -4.848 11.368 1.00 79.94 374 GLY A N 1
ATOM 2962 C CA . GLY A 1 374 ? -21.941 -5.427 12.640 1.00 79.94 374 GLY A CA 1
ATOM 2963 C C . GLY A 1 374 ? -20.835 -6.477 12.506 1.00 79.94 374 GLY A C 1
ATOM 2964 O O . GLY A 1 374 ? -20.497 -7.135 13.479 1.00 79.94 374 GLY A O 1
ATOM 2965 N N . VAL A 1 375 ? -20.233 -6.621 11.320 1.00 84.38 375 VAL A N 1
ATOM 2966 C CA . VAL A 1 375 ? -19.136 -7.581 11.065 1.00 84.38 375 VAL A CA 1
ATOM 2967 C C . VAL A 1 375 ? -17.885 -7.250 11.878 1.00 84.38 375 VAL A C 1
ATOM 2969 O O . VAL A 1 375 ? -17.060 -8.114 12.131 1.00 84.38 375 VAL A O 1
ATOM 2972 N N . PHE A 1 376 ? -17.728 -6.003 12.313 1.00 85.06 376 PHE A N 1
ATOM 2973 C CA . PHE A 1 376 ? -16.594 -5.584 13.142 1.00 85.06 376 PHE A CA 1
ATOM 2974 C C . PHE A 1 376 ? -16.859 -5.672 14.639 1.00 85.06 376 PHE A C 1
ATOM 2976 O O . PHE A 1 376 ? -15.966 -5.372 15.434 1.00 85.06 376 PHE A O 1
ATOM 2983 N N . ASP A 1 377 ? -18.090 -5.989 15.028 1.00 81.00 377 ASP A N 1
ATOM 2984 C CA . ASP A 1 377 ? -18.428 -6.121 16.430 1.00 81.00 377 ASP A CA 1
ATOM 2985 C C . ASP A 1 377 ? -18.004 -7.520 16.873 1.00 81.00 377 ASP A C 1
ATOM 2987 O O . ASP A 1 377 ? -18.320 -8.526 16.234 1.00 81.00 377 ASP A O 1
ATOM 2991 N N . VAL A 1 378 ? -17.193 -7.556 17.928 1.00 76.44 378 VAL A N 1
ATOM 2992 C CA . VAL A 1 378 ? -16.689 -8.804 18.494 1.00 76.44 378 VAL A CA 1
ATOM 2993 C C . VAL A 1 378 ? -17.878 -9.542 19.090 1.00 76.44 378 VAL A C 1
ATOM 2995 O O . VAL A 1 378 ? -18.646 -8.954 19.857 1.00 76.44 378 VAL A O 1
ATOM 2998 N N . ASN A 1 379 ? -18.019 -10.823 18.749 1.00 65.38 379 ASN A N 1
ATOM 2999 C CA . ASN A 1 379 ? -18.949 -11.706 19.430 1.00 65.38 379 ASN A CA 1
ATOM 3000 C C . ASN A 1 379 ? -18.456 -11.834 20.873 1.00 65.38 379 ASN A C 1
ATOM 3002 O O . ASN A 1 379 ? -17.601 -12.662 21.185 1.00 65.38 379 ASN A O 1
ATOM 3006 N N . ALA A 1 380 ? -18.999 -11.012 21.768 1.00 48.84 380 ALA A N 1
ATOM 3007 C CA . ALA A 1 380 ? -19.028 -11.331 23.184 1.00 48.84 380 ALA A CA 1
ATOM 3008 C C . ALA A 1 380 ? -19.976 -12.528 23.338 1.00 48.84 380 ALA A C 1
ATOM 3010 O O . ALA A 1 380 ? -21.135 -12.392 23.724 1.00 48.84 380 ALA A O 1
ATOM 3011 N N . GLY A 1 381 ? -19.515 -13.709 22.915 1.00 43.78 381 GLY A N 1
ATOM 3012 C CA . GLY A 1 381 ? -20.149 -14.957 23.293 1.00 43.78 381 GLY A CA 1
ATOM 3013 C C . GLY A 1 381 ? -20.231 -14.948 24.809 1.00 43.78 381 GLY A C 1
ATOM 3014 O O . GLY A 1 381 ? -19.211 -14.706 25.453 1.00 43.78 381 GLY A O 1
ATOM 3015 N N . LYS A 1 382 ? -21.459 -15.109 25.319 1.00 40.53 382 LYS A N 1
ATOM 3016 C CA . LYS A 1 382 ? -21.826 -15.243 26.732 1.00 40.53 382 LYS A CA 1
ATOM 3017 C C . LYS A 1 382 ? -20.623 -15.696 27.551 1.00 40.53 382 LYS A C 1
ATOM 3019 O O . LYS A 1 382 ? -20.098 -16.775 27.274 1.00 40.53 382 LYS A O 1
ATOM 3024 N N . GLU A 1 383 ? -20.208 -14.883 28.520 1.00 32.31 383 GLU A N 1
ATOM 3025 C CA . GLU A 1 383 ? -19.400 -15.378 29.628 1.00 32.31 383 GLU A CA 1
ATOM 3026 C C . GLU A 1 383 ? -20.106 -16.640 30.133 1.00 32.31 383 GLU A C 1
ATOM 3028 O O . GLU A 1 383 ? -21.213 -16.585 30.668 1.00 32.31 383 GLU A O 1
ATOM 3033 N N . VAL A 1 384 ? -19.541 -17.802 29.805 1.00 33.56 384 VAL A N 1
ATOM 3034 C CA . VAL A 1 384 ? -19.950 -19.054 30.418 1.00 33.56 384 VAL A CA 1
ATOM 3035 C C . VAL A 1 384 ? -19.342 -18.962 31.805 1.00 33.56 384 VAL A C 1
ATOM 3037 O O . VAL A 1 384 ? -18.139 -19.169 31.960 1.00 33.56 384 VAL A O 1
ATOM 3040 N N . HIS A 1 385 ? -20.163 -18.489 32.743 1.00 33.25 385 HIS A N 1
ATOM 3041 C CA . HIS A 1 385 ? -19.935 -18.635 34.173 1.00 33.25 385 HIS A CA 1
ATOM 3042 C C . HIS A 1 385 ? -19.634 -20.088 34.533 1.00 33.25 385 HIS A C 1
ATOM 3044 O O . HIS A 1 385 ? -20.251 -20.988 33.909 1.00 33.25 385 HIS A O 1
#

pLDDT: mean 91.57, std 8.99, range [32.31, 98.56]

Organism: NCBI:txid60036

Sequence (385 aa):
MELIGVILPDKQRLFSVIADILKGKGGIHLYLFLIGLVAGFYGIAAIFIQGHAHTINTSNLVPWGMQISTYVYFALLSTGCTFVNFFGHVFFEEKYRPFASRIIFVGIITAVAAFFSLATEMGRVDRMYMFLISPNPTSPMFWMALWYSCYVCIITVEYINIQRGKHSVRVMWGAFFIAIITHSTLGSLLGTVSSRVYYYSALMPIYFLFIAFLTGCALTTIIAAHTVKKKQLDEAYHLTPFVILLKVGLGLALLITFWRTMTGLAGRLEGSEVFSLTLINSFVFGIVVVIIVPYLLLKMGKSANWLMFVGVFIMVTQLKARNDLVVGAFKIPVFRVYEMPEIVHYTPSVYEFLVVAASTSLVALLYIIFNRSGVFDVNAGKEVH

Nearest PDB structures (foldseek):
  6btm-assembly1_C  TM=7.910E-01  e=2.225E-10  Flavobacterium johnsoniae UW101
  8x2j-assembly1_C  TM=7.616E-01  e=3.680E-10  Chloroflexus aurantiacus J-10-fl
  6loe-assembly1_F  TM=6.690E-01  e=5.237E-05  Roseiflexus castenholzii DSM 13941
  8r97-assembly2_I  TM=3.084E-01  e=3.642E-01  Subtercola sp.
  1t72-assembly1_A  TM=2.190E-01  e=4.901E+00  Aquifex aeolicus

Secondary structure (DSSP, 8-state):
-EETTEEPPPHHHHHHHHHHHHHSTHHHHHHHHHHHHHHHHHHHHHHHHH-HHHH----SS----HHHHHHHHHHHHHHHHHHHHHHHHHHHHHHHTTTHHHHHHHHHHHHHHHHHHHHHH-TTGGGTTHHHHS--TTSHHHHHHHHHHHHHHHHHHHHHHHHTT---HHHHHHHHHHHHHHHHHHHHHHHT-TT-TTT--TTHHHHHHHHHHHHHHHHHHHHHHHHHHHHT--HHHHSHHHHHHHHHHHHHHHHHHHHHHHHHHH--STTTHHHHHTHHIIIIIIIIIIIIHHHHHHHH--SHHHHHHHHHHHHHHHHHHHHHHHHHTTSS-SS--TT--SS------HHHHHHHHHHHHHHHHHHHHHHHHTTTS--------

Solvent-accessible surface area (backbone atoms only — not comparable to full-atom values): 19483 Å² total; per-residue (Å²): 81,75,57,86,52,34,60,42,63,43,75,67,52,49,52,52,41,52,54,54,32,55,77,41,88,51,22,62,58,51,51,52,28,50,50,33,29,53,52,7,50,51,27,49,50,43,34,74,73,66,29,56,89,77,41,40,58,57,40,95,72,37,78,54,48,50,37,56,20,43,15,53,46,25,41,27,34,12,43,3,21,45,48,48,46,48,52,29,51,77,77,33,36,85,56,32,58,92,43,46,51,51,37,43,49,51,15,52,46,26,40,53,31,10,50,57,28,44,50,74,68,45,92,59,61,90,54,56,65,46,59,77,77,64,66,53,86,86,41,62,66,45,54,34,55,52,35,45,51,53,34,57,50,39,46,50,52,43,43,36,25,45,21,52,69,53,68,46,69,69,49,51,51,49,38,44,53,37,35,51,53,27,36,28,41,53,19,37,56,44,18,68,38,73,84,26,52,77,36,38,34,90,57,28,21,56,43,39,46,32,46,13,38,26,45,7,24,22,54,48,30,28,53,48,27,54,46,30,66,74,69,69,48,60,57,75,66,47,45,45,61,39,56,52,50,30,52,50,17,40,52,47,35,49,54,47,53,49,50,52,49,53,54,37,60,71,42,87,54,87,62,25,62,51,43,65,79,37,37,67,56,48,46,48,52,54,39,41,58,46,33,50,47,49,55,52,52,61,72,77,45,77,50,42,73,51,39,29,52,49,17,52,52,42,51,57,42,48,49,53,50,33,35,50,57,55,43,52,40,31,28,50,63,83,68,90,54,94,91,59,65,82,64,52,84,78,65,79,30,73,37,38,52,21,40,49,36,21,35,51,16,50,42,51,46,53,49,56,55,36,70,65,48,48,54,52,55,59,44,79,67,74,84,80,124

Radius of gyration: 21.25 Å; Cα contacts (8 Å, |Δi|>4): 542; chains: 1; bounding box: 61×50×67 Å

InterPro domains:
  IPR005614 NrfD-like [PF03916] (56-322)
  IPR052049 Membrane-bound electron transfer protein [PTHR34856] (55-362)